Protein AF-0000000080420988 (afdb_homodimer)

Foldseek 3Di:
DPPCVVVVVVVVVLVVVLVVVVVVLVVLCCLQFVVLVPPDFDLLCVLDAEEEFEPQLDFLNVLLQQVVLQSPHEYEYEEADPVSQVVSQVVSCVPRVHHYHYQHDDQLDPPRLVVVLVVCPPGTYREYEADFADFDPDFAAPVPDDPSVVSSRCRGQPVCLVSVCVSCLVSSLVVLHHEYEAEQEQVQQAPPNGGNCNNVSRVNSLVVLVVVQVVSVVSNYAGEYEYQHPAPGVNSVVPVVVVVVCCVVCVPRHDGSNNLSVSVSSSVSSRDSYRHSDSDDPPHPSPPVD/DPPCVVVVVVVVVLVVVLVVVVVVLVVLCCLQFVVLVPPDFDLLCVLDAEEEFEPQLDFLNVLLQQVVLQSPHEYEYEEADPVSQVVSQVVSCVPRVHHYHYQHDDQLDPPRLVVVLVVCPPGTYREYEADFADFDPDFAAPVPDDPSVVSSRCRGQPVCLVSVCVSCLVSSLVVLHHEYEAEQEQVAQAPPNGGNCNNVSRVNSLVVLVVVQVVSVVSNYAYEYEYQHPAPDVNSVVPVVVVVVCCVVCVPRHDGSNNLSVSVSSSVSSRDSYRHSDSDDPPRPSPPVD

Sequence (580 aa):
MIRDDGAWQEKVKEAAYVCLKLLNFFWIAVRDYVLPVFKKPVDFKKYGQWAVITGSTDGIGKEFAKQLASKGMDICLISRNEEKLKNTAKEIEDTHGVKTKYIVADFTNTDVYDNIRENLGGMDIGILVNNVGIVAERFGPFWVQSEQFIRDQINVNLLSLTMMTSIVTPCMVAKKRGLILNMSSLLADVPFTILPLYCPIKMFMSMFGTCISHELKEHNIQMTTLTPGLIITKCSLMYPKVVSMVKKILPFFILTTEKFVISTFYSLRSSTDTTCGYFGFYICGVSNLEMIRDDGAWQEKVKEAAYVCLKLLNFFWIAVRDYVLPVFKKPVDFKKYGQWAVITGSTDGIGKEFAKQLASKGMDICLISRNEEKLKNTAKEIEDTHGVKTKYIVADFTNTDVYDNIRENLGGMDIGILVNNVGIVAERFGPFWVQSEQFIRDQINVNLLSLTMMTSIVTPCMVAKKRGLILNMSSLLADVPFTILPLYCPIKMFMSMFGTCISHELKEHNIQMTTLTPGLIITKCSLMYPKVVSMVKKILPFFILTTEKFVISTFYSLRSSTDTTCGYFGFYICGVSNLE

InterPro domains:
  IPR002347 Short-chain dehydrogenase/reductase SDR [PF00106] (49-234)
  IPR002347 Short-chain dehydrogenase/reductase SDR [PR00081] (50-67)
  IPR002347 Short-chain dehydrogenase/reductase SDR [PR00081] (123-134)
  IPR002347 Short-chain dehydrogenase/reductase SDR [PR00081] (172-188)
  IPR002347 Short-chain dehydrogenase/reductase SDR [PR00081] (219-236)
  IPR036291 NAD(P)-binding domain superfamily [SSF51735] (45-266)
  IPR051019 VLCFA Elongation and Steroid Dehydrogenase [PTHR43899] (15-261)

Organism: Rhodnius prolixus (NCBI:txid13249)

Radius of gyration: 24.79 Å; Cα contacts (8 Å, |Δi|>4): 1043; chains: 2; bounding box: 52×74×75 Å

Solvent-accessible surface area (backbone atoms only — not comparable to full-atom values): 29872 Å² total; per-residue (Å²): 136,88,76,71,61,65,61,52,51,52,49,47,51,48,47,49,52,48,47,51,50,46,49,51,40,50,47,48,34,40,55,44,59,52,52,22,70,75,47,74,78,72,65,65,59,74,29,33,52,28,33,39,26,32,37,26,66,48,68,60,25,28,43,44,52,48,53,44,26,70,62,67,25,24,39,33,37,26,32,62,52,60,66,54,42,53,52,48,40,50,52,44,30,73,75,49,72,38,58,64,46,72,46,75,40,52,50,69,45,90,77,45,57,63,60,48,47,60,72,51,55,89,57,57,52,7,32,39,34,43,46,43,64,64,81,72,94,64,84,38,54,62,66,74,50,53,68,67,56,54,51,31,39,46,28,24,44,48,48,42,47,54,49,53,48,46,66,51,41,53,62,15,51,75,69,45,21,25,37,36,39,37,61,38,61,30,68,27,42,40,82,46,71,44,42,40,61,46,30,12,50,29,42,18,48,50,39,33,30,52,39,46,24,61,62,31,47,81,35,51,23,49,32,30,28,31,30,37,25,67,48,74,42,80,73,44,61,74,41,50,63,61,43,48,52,44,45,69,69,48,63,89,50,62,45,52,53,61,57,45,48,55,50,42,55,36,28,62,59,60,73,50,46,66,39,56,60,46,69,64,59,76,62,40,68,67,57,72,80,110,136,92,74,71,61,66,61,52,50,52,49,47,50,50,47,49,51,48,48,51,48,46,49,51,39,50,48,50,35,40,57,44,60,53,53,23,70,76,47,75,78,72,64,65,59,74,30,33,51,28,32,38,27,31,37,26,68,48,68,58,25,28,42,47,52,49,55,44,25,69,62,69,25,24,39,34,38,25,31,62,52,58,68,53,41,54,51,49,40,50,52,46,29,72,74,50,71,39,58,61,46,71,47,76,40,53,49,68,45,88,75,44,59,63,60,50,48,61,72,52,54,90,56,58,52,8,30,39,35,43,46,43,65,64,82,73,94,62,83,39,56,60,66,74,51,52,67,66,56,54,50,32,40,46,28,24,44,48,48,42,47,53,48,54,49,46,66,50,39,52,63,15,52,76,68,44,22,24,36,37,38,36,60,39,60,30,69,28,42,41,81,46,71,44,43,39,62,46,32,14,52,28,42,19,50,50,39,34,32,52,39,44,24,60,64,33,46,81,36,51,23,48,30,30,28,30,29,38,25,69,47,74,44,81,71,44,61,72,41,51,64,61,42,48,52,44,45,70,69,49,62,88,48,60,46,52,54,62,59,44,49,54,48,42,54,34,28,62,58,61,72,52,46,65,38,54,57,43,67,64,59,76,62,36,68,67,58,73,80,108

Secondary structure (DSSP, 8-state):
---SHHHHHHHHHHHHHHHHHHHHHHHHHIIIIIGGGGSPPP-GGGT-SEEEEES-SSHHHHHHHHHHHHTT-EEEEEES-HHHHHHHHHHHHHHH---EEEEE--TTSSS-HHHHHHHHTT--EEEEEE------SS-S-GGGS-HHHHHHHIIIIIIHHHHHHHHHHHHHHHHT-EEEEEE--SGGGS--TT-TTHHHHHHHHHHHHHHHHHHHHTTTEEEEEE---S---TTGGG-HHHHHHHHHH-GGG---HHHHHHHHHHHGGGT-SEE-SSS----GGGGGG-/---SHHHHHHHHHHHHHHHHHHHHHHHHHIIIIIGGGGSPPP-GGGG-SEEEEES-SSHHHHHHHHHHHHTT-EEEEEES-HHHHHHHHHHHHHHH---EEEEE--TTSSS-HHHHHHHHTT--EEEEEE------SS-S-GGGS-HHHHHHHIIIIIIHHHHHHHHHHHHHHHHT-EEEEEE--STTSS--TT-TTHHHHHHHHHHHHHHHHHHHHTTTEEEEEE---S---GGGGG-HHHHHHHHHH-GGG---HHHHHHHHHHHGGGT-SEE-SSS----GGGGGG-

Nearest PDB structures (foldseek):
  3ai1-assembly1_A  TM=8.378E-01  e=5.127E-17  Gluconobacter frateurii
  3ai3-assembly1_G  TM=8.318E-01  e=3.801E-17  Gluconobacter frateurii
  4jro-assembly1_C  TM=8.886E-01  e=7.142E-16  Listeria monocytogenes EGD-e
  2p68-assembly1_A  TM=8.801E-01  e=2.511E-15  Aquifex aeolicus VF5
  2p68-assembly1_B-2  TM=8.485E-01  e=9.074E-16  Aquifex aeolicus VF5

Structure (mmCIF, N/CA/C/O backbone):
data_AF-0000000080420988-model_v1
#
loop_
_entity.id
_entity.type
_entity.pdbx_description
1 polymer 'Uncharacterized protein'
#
loop_
_atom_site.group_PDB
_atom_site.id
_atom_site.type_symbol
_atom_site.label_atom_id
_atom_site.label_alt_id
_atom_site.label_comp_id
_atom_site.label_asym_id
_atom_site.label_entity_id
_atom_site.label_seq_id
_atom_site.pdbx_PDB_ins_code
_atom_site.Cartn_x
_atom_site.Cartn_y
_atom_site.Cartn_z
_atom_site.occupancy
_atom_site.B_iso_or_equiv
_atom_site.auth_seq_id
_atom_site.auth_comp_id
_atom_site.auth_asym_id
_atom_site.auth_atom_id
_atom_site.pdbx_PDB_model_num
ATOM 1 N N . MET A 1 1 ? -24 34 -32.938 1 24.67 1 MET A N 1
ATOM 2 C CA . MET A 1 1 ? -24.219 32.562 -32.781 1 24.67 1 MET A CA 1
ATOM 3 C C . MET A 1 1 ? -22.891 31.828 -32.688 1 24.67 1 MET A C 1
ATOM 5 O O . MET A 1 1 ? -22.828 30.609 -32.906 1 24.67 1 MET A O 1
ATOM 9 N N . ILE A 1 2 ? -21.719 32.375 -32.719 1 32.97 2 ILE A N 1
ATOM 10 C CA . ILE A 1 2 ? -20.328 31.969 -32.875 1 32.97 2 ILE A CA 1
ATOM 11 C C . ILE A 1 2 ? -19.891 31.156 -31.641 1 32.97 2 ILE A C 1
ATOM 13 O O . ILE A 1 2 ? -18.703 30.891 -31.453 1 32.97 2 ILE A O 1
ATOM 17 N N . ARG A 1 3 ? -20.812 31.078 -30.594 1 37.28 3 ARG A N 1
ATOM 18 C CA . ARG A 1 3 ? -20.609 30.875 -29.156 1 37.28 3 ARG A CA 1
ATOM 19 C C . ARG A 1 3 ? -20 29.516 -28.875 1 37.28 3 ARG A C 1
ATOM 21 O O . ARG A 1 3 ? -19.172 29.375 -27.969 1 37.28 3 ARG A O 1
ATOM 28 N N . ASP A 1 4 ? -20.703 28.328 -29.141 1 40.31 4 ASP A N 1
ATOM 29 C CA . ASP A 1 4 ? -20.891 26.969 -28.641 1 40.31 4 ASP A CA 1
ATOM 30 C C . ASP A 1 4 ? -19.766 26.047 -29.109 1 40.31 4 ASP A C 1
ATOM 32 O O . ASP A 1 4 ? -19.875 24.828 -28.969 1 40.31 4 ASP A O 1
ATOM 36 N N . ASP A 1 5 ? -18.828 26.375 -29.812 1 46.78 5 ASP A N 1
ATOM 37 C CA . ASP A 1 5 ? -17.844 25.609 -30.578 1 46.78 5 ASP A CA 1
ATOM 38 C C . ASP A 1 5 ? -16.812 24.969 -29.656 1 46.78 5 ASP A C 1
ATOM 40 O O . ASP A 1 5 ? -16.312 23.875 -29.922 1 46.78 5 ASP A O 1
ATOM 44 N N . GLY A 1 6 ? -16.438 25.625 -28.641 1 46.5 6 GLY A N 1
ATOM 45 C CA . GLY A 1 6 ? -15.406 25.156 -27.719 1 46.5 6 GLY A CA 1
ATOM 46 C C . GLY A 1 6 ? -15.859 23.984 -26.875 1 46.5 6 GLY A C 1
ATOM 47 O O . GLY A 1 6 ? -15.07 23.078 -26.594 1 46.5 6 GLY A O 1
ATOM 48 N N . ALA A 1 7 ? -17.125 24.031 -26.5 1 52.47 7 ALA A N 1
ATOM 49 C CA . ALA A 1 7 ? -17.734 22.969 -25.719 1 52.47 7 ALA A CA 1
ATOM 50 C C . ALA A 1 7 ? -17.812 21.672 -26.516 1 52.47 7 ALA A C 1
ATOM 52 O O . ALA A 1 7 ? -17.562 20.578 -26 1 52.47 7 ALA A O 1
ATOM 53 N N . TRP A 1 8 ? -18.109 21.812 -27.828 1 52.09 8 TRP A N 1
ATOM 54 C CA . TRP A 1 8 ? -18.234 20.641 -28.688 1 52.09 8 TRP A CA 1
ATOM 55 C C . TRP A 1 8 ? -16.875 19.984 -28.875 1 52.09 8 TRP A C 1
ATOM 57 O O . TRP A 1 8 ? -16.75 18.75 -28.844 1 52.09 8 TRP A O 1
ATOM 67 N N . GLN A 1 9 ? -15.773 20.703 -28.891 1 51.12 9 GLN A N 1
ATOM 68 C CA . GLN A 1 9 ? -14.43 20.141 -29.078 1 51.12 9 GLN A CA 1
ATOM 69 C C . GLN A 1 9 ? -13.969 19.406 -27.812 1 51.12 9 GLN A C 1
ATOM 71 O O . GLN A 1 9 ? -13.352 18.344 -27.906 1 51.12 9 GLN A O 1
ATOM 76 N N . GLU A 1 10 ? -14.328 19.984 -26.719 1 51.34 10 GLU A N 1
ATOM 77 C CA . GLU A 1 10 ? -13.984 19.312 -25.469 1 51.34 10 GLU A CA 1
ATOM 78 C C . GLU A 1 10 ? -14.75 18 -25.312 1 51.34 10 GLU A C 1
ATOM 80 O O . GLU A 1 10 ? -14.195 17 -24.859 1 51.34 10 GLU A O 1
ATOM 85 N N . LYS A 1 11 ? -15.938 18.016 -25.75 1 54 11 LYS A N 1
ATOM 86 C CA . LYS A 1 11 ? -16.734 16.781 -25.734 1 54 11 LYS A CA 1
ATOM 87 C C . LYS A 1 11 ? -16.172 15.758 -26.719 1 54 11 LYS A C 1
ATOM 89 O O . LYS A 1 11 ? -16.141 14.562 -26.422 1 54 11 LYS A O 1
ATOM 94 N N . VAL A 1 12 ? -15.789 16.266 -27.844 1 50.91 12 VAL A N 1
ATOM 95 C CA . VAL A 1 12 ? -15.234 15.367 -28.844 1 50.91 12 VAL A CA 1
ATOM 96 C C . VAL A 1 12 ? -13.914 14.789 -28.344 1 50.91 12 VAL A C 1
ATOM 98 O O . VAL A 1 12 ? -13.641 13.602 -28.516 1 50.91 12 VAL A O 1
ATOM 101 N N . LYS A 1 13 ? -13.133 15.531 -27.688 1 50.62 13 LYS A N 1
ATOM 102 C CA . LYS A 1 13 ? -11.867 15.062 -27.141 1 50.62 13 LYS A CA 1
ATOM 103 C C . LYS A 1 13 ? -12.094 14.07 -26 1 50.62 13 LYS A C 1
ATOM 105 O O . LYS A 1 13 ? -11.406 13.055 -25.906 1 50.62 13 LYS A O 1
ATOM 110 N N . GLU A 1 14 ? -13.086 14.391 -25.328 1 50.09 14 GLU A N 1
ATOM 111 C CA . GLU A 1 14 ? -13.453 13.445 -24.281 1 50.09 14 GLU A CA 1
ATOM 112 C C . GLU A 1 14 ? -13.977 12.133 -24.875 1 50.09 14 GLU A C 1
ATOM 114 O O . GLU A 1 14 ? -13.617 11.055 -24.406 1 50.09 14 GLU A O 1
ATOM 119 N N . ALA A 1 15 ? -14.75 12.297 -25.891 1 50.88 15 ALA A N 1
ATOM 120 C CA . ALA A 1 15 ? -15.297 11.109 -26.547 1 50.88 15 ALA A CA 1
ATOM 121 C C . ALA A 1 15 ? -14.188 10.297 -27.219 1 50.88 15 ALA A C 1
ATOM 123 O O . ALA A 1 15 ? -14.18 9.062 -27.141 1 50.88 15 ALA A O 1
ATOM 124 N N . ALA A 1 16 ? -13.352 11 -27.875 1 50.03 16 ALA A N 1
ATOM 125 C CA . ALA A 1 16 ? -12.234 10.32 -28.531 1 50.03 16 ALA A CA 1
ATOM 126 C C . ALA A 1 16 ? -11.344 9.617 -27.5 1 50.03 16 ALA A C 1
ATOM 128 O O . ALA A 1 16 ? -10.898 8.492 -27.734 1 50.03 16 ALA A O 1
ATOM 129 N N . TYR A 1 17 ? -11.156 10.25 -26.406 1 50.03 17 TYR A N 1
ATOM 130 C CA . TYR A 1 17 ? -10.375 9.648 -25.344 1 50.03 17 TYR A CA 1
ATOM 131 C C . TYR A 1 17 ? -11.047 8.391 -24.797 1 50.03 17 TYR A C 1
ATOM 133 O O . TYR A 1 17 ? -10.391 7.363 -24.609 1 50.03 17 TYR A O 1
ATOM 141 N N . VAL A 1 18 ? -12.289 8.5 -24.75 1 47.91 18 VAL A N 1
ATOM 142 C CA . VAL A 1 18 ? -13.047 7.348 -24.281 1 47.91 18 VAL A CA 1
ATOM 143 C C . VAL A 1 18 ? -13 6.234 -25.312 1 47.91 18 VAL A C 1
ATOM 145 O O . VAL A 1 18 ? -12.828 5.062 -24.984 1 47.91 18 VAL A O 1
ATOM 148 N N . CYS A 1 19 ? -13.164 6.684 -26.547 1 49.12 19 CYS A N 1
ATOM 149 C CA . CYS A 1 19 ? -13.117 5.691 -27.609 1 49.12 19 CYS A CA 1
ATOM 150 C C . CYS A 1 19 ? -11.758 5.02 -27.672 1 49.12 19 CYS A C 1
ATOM 152 O O . CYS A 1 19 ? -11.664 3.799 -27.828 1 49.12 19 CYS A O 1
ATOM 154 N N . LEU A 1 20 ? -10.727 5.742 -27.594 1 51.38 20 LEU A N 1
ATOM 155 C CA . LEU A 1 20 ? -9.375 5.184 -27.625 1 51.38 20 LEU A CA 1
ATOM 156 C C . LEU A 1 20 ? -9.141 4.266 -26.438 1 51.38 20 LEU A C 1
ATOM 158 O O . LEU A 1 20 ? -8.508 3.217 -26.562 1 51.38 20 LEU A O 1
ATOM 162 N N . LYS A 1 21 ? -9.719 4.668 -25.469 1 49 21 LYS A N 1
ATOM 163 C CA . LYS A 1 21 ? -9.602 3.822 -24.297 1 49 21 LYS A CA 1
ATOM 164 C C . LYS A 1 21 ? -10.383 2.523 -24.469 1 49 21 LYS A C 1
ATOM 166 O O . LYS A 1 21 ? -9.93 1.458 -24.047 1 49 21 LYS A O 1
ATOM 171 N N . LEU A 1 22 ? -11.453 2.729 -25.125 1 49.69 22 LEU A N 1
ATOM 172 C CA . LEU A 1 22 ? -12.266 1.545 -25.375 1 49.69 22 LEU A CA 1
ATOM 173 C C . LEU A 1 22 ? -11.578 0.613 -26.375 1 49.69 22 LEU A C 1
ATOM 175 O O . LEU A 1 22 ? -11.586 -0.606 -26.188 1 49.69 22 LEU A O 1
ATOM 179 N N . LEU A 1 23 ? -11.07 1.224 -27.359 1 52.59 23 LEU A N 1
ATOM 180 C CA . LEU A 1 23 ? -10.344 0.421 -28.328 1 52.59 23 LEU A CA 1
ATOM 181 C C . LEU A 1 23 ? -9.148 -0.271 -27.688 1 52.59 23 LEU A C 1
ATOM 183 O O . LEU A 1 23 ? -8.867 -1.435 -27.984 1 52.59 23 LEU A O 1
ATOM 187 N N . ASN A 1 24 ? -8.422 0.487 -26.969 1 51.84 24 ASN A N 1
ATOM 188 C CA . ASN A 1 24 ? -7.312 -0.109 -26.234 1 51.84 24 ASN A CA 1
ATOM 189 C C . ASN A 1 24 ? -7.781 -1.239 -25.312 1 51.84 24 ASN A C 1
ATOM 191 O O . ASN A 1 24 ? -7.113 -2.268 -25.203 1 51.84 24 ASN A O 1
ATOM 195 N N . PHE A 1 25 ? -8.883 -0.95 -24.906 1 50.47 25 PHE A N 1
ATOM 196 C CA . PHE A 1 25 ? -9.492 -1.97 -24.047 1 50.47 25 PHE A CA 1
ATOM 197 C C . PHE A 1 25 ? -9.82 -3.219 -24.859 1 50.47 25 PHE A C 1
ATOM 199 O O . PHE A 1 25 ? -9.531 -4.336 -24.438 1 50.47 25 PHE A O 1
ATOM 206 N N . PHE A 1 26 ? -10.398 -2.963 -25.922 1 52.12 26 PHE A N 1
ATOM 207 C CA . PHE A 1 26 ? -10.758 -4.082 -26.781 1 52.12 26 PHE A CA 1
ATOM 208 C C . PHE A 1 26 ? -9.508 -4.809 -27.266 1 52.12 26 PHE A C 1
ATOM 210 O O . PHE A 1 26 ? -9.484 -6.039 -27.328 1 52.12 26 PHE A O 1
ATOM 217 N N . TRP A 1 27 ? -8.523 -4.117 -27.547 1 56.19 27 TRP A N 1
ATOM 218 C CA . TRP A 1 27 ? -7.27 -4.707 -28 1 56.19 27 TRP A CA 1
ATOM 219 C C . TRP A 1 27 ? -6.641 -5.559 -26.906 1 56.19 27 TRP A C 1
ATOM 221 O O . TRP A 1 27 ? -6.176 -6.672 -27.156 1 56.19 27 TRP A O 1
ATOM 231 N N . ILE A 1 28 ? -6.691 -5.059 -25.797 1 54.53 28 ILE A N 1
ATOM 232 C CA . ILE A 1 28 ? -6.125 -5.801 -24.672 1 54.53 28 ILE A CA 1
ATOM 233 C C . ILE A 1 28 ? -6.93 -7.078 -24.453 1 54.53 28 ILE A C 1
ATOM 235 O O . ILE A 1 28 ? -6.359 -8.141 -24.203 1 54.53 28 ILE A O 1
ATOM 239 N N . ALA A 1 29 ? -8.188 -6.91 -24.656 1 52.97 29 ALA A N 1
ATOM 240 C CA . ALA A 1 29 ? -9.062 -8.07 -24.484 1 52.97 29 ALA A CA 1
ATOM 241 C C . ALA A 1 29 ? -8.766 -9.133 -25.547 1 52.97 29 ALA A C 1
ATOM 243 O O . ALA A 1 29 ? -8.648 -10.32 -25.219 1 52.97 29 ALA A O 1
ATOM 244 N N . VAL A 1 30 ? -8.664 -8.695 -26.719 1 57.16 30 VAL A N 1
ATOM 245 C CA . VAL A 1 30 ? -8.414 -9.633 -27.797 1 57.16 30 VAL A CA 1
ATOM 246 C C . VAL A 1 30 ? -7.023 -10.242 -27.641 1 57.16 30 VAL A C 1
ATOM 248 O O . VAL A 1 30 ? -6.859 -11.461 -27.766 1 57.16 30 VAL A O 1
ATOM 251 N N . ARG A 1 31 ? -6.09 -9.492 -27.406 1 58.56 31 ARG A N 1
ATOM 252 C CA . ARG A 1 31 ? -4.699 -9.914 -27.281 1 58.56 31 ARG A CA 1
ATOM 253 C C . ARG A 1 31 ? -4.516 -10.875 -26.125 1 58.56 31 ARG A C 1
ATOM 255 O O . ARG A 1 31 ? -3.824 -11.891 -26.25 1 58.56 31 ARG A O 1
ATOM 262 N N . ASP A 1 32 ? -5.145 -10.531 -25.062 1 56.62 32 ASP A N 1
ATOM 263 C CA . ASP A 1 32 ? -4.84 -11.258 -23.844 1 56.62 32 ASP A CA 1
ATOM 264 C C . ASP A 1 32 ? -5.785 -12.445 -23.656 1 56.62 32 ASP A C 1
ATOM 266 O O . ASP A 1 32 ? -5.457 -13.406 -22.969 1 56.62 32 ASP A O 1
ATOM 270 N N . TYR A 1 33 ? -6.898 -12.391 -24.406 1 57.25 33 TYR A N 1
ATOM 271 C CA . TYR A 1 33 ? -7.879 -13.422 -24.094 1 57.25 33 TYR A CA 1
ATOM 272 C C . TYR A 1 33 ? -8.219 -14.25 -25.328 1 57.25 33 TYR A C 1
ATOM 274 O O . TYR A 1 33 ? -8.594 -15.414 -25.219 1 57.25 33 TYR A O 1
ATOM 282 N N . VAL A 1 34 ? -8.141 -13.641 -26.422 1 57.12 34 VAL A N 1
ATOM 283 C CA . VAL A 1 34 ? -8.57 -14.344 -27.625 1 57.12 34 VAL A CA 1
ATOM 284 C C . VAL A 1 34 ? -7.367 -15 -28.297 1 57.12 34 VAL A C 1
ATOM 286 O O . VAL A 1 34 ? -7.398 -16.188 -28.609 1 57.12 34 VAL A O 1
ATOM 289 N N . LEU A 1 35 ? -6.34 -14.289 -28.328 1 59.78 35 LEU A N 1
ATOM 290 C CA . LEU A 1 35 ? -5.195 -14.75 -29.109 1 59.78 35 LEU A CA 1
ATOM 291 C C . LEU A 1 35 ? -4.504 -15.914 -28.422 1 59.78 35 LEU A C 1
ATOM 293 O O . LEU A 1 35 ? -4.059 -16.859 -29.078 1 59.78 35 LEU A O 1
ATOM 297 N N . PRO A 1 36 ? -4.508 -15.867 -27.156 1 57.94 36 PRO A N 1
ATOM 298 C CA . PRO A 1 36 ? -3.764 -16.953 -26.5 1 57.94 36 PRO A CA 1
ATOM 299 C C . PRO A 1 36 ? -4.434 -18.312 -26.672 1 57.94 36 PRO A C 1
ATOM 301 O O . PRO A 1 36 ? -3.781 -19.344 -26.531 1 57.94 36 PRO A O 1
ATOM 304 N N . VAL A 1 37 ? -5.691 -18.359 -26.984 1 57.84 37 VAL A N 1
ATOM 305 C CA . VAL A 1 37 ? -6.406 -19.625 -27.172 1 57.84 37 VAL A CA 1
ATOM 306 C C . VAL A 1 37 ? -5.738 -20.422 -28.297 1 57.84 37 VAL A C 1
ATOM 308 O O . VAL A 1 37 ? -5.773 -21.656 -28.281 1 57.84 37 VAL A O 1
ATOM 311 N N . PHE A 1 38 ? -5.008 -19.75 -29.062 1 60.81 38 PHE A N 1
ATOM 312 C CA . PHE A 1 38 ? -4.414 -20.438 -30.203 1 60.81 38 PHE A CA 1
ATOM 313 C C . PHE A 1 38 ? -2.971 -20.828 -29.906 1 60.81 38 PHE A C 1
ATOM 315 O O . PHE A 1 38 ? -2.316 -21.469 -30.734 1 60.81 38 PHE A O 1
ATOM 322 N N . LYS A 1 39 ? -2.537 -20.531 -28.781 1 64.38 39 LYS A N 1
ATOM 323 C CA . LYS A 1 39 ? -1.165 -20.859 -28.422 1 64.38 39 LYS A CA 1
ATOM 324 C C . LYS A 1 39 ? -1.111 -22.156 -27.609 1 64.38 39 LYS A C 1
ATOM 326 O O . LYS A 1 39 ? -2.135 -22.625 -27.094 1 64.38 39 LYS A O 1
ATOM 331 N N . LYS A 1 40 ? 0.012 -22.828 -27.672 1 68.44 40 LYS A N 1
ATOM 332 C CA . LYS A 1 40 ? 0.213 -24.062 -26.906 1 68.44 40 LYS A CA 1
ATOM 333 C C . LYS A 1 40 ? -0.037 -23.844 -25.422 1 68.44 40 LYS A C 1
ATOM 335 O O . LYS A 1 40 ? 0.306 -22.797 -24.875 1 68.44 40 LYS A O 1
ATOM 340 N N . PRO A 1 41 ? -0.749 -24.812 -24.797 1 75.81 41 PRO A N 1
ATOM 341 C CA . PRO A 1 41 ? -1.005 -24.703 -23.359 1 75.81 41 PRO A CA 1
ATOM 342 C C . PRO A 1 41 ? 0.278 -24.609 -22.531 1 75.81 41 PRO A C 1
ATOM 344 O O . PRO A 1 41 ? 1.303 -25.172 -22.922 1 75.81 41 PRO A O 1
ATOM 347 N N . VAL A 1 42 ? 0.223 -23.859 -21.547 1 81.31 42 VAL A N 1
ATOM 348 C CA . VAL A 1 42 ? 1.368 -23.688 -20.656 1 81.31 42 VAL A CA 1
ATOM 349 C C . VAL A 1 42 ? 1.635 -24.969 -19.891 1 81.31 42 VAL A C 1
ATOM 351 O O . VAL A 1 42 ? 0.706 -25.594 -19.375 1 81.31 42 VAL A O 1
ATOM 354 N N . ASP A 1 43 ? 2.836 -25.484 -19.969 1 89.38 43 ASP A N 1
ATOM 355 C CA . ASP A 1 43 ? 3.258 -26.578 -19.109 1 89.38 43 ASP A CA 1
ATOM 356 C C . ASP A 1 43 ? 3.662 -26.078 -17.734 1 89.38 43 ASP A C 1
ATOM 358 O O . ASP A 1 43 ? 4.793 -25.625 -17.531 1 89.38 43 ASP A O 1
ATOM 362 N N . PHE A 1 44 ? 2.826 -26.203 -16.781 1 93.44 44 PHE A N 1
ATOM 363 C CA . PHE A 1 44 ? 3.029 -25.625 -15.461 1 93.44 44 PHE A CA 1
ATOM 364 C C . PHE A 1 44 ? 4.148 -26.344 -14.711 1 93.44 44 PHE A C 1
ATOM 366 O O . PHE A 1 44 ? 4.785 -25.766 -13.836 1 93.44 44 PHE A O 1
ATOM 373 N N . LYS A 1 45 ? 4.402 -27.547 -15.117 1 92.94 45 LYS A N 1
ATOM 374 C CA . LYS A 1 45 ? 5.457 -28.328 -14.469 1 92.94 45 LYS A CA 1
ATOM 375 C C . LYS A 1 45 ? 6.836 -27.75 -14.797 1 92.94 45 LYS A C 1
ATOM 377 O O . LYS A 1 45 ? 7.816 -28.062 -14.109 1 92.94 45 LYS A O 1
ATOM 382 N N . LYS A 1 46 ? 6.875 -26.953 -15.805 1 93.75 46 LYS A N 1
ATOM 383 C CA . LYS A 1 46 ? 8.148 -26.344 -16.188 1 93.75 46 LYS A CA 1
ATOM 384 C C . LYS A 1 46 ? 8.617 -25.359 -15.125 1 93.75 46 LYS A C 1
ATOM 386 O O . LYS A 1 46 ? 9.812 -25.047 -15.047 1 93.75 46 LYS A O 1
ATOM 391 N N . TYR A 1 47 ? 7.68 -24.906 -14.312 1 95.31 47 TYR A N 1
ATOM 392 C CA . TYR A 1 47 ? 8.023 -23.906 -13.312 1 95.31 47 TYR A CA 1
ATOM 393 C C . TYR A 1 47 ? 8.609 -24.547 -12.062 1 95.31 47 TYR A C 1
ATOM 395 O O . TYR A 1 47 ? 9.352 -23.906 -11.312 1 95.31 47 TYR A O 1
ATOM 403 N N . GLY A 1 48 ? 8.258 -25.781 -11.75 1 96.31 48 GLY A N 1
ATOM 404 C CA . GLY A 1 48 ? 8.688 -26.484 -10.547 1 96.31 48 GLY A CA 1
ATOM 405 C C . GLY A 1 48 ? 7.676 -27.5 -10.055 1 96.31 48 GLY A C 1
ATOM 406 O O . GLY A 1 48 ? 6.695 -27.781 -10.742 1 96.31 48 GLY A O 1
ATOM 407 N N . GLN A 1 49 ? 7.926 -27.969 -8.945 1 97.62 49 GLN A N 1
ATOM 408 C CA . GLN A 1 49 ? 7.133 -29.094 -8.43 1 97.62 49 GLN A CA 1
ATOM 409 C C . GLN A 1 49 ? 5.914 -28.578 -7.664 1 97.62 49 GLN A C 1
ATOM 411 O O . GLN A 1 49 ? 4.824 -29.156 -7.781 1 97.62 49 GLN A O 1
ATOM 416 N N . TRP A 1 50 ? 6.137 -27.5 -6.918 1 98.62 50 TRP A N 1
ATOM 417 C CA . TRP A 1 50 ? 5.113 -27.094 -5.965 1 98.62 50 TRP A CA 1
ATOM 418 C C . TRP A 1 50 ? 4.492 -25.766 -6.375 1 98.62 50 TRP A C 1
ATOM 420 O O . TRP A 1 50 ? 5.191 -24.859 -6.828 1 98.62 50 TRP A O 1
ATOM 430 N N . ALA A 1 51 ? 3.176 -25.625 -6.195 1 98.75 51 ALA A N 1
ATOM 431 C CA . ALA A 1 51 ? 2.445 -24.359 -6.223 1 98.75 51 ALA A CA 1
ATOM 432 C C . ALA A 1 51 ? 1.977 -23.969 -4.828 1 98.75 51 ALA A C 1
ATOM 434 O O . ALA A 1 51 ? 1.356 -24.766 -4.121 1 98.75 51 ALA A O 1
ATOM 435 N N . VAL A 1 52 ? 2.344 -22.797 -4.406 1 98.81 52 VAL A N 1
ATOM 436 C CA . VAL A 1 52 ? 1.933 -22.234 -3.119 1 98.81 52 VAL A CA 1
ATOM 437 C C . VAL A 1 52 ? 0.783 -21.25 -3.324 1 98.81 52 VAL A C 1
ATOM 439 O O . VAL A 1 52 ? 0.887 -20.328 -4.129 1 98.81 52 VAL A O 1
ATOM 442 N N . ILE A 1 53 ? -0.343 -21.453 -2.623 1 98.56 53 ILE A N 1
ATOM 443 C CA . ILE A 1 53 ? -1.52 -20.609 -2.781 1 98.56 53 ILE A CA 1
ATOM 444 C C . ILE A 1 53 ? -1.938 -20.047 -1.424 1 98.56 53 ILE A C 1
ATOM 446 O O . ILE A 1 53 ? -2.176 -20.797 -0.479 1 98.56 53 ILE A O 1
ATOM 450 N N . THR A 1 54 ? -1.954 -18.719 -1.304 1 98.19 54 THR A N 1
ATOM 451 C CA . THR A 1 54 ? -2.492 -18.078 -0.107 1 98.19 54 THR A CA 1
ATOM 452 C C . THR A 1 54 ? -3.996 -17.859 -0.242 1 98.19 54 THR A C 1
ATOM 454 O O . THR A 1 54 ? -4.496 -17.625 -1.342 1 98.19 54 THR A O 1
ATOM 457 N N . GLY A 1 55 ? -4.766 -17.875 0.928 1 94.38 55 GLY A N 1
ATOM 458 C CA . GLY A 1 55 ? -6.215 -17.828 0.809 1 94.38 55 GLY A CA 1
ATOM 459 C C . GLY A 1 55 ? -6.777 -18.938 -0.059 1 94.38 55 GLY A C 1
ATOM 460 O O . GLY A 1 55 ? -7.535 -18.672 -0.996 1 94.38 55 GLY A O 1
ATOM 461 N N . SER A 1 56 ? -6.523 -20.141 0.368 1 94.81 56 SER A N 1
ATOM 462 C CA . SER A 1 56 ? -6.574 -21.266 -0.566 1 94.81 56 SER A CA 1
ATOM 463 C C . SER A 1 56 ? -7.773 -22.156 -0.287 1 94.81 56 SER A C 1
ATOM 465 O O . SER A 1 56 ? -7.922 -23.219 -0.909 1 94.81 56 SER A O 1
ATOM 467 N N . THR A 1 57 ? -8.641 -21.828 0.596 1 92.56 57 THR A N 1
ATOM 468 C CA . THR A 1 57 ? -9.656 -22.797 0.995 1 92.56 57 THR A CA 1
ATOM 469 C C . THR A 1 57 ? -11.023 -22.391 0.46 1 92.56 57 THR A C 1
ATOM 471 O O . THR A 1 57 ? -12.016 -23.094 0.675 1 92.56 57 THR A O 1
ATOM 474 N N . ASP A 1 58 ? -11.102 -21.234 -0.156 1 85.44 58 ASP A N 1
ATOM 475 C CA . ASP A 1 58 ? -12.367 -20.781 -0.737 1 85.44 58 ASP A CA 1
ATOM 476 C C . ASP A 1 58 ? -12.125 -19.938 -1.982 1 85.44 58 ASP A C 1
ATOM 478 O O . ASP A 1 58 ? -11 -19.516 -2.25 1 85.44 58 ASP A O 1
ATOM 482 N N . GLY A 1 59 ? -13.102 -19.891 -2.795 1 86 59 GLY A N 1
ATOM 483 C CA . GLY A 1 59 ? -13.133 -18.906 -3.873 1 86 59 GLY A CA 1
ATOM 484 C C . GLY A 1 59 ? -12.07 -19.156 -4.93 1 86 59 GLY A C 1
ATOM 485 O O . GLY A 1 59 ? -11.906 -20.281 -5.398 1 86 59 GLY A O 1
ATOM 486 N N . ILE A 1 60 ? -11.5 -18.125 -5.309 1 84.88 60 ILE A N 1
ATOM 487 C CA . ILE A 1 60 ? -10.547 -18.109 -6.41 1 84.88 60 ILE A CA 1
ATOM 488 C C . ILE A 1 60 ? -9.297 -18.891 -6.012 1 84.88 60 ILE A C 1
ATOM 490 O O . ILE A 1 60 ? -8.742 -19.641 -6.816 1 84.88 60 ILE A O 1
ATOM 494 N N . GLY A 1 61 ? -8.891 -18.828 -4.719 1 92.56 61 GLY A N 1
ATOM 495 C CA . GLY A 1 61 ? -7.719 -19.531 -4.242 1 92.56 61 GLY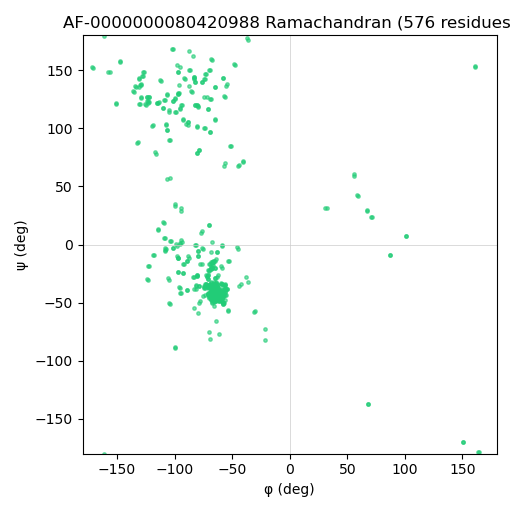 A CA 1
ATOM 496 C C . GLY A 1 61 ? -7.863 -21.047 -4.309 1 92.56 61 GLY A C 1
ATOM 497 O O . GLY A 1 61 ? -6.949 -21.734 -4.754 1 92.56 61 GLY A O 1
ATOM 498 N N . LYS A 1 62 ? -8.984 -21.438 -3.893 1 94.31 62 LYS A N 1
ATOM 499 C CA . LYS A 1 62 ? -9.266 -22.875 -3.951 1 94.31 62 LYS A CA 1
ATOM 500 C C . LYS A 1 62 ? -9.297 -23.375 -5.395 1 94.31 62 LYS A C 1
ATOM 502 O O . LYS A 1 62 ? -8.773 -24.438 -5.699 1 94.31 62 LYS A O 1
ATOM 507 N N . GLU A 1 63 ? -9.883 -22.609 -6.277 1 91.44 63 GLU A N 1
ATOM 508 C CA . GLU A 1 63 ? -9.977 -22.984 -7.684 1 91.44 63 GLU A CA 1
ATOM 509 C C . GLU A 1 63 ? -8.594 -23.031 -8.328 1 91.44 63 GLU A C 1
ATOM 511 O O . GLU A 1 63 ? -8.305 -23.938 -9.125 1 91.44 63 GLU A O 1
ATOM 516 N N . PHE A 1 64 ? -7.758 -22.094 -7.996 1 94.44 64 PHE A N 1
ATOM 517 C CA . PHE A 1 64 ? -6.387 -22.141 -8.484 1 94.44 64 PHE A CA 1
ATOM 518 C C . PHE A 1 64 ? -5.699 -23.438 -8.039 1 94.44 64 PHE A C 1
ATOM 520 O O . PHE A 1 64 ? -5.016 -24.078 -8.836 1 94.44 64 PHE A O 1
ATOM 527 N N . ALA A 1 65 ? -5.887 -23.797 -6.777 1 97.88 65 ALA A N 1
ATOM 528 C CA . ALA A 1 65 ? -5.281 -25.016 -6.234 1 97.88 65 ALA A CA 1
ATOM 529 C C . ALA A 1 65 ? -5.742 -26.25 -7.004 1 97.88 65 ALA A C 1
ATOM 531 O O . ALA A 1 65 ? -4.922 -27.062 -7.418 1 97.88 65 ALA A O 1
ATOM 532 N N . LYS A 1 66 ? -6.973 -26.312 -7.281 1 97.19 66 LYS A N 1
ATOM 533 C CA . LYS A 1 66 ? -7.551 -27.469 -7.98 1 97.19 66 LYS A CA 1
ATOM 534 C C . LYS A 1 66 ? -7.035 -27.547 -9.414 1 97.19 66 LYS A C 1
ATOM 536 O O . LYS A 1 66 ? -6.641 -28.625 -9.875 1 97.19 66 LYS A O 1
ATOM 541 N N . GLN A 1 67 ? -7.062 -26.438 -10.086 1 95.31 67 GLN A N 1
ATOM 542 C CA . GLN A 1 67 ? -6.676 -26.422 -11.492 1 95.31 67 GLN A CA 1
ATOM 543 C C . GLN A 1 67 ? -5.188 -26.719 -11.664 1 95.31 67 GLN A C 1
ATOM 545 O O . GLN A 1 67 ? -4.793 -27.438 -12.578 1 95.31 67 GLN A O 1
ATOM 550 N N . LEU A 1 68 ? -4.355 -26.188 -10.805 1 97.56 68 LEU A N 1
ATOM 551 C CA . LEU A 1 68 ? -2.926 -26.453 -10.883 1 97.56 68 LEU A CA 1
ATOM 552 C C . LEU A 1 68 ? -2.627 -27.922 -10.539 1 97.56 68 LEU A C 1
ATOM 554 O O . LEU A 1 68 ? -1.743 -28.531 -11.133 1 97.56 68 LEU A O 1
ATOM 558 N N . ALA A 1 69 ? -3.359 -28.484 -9.594 1 98.12 69 ALA A N 1
ATOM 559 C CA . ALA A 1 69 ? -3.244 -29.906 -9.281 1 98.12 69 ALA A CA 1
ATOM 560 C C . ALA A 1 69 ? -3.607 -30.766 -10.484 1 98.12 69 ALA A C 1
ATOM 562 O O . ALA A 1 69 ? -2.93 -31.75 -10.781 1 98.12 69 ALA A O 1
ATOM 563 N N . SER A 1 70 ? -4.641 -30.312 -11.18 1 96.62 70 SER A N 1
ATOM 564 C CA . SER A 1 70 ? -5.086 -31.047 -12.359 1 96.62 70 SER A CA 1
ATOM 565 C C . SER A 1 70 ? -4.027 -31.031 -13.453 1 96.62 70 SER A C 1
ATOM 567 O O . SER A 1 70 ? -4.043 -31.875 -14.352 1 96.62 70 SER A O 1
ATOM 569 N N . LYS A 1 71 ? -3.143 -30.078 -13.344 1 95.31 71 LYS A N 1
ATOM 570 C CA . LYS A 1 71 ? -2.049 -29.969 -14.305 1 95.31 71 LYS A CA 1
ATOM 571 C C . LYS A 1 71 ? -0.799 -30.688 -13.797 1 95.31 71 LYS A C 1
ATOM 573 O O . LYS A 1 71 ? 0.27 -30.578 -14.398 1 95.31 71 LYS A O 1
ATOM 578 N N . GLY A 1 72 ? -0.896 -31.312 -12.641 1 96.5 72 GLY A N 1
ATOM 579 C CA . GLY A 1 72 ? 0.154 -32.188 -12.156 1 96.5 72 GLY A CA 1
ATOM 580 C C . GLY A 1 72 ? 1.047 -31.562 -11.117 1 96.5 72 GLY A C 1
ATOM 581 O O . GLY A 1 72 ? 2.051 -32.156 -10.703 1 96.5 72 GLY A O 1
ATOM 582 N N . MET A 1 73 ? 0.773 -30.406 -10.633 1 97.88 73 MET A N 1
ATOM 583 C CA . MET A 1 73 ? 1.584 -29.734 -9.617 1 97.88 73 MET A CA 1
ATOM 584 C C . MET A 1 73 ? 1.229 -30.234 -8.219 1 97.88 73 MET A C 1
ATOM 586 O O . MET A 1 73 ? 0.055 -30.453 -7.914 1 97.88 73 MET A O 1
ATOM 590 N N . ASP A 1 74 ? 2.213 -30.422 -7.367 1 98.69 74 ASP A N 1
ATOM 591 C CA . ASP A 1 74 ? 1.942 -30.531 -5.938 1 98.69 74 ASP A CA 1
ATOM 592 C C . ASP A 1 74 ? 1.497 -29.203 -5.352 1 98.69 74 ASP A C 1
ATOM 594 O O . ASP A 1 74 ? 1.893 -28.141 -5.84 1 98.69 74 ASP A O 1
ATOM 598 N N . ILE A 1 75 ? 0.663 -29.219 -4.301 1 98.81 75 ILE A N 1
ATOM 599 C CA . ILE A 1 75 ? -0.01 -28 -3.871 1 98.81 75 ILE A CA 1
ATOM 600 C C . ILE A 1 75 ? 0.293 -27.734 -2.398 1 98.81 75 ILE A C 1
ATOM 602 O O . ILE A 1 75 ? 0.164 -28.641 -1.561 1 98.81 75 ILE A O 1
ATOM 606 N N . CYS A 1 76 ? 0.759 -26.578 -2.061 1 98.88 76 CYS A N 1
ATOM 607 C CA . CYS A 1 76 ? 0.848 -26.094 -0.691 1 98.88 76 CYS A CA 1
ATOM 608 C C . CYS A 1 76 ? -0.237 -25.062 -0.412 1 98.88 76 CYS A C 1
ATOM 610 O O . CYS A 1 76 ? -0.244 -23.984 -1.013 1 98.88 76 CYS A O 1
ATOM 612 N N . LEU A 1 77 ? -1.135 -25.391 0.481 1 98.81 77 LEU A N 1
ATOM 613 C CA . LEU A 1 77 ? -2.279 -24.547 0.821 1 98.81 77 LEU A CA 1
ATOM 614 C C . LEU A 1 77 ? -1.993 -23.719 2.068 1 98.81 77 LEU A C 1
ATOM 616 O O . LEU A 1 77 ? -1.534 -24.25 3.082 1 98.81 77 LEU A O 1
ATOM 620 N N . ILE A 1 78 ? -2.232 -22.422 2.01 1 98.75 78 ILE A N 1
ATOM 621 C CA . ILE A 1 78 ? -2.068 -21.562 3.176 1 98.75 78 ILE A CA 1
ATOM 622 C C . ILE A 1 78 ? -3.375 -20.828 3.461 1 98.75 78 ILE A C 1
ATOM 624 O O . ILE A 1 78 ? -3.934 -20.172 2.574 1 98.75 78 ILE A O 1
ATOM 628 N N . SER A 1 79 ? -3.936 -20.922 4.582 1 97.81 79 SER A N 1
ATOM 629 C CA . SER A 1 79 ? -5.133 -20.234 5.059 1 97.81 79 SER A CA 1
ATOM 630 C C . SER A 1 79 ? -5.219 -20.266 6.582 1 97.81 79 SER A C 1
ATOM 632 O O . SER A 1 79 ? -4.336 -20.812 7.246 1 97.81 79 SER A O 1
ATOM 634 N N . ARG A 1 80 ? -6.219 -19.688 7.145 1 95.88 80 ARG A N 1
ATOM 635 C CA . ARG A 1 80 ? -6.273 -19.516 8.594 1 95.88 80 ARG A CA 1
ATOM 636 C C . ARG A 1 80 ? -7.004 -20.672 9.258 1 95.88 80 ARG A C 1
ATOM 638 O O . ARG A 1 80 ? -6.797 -20.953 10.445 1 95.88 80 ARG A O 1
ATOM 645 N N . ASN A 1 81 ? -7.863 -21.359 8.562 1 97 81 ASN A N 1
ATOM 646 C CA . ASN A 1 81 ? -8.68 -22.422 9.141 1 97 81 ASN A CA 1
ATOM 647 C C . ASN A 1 81 ? -8.094 -23.797 8.844 1 97 81 ASN A C 1
ATOM 649 O O . ASN A 1 81 ? -8.141 -24.266 7.707 1 97 81 ASN A O 1
ATOM 653 N N . GLU A 1 82 ? -7.668 -24.453 9.898 1 97.94 82 GLU A N 1
ATOM 654 C CA . GLU A 1 82 ? -6.965 -25.719 9.734 1 97.94 82 GLU A CA 1
ATOM 655 C C . GLU A 1 82 ? -7.891 -26.797 9.18 1 97.94 82 GLU A C 1
ATOM 657 O O . GLU A 1 82 ? -7.5 -27.578 8.297 1 97.94 82 GLU A O 1
ATOM 662 N N . GLU A 1 83 ? -9.078 -26.828 9.648 1 98.06 83 GLU A N 1
ATOM 663 C CA . GLU A 1 83 ? -10.016 -27.844 9.203 1 98.06 83 GLU A CA 1
ATOM 664 C C . GLU A 1 83 ? -10.336 -27.688 7.715 1 98.06 83 GLU A C 1
ATOM 666 O O . GLU A 1 83 ? -10.352 -28.672 6.973 1 98.06 83 GLU A O 1
ATOM 671 N N . LYS A 1 84 ? -10.562 -26.5 7.277 1 97.88 84 LYS A N 1
ATOM 672 C CA . LYS A 1 84 ? -10.812 -26.234 5.859 1 97.88 84 LYS A CA 1
ATOM 673 C C . LYS A 1 84 ? -9.594 -26.594 5.012 1 97.88 84 LYS A C 1
ATOM 675 O O . LYS A 1 84 ? -9.734 -27.125 3.906 1 97.88 84 LYS A O 1
ATOM 680 N N . LEU A 1 85 ? -8.469 -26.344 5.57 1 98.56 85 LEU A N 1
ATOM 681 C CA . LEU A 1 85 ? -7.227 -26.672 4.875 1 98.56 85 LEU A CA 1
ATOM 682 C C . LEU A 1 85 ? -7.102 -28.188 4.684 1 98.56 85 LEU A C 1
ATOM 684 O O . LEU A 1 85 ? -6.824 -28.656 3.576 1 98.56 85 LEU A O 1
ATOM 688 N N . LYS A 1 86 ? -7.32 -28.938 5.715 1 98.31 86 LYS A N 1
ATOM 689 C CA . LYS A 1 86 ? -7.234 -30.391 5.676 1 98.31 86 LYS A CA 1
ATOM 690 C C . LYS A 1 86 ? -8.234 -30.984 4.68 1 98.31 86 LYS A C 1
ATOM 692 O O . LYS A 1 86 ? -7.887 -31.859 3.889 1 98.31 86 LYS A O 1
ATOM 697 N N . ASN A 1 87 ? -9.383 -30.453 4.719 1 98.25 87 ASN A N 1
ATOM 698 C CA . ASN A 1 87 ? -10.422 -30.922 3.811 1 98.25 87 ASN A CA 1
ATOM 699 C C . ASN A 1 87 ? -10.078 -30.625 2.355 1 98.25 87 ASN A C 1
ATOM 701 O O . ASN A 1 87 ? -10.25 -31.484 1.485 1 98.25 87 ASN A O 1
ATOM 705 N N . THR A 1 88 ? -9.617 -29.406 2.113 1 98.31 88 THR A N 1
ATOM 706 C CA . THR A 1 88 ? -9.234 -29.031 0.758 1 98.31 88 THR A CA 1
ATOM 707 C C . THR A 1 88 ? -8.062 -29.875 0.266 1 98.31 88 THR A C 1
ATOM 709 O O . THR A 1 88 ? -8.047 -30.312 -0.882 1 98.31 88 THR A O 1
ATOM 712 N N . ALA A 1 89 ? -7.094 -30.109 1.104 1 98.56 89 ALA A N 1
ATOM 713 C CA . ALA A 1 89 ? -5.941 -30.938 0.765 1 98.56 89 ALA A CA 1
ATOM 714 C C . ALA A 1 89 ? -6.371 -32.344 0.388 1 98.56 89 ALA A C 1
ATOM 716 O O . ALA A 1 89 ? -5.953 -32.875 -0.645 1 98.56 89 ALA A O 1
ATOM 717 N N . LYS A 1 90 ? -7.207 -32.906 1.177 1 98.25 90 LYS A N 1
ATOM 718 C CA . LYS A 1 90 ? -7.691 -34.281 0.935 1 98.25 90 LYS A CA 1
ATOM 719 C C . LYS A 1 90 ? -8.461 -34.344 -0.383 1 98.25 90 LYS A C 1
ATOM 721 O O . LYS A 1 90 ? -8.258 -35.281 -1.163 1 98.25 90 LYS A O 1
ATOM 726 N N . GLU A 1 91 ? -9.289 -33.375 -0.56 1 98.12 91 GLU A N 1
ATOM 727 C CA . GLU A 1 91 ? -10.055 -33.344 -1.803 1 98.12 91 GLU A CA 1
ATOM 728 C C . GLU A 1 91 ? -9.125 -33.312 -3.018 1 98.12 91 GLU A C 1
ATOM 730 O O . GLU A 1 91 ? -9.352 -34.031 -3.992 1 98.12 91 GLU A O 1
ATOM 735 N N . ILE A 1 92 ? -8.094 -32.531 -2.957 1 98.31 92 ILE A N 1
ATOM 736 C CA . ILE A 1 92 ? -7.152 -32.375 -4.062 1 98.31 92 ILE A CA 1
ATOM 737 C C . ILE A 1 92 ? -6.363 -33.656 -4.27 1 98.31 92 ILE A C 1
ATOM 739 O O . ILE A 1 92 ? -6.207 -34.125 -5.402 1 98.31 92 ILE A O 1
ATOM 743 N N . GLU A 1 93 ? -5.891 -34.25 -3.238 1 98.31 93 GLU A N 1
ATOM 744 C CA . GLU A 1 93 ? -5.141 -35.5 -3.328 1 98.31 93 GLU A CA 1
ATOM 745 C C . GLU A 1 93 ? -5.996 -36.625 -3.918 1 98.31 93 GLU A C 1
ATOM 747 O O . GLU A 1 93 ? -5.551 -37.344 -4.805 1 98.31 93 GLU A O 1
ATOM 752 N N . ASP A 1 94 ? -7.184 -36.688 -3.463 1 98.12 94 ASP A N 1
ATOM 753 C CA . ASP A 1 94 ? -8.086 -37.75 -3.904 1 98.12 94 ASP A CA 1
ATOM 754 C C . ASP A 1 94 ? -8.453 -37.594 -5.379 1 98.12 94 ASP A C 1
ATOM 756 O O . ASP A 1 94 ? -8.57 -38.562 -6.109 1 98.12 94 ASP A O 1
ATOM 760 N N . THR A 1 95 ? -8.641 -36.375 -5.773 1 97.81 95 THR A N 1
ATOM 761 C CA . THR A 1 95 ? -9.148 -36.094 -7.109 1 97.81 95 THR A CA 1
ATOM 762 C C . THR A 1 95 ? -8.023 -36.156 -8.141 1 97.81 95 THR A C 1
ATOM 764 O O . THR A 1 95 ? -8.219 -36.625 -9.258 1 97.81 95 THR A O 1
ATOM 767 N N . HIS A 1 96 ? -6.832 -35.656 -7.746 1 97.5 96 HIS A N 1
ATOM 768 C CA . HIS A 1 96 ? -5.832 -35.406 -8.781 1 97.5 96 HIS A CA 1
ATOM 769 C C . HIS A 1 96 ? -4.586 -36.25 -8.547 1 97.5 96 HIS A C 1
ATOM 771 O O . HIS A 1 96 ? -3.699 -36.312 -9.398 1 97.5 96 HIS A O 1
ATOM 777 N N . GLY A 1 97 ? -4.418 -36.938 -7.441 1 97.31 97 GLY A N 1
ATOM 778 C CA . GLY A 1 97 ? -3.326 -37.844 -7.16 1 97.31 97 GLY A CA 1
ATOM 779 C C . GLY A 1 97 ? -1.996 -37.156 -6.957 1 97.31 97 GLY A C 1
ATOM 780 O O . GLY A 1 97 ? -0.94 -37.719 -7.242 1 97.31 97 GLY A O 1
ATOM 781 N N . VAL A 1 98 ? -1.993 -35.875 -6.578 1 98.25 98 VAL A N 1
ATOM 782 C CA . VAL A 1 98 ? -0.777 -35.094 -6.316 1 98.25 98 VAL A CA 1
ATOM 783 C C . VAL A 1 98 ? -0.552 -35 -4.812 1 98.25 98 VAL A C 1
ATOM 785 O O . VAL A 1 98 ? -1.431 -35.344 -4.02 1 98.25 98 VAL A O 1
ATOM 788 N N . LYS A 1 99 ? 0.639 -34.531 -4.359 1 98.5 99 LYS A N 1
ATOM 789 C CA . LYS A 1 99 ? 0.929 -34.281 -2.949 1 98.5 99 LYS A CA 1
ATOM 790 C C . LYS A 1 99 ? 0.416 -32.906 -2.518 1 98.5 99 LYS A C 1
ATOM 792 O O . LYS A 1 99 ? 0.402 -31.969 -3.311 1 98.5 99 LYS A O 1
ATOM 797 N N . THR A 1 100 ? -0.037 -32.875 -1.312 1 98.62 100 THR A N 1
ATOM 798 C CA . THR A 1 100 ? -0.466 -31.594 -0.752 1 98.62 100 THR A CA 1
ATOM 799 C C . THR A 1 100 ? 0.226 -31.312 0.581 1 98.62 100 THR A C 1
ATOM 801 O O . THR A 1 100 ? 0.682 -32.25 1.247 1 98.62 100 THR A O 1
ATOM 804 N N . LYS A 1 101 ? 0.469 -30.125 0.9 1 98.38 101 LYS A N 1
ATOM 805 C CA . LYS A 1 101 ? 0.896 -29.562 2.182 1 98.38 101 LYS A CA 1
ATOM 806 C C . LYS A 1 101 ? 0.038 -28.375 2.578 1 98.38 101 LYS A C 1
ATOM 808 O O . LYS A 1 101 ? -0.476 -27.656 1.716 1 98.38 101 LYS A O 1
ATOM 813 N N . TYR A 1 102 ? -0.23 -28.266 3.863 1 98.5 102 TYR A N 1
ATOM 814 C CA . TYR A 1 102 ? -0.959 -27.062 4.27 1 98.5 102 TYR A CA 1
ATOM 815 C C . TYR A 1 102 ? -0.237 -26.344 5.402 1 98.5 102 TYR A C 1
ATOM 817 O O . TYR A 1 102 ? 0.465 -26.984 6.199 1 98.5 102 TYR A O 1
ATOM 825 N N . ILE A 1 103 ? -0.267 -25.047 5.461 1 98.62 103 ILE A N 1
ATOM 826 C CA . ILE A 1 103 ? 0.284 -24.172 6.492 1 98.62 103 ILE A CA 1
ATOM 827 C C . ILE A 1 103 ? -0.818 -23.281 7.055 1 98.62 103 ILE A C 1
ATOM 829 O O . ILE A 1 103 ? -1.49 -22.562 6.305 1 98.62 103 ILE A O 1
ATOM 833 N N . VAL A 1 104 ? -1.03 -23.359 8.352 1 98.44 104 VAL A N 1
ATOM 834 C CA . VAL A 1 104 ? -2.012 -22.5 9 1 98.44 104 VAL A CA 1
ATOM 835 C C . VAL A 1 104 ? -1.405 -21.125 9.242 1 98.44 104 VAL A C 1
ATOM 837 O O . VAL A 1 104 ? -0.372 -21 9.906 1 98.44 104 VAL A O 1
ATOM 840 N N . ALA A 1 105 ? -1.997 -20.125 8.688 1 98.19 105 ALA A N 1
ATOM 841 C CA . ALA A 1 105 ? -1.499 -18.766 8.867 1 98.19 105 ALA A CA 1
ATOM 842 C C . ALA A 1 105 ? -2.635 -17.734 8.773 1 98.19 105 ALA A C 1
ATOM 844 O O . ALA A 1 105 ? -3.385 -17.734 7.797 1 98.19 105 ALA A O 1
ATOM 845 N N . ASP A 1 106 ? -2.805 -16.984 9.805 1 97.62 106 ASP A N 1
ATOM 846 C CA . ASP A 1 106 ? -3.68 -15.812 9.797 1 97.62 106 ASP A CA 1
ATOM 847 C C . ASP A 1 106 ? -2.904 -14.547 9.438 1 97.62 106 ASP A C 1
ATOM 849 O O . ASP A 1 106 ? -2.178 -14 10.266 1 97.62 106 ASP A O 1
ATOM 853 N N . PHE A 1 107 ? -3.141 -14.062 8.219 1 96.94 107 PHE A N 1
ATOM 854 C CA . PHE A 1 107 ? -2.312 -12.992 7.676 1 96.94 107 PHE A CA 1
ATOM 855 C C . PHE A 1 107 ? -2.67 -11.656 8.312 1 96.94 107 PHE A C 1
ATOM 857 O O . PHE A 1 107 ? -2.041 -10.633 8.016 1 96.94 107 PHE A O 1
ATOM 864 N N . THR A 1 108 ? -3.701 -11.617 9.188 1 94.75 108 THR A N 1
ATOM 865 C CA . THR A 1 108 ? -3.9 -10.422 10 1 94.75 108 THR A CA 1
ATOM 866 C C . THR A 1 108 ? -2.771 -10.258 11.016 1 94.75 108 THR A C 1
ATOM 868 O O . THR A 1 108 ? -2.564 -9.172 11.555 1 94.75 108 THR A O 1
ATOM 871 N N . ASN A 1 109 ? -2.125 -11.383 11.258 1 93.88 109 ASN A N 1
ATOM 872 C CA . ASN A 1 109 ? -0.981 -11.391 12.164 1 93.88 109 ASN A CA 1
ATOM 873 C C . ASN A 1 109 ? 0.329 -11.172 11.414 1 93.88 109 ASN A C 1
ATOM 875 O O . ASN A 1 109 ? 0.504 -11.688 10.305 1 93.88 109 ASN A O 1
ATOM 879 N N . THR A 1 110 ? 1.228 -10.438 12.047 1 92.06 110 THR A N 1
ATOM 880 C CA . THR A 1 110 ? 2.455 -10.07 11.352 1 92.06 110 THR A CA 1
ATOM 881 C C . THR A 1 110 ? 3.578 -11.047 11.68 1 92.06 110 THR A C 1
ATOM 883 O O . THR A 1 110 ? 4.676 -10.953 11.125 1 92.06 110 THR A O 1
ATOM 886 N N . ASP A 1 111 ? 3.369 -12.031 12.469 1 92.06 111 ASP A N 1
ATOM 887 C CA . ASP A 1 111 ? 4.422 -12.945 12.914 1 92.06 111 ASP A CA 1
ATOM 888 C C . ASP A 1 111 ? 4.27 -14.32 12.273 1 92.06 111 ASP A C 1
ATOM 890 O O . ASP A 1 111 ? 4.91 -15.281 12.695 1 92.06 111 ASP A O 1
ATOM 894 N N . VAL A 1 112 ? 3.564 -14.484 11.211 1 96.81 112 VAL A N 1
ATOM 895 C CA . VAL A 1 112 ? 3.262 -15.781 10.609 1 96.81 112 VAL A CA 1
ATOM 896 C C . VAL A 1 112 ? 4.359 -16.156 9.609 1 96.81 112 VAL A C 1
ATOM 898 O O . VAL A 1 112 ? 4.48 -17.312 9.227 1 96.81 112 VAL A O 1
ATOM 901 N N . TYR A 1 113 ? 5.215 -15.258 9.203 1 97.12 113 TYR A N 1
ATOM 902 C CA . TYR A 1 113 ? 6.059 -15.43 8.031 1 97.12 113 TYR A CA 1
ATOM 903 C C . TYR A 1 113 ? 7.277 -16.281 8.352 1 97.12 113 TYR A C 1
ATOM 905 O O . TYR A 1 113 ? 7.797 -16.984 7.48 1 97.12 113 TYR A O 1
ATOM 913 N N . ASP A 1 114 ? 7.707 -16.266 9.594 1 95.88 114 ASP A N 1
ATOM 914 C CA . ASP A 1 114 ? 8.797 -17.156 9.977 1 95.88 114 ASP A CA 1
ATOM 915 C C . ASP A 1 114 ? 8.391 -18.625 9.836 1 95.88 114 ASP A C 1
ATOM 917 O O . ASP A 1 114 ? 9.125 -19.422 9.258 1 95.88 114 ASP A O 1
ATOM 921 N N . ASN A 1 115 ? 7.246 -18.906 10.352 1 97.31 115 ASN A N 1
ATOM 922 C CA . ASN A 1 115 ? 6.711 -20.25 10.234 1 97.31 115 ASN A CA 1
ATOM 923 C C . ASN A 1 115 ? 6.504 -20.656 8.773 1 97.31 115 ASN A C 1
ATOM 925 O O . ASN A 1 115 ? 6.82 -21.781 8.391 1 97.31 115 ASN A O 1
ATOM 929 N N . ILE A 1 116 ? 6.039 -19.766 7.961 1 98.25 116 ILE A N 1
ATOM 930 C CA . ILE A 1 116 ? 5.816 -20.031 6.543 1 98.25 116 ILE A CA 1
ATOM 931 C C . ILE A 1 116 ? 7.148 -20.312 5.852 1 98.25 116 ILE A C 1
ATOM 933 O O . ILE A 1 116 ? 7.277 -21.281 5.105 1 98.25 116 ILE A O 1
ATOM 937 N N . ARG A 1 117 ? 8.102 -19.469 6.133 1 96.62 117 ARG A N 1
ATOM 938 C CA . ARG A 1 117 ? 9.422 -19.625 5.539 1 96.62 117 ARG A CA 1
ATOM 939 C C . ARG A 1 117 ? 10.016 -21 5.883 1 96.62 117 ARG A C 1
ATOM 941 O O . ARG A 1 117 ? 10.562 -21.672 5.012 1 96.62 117 ARG A O 1
ATOM 948 N N . GLU A 1 118 ? 9.891 -21.375 7.109 1 97.12 118 GLU A N 1
ATOM 949 C CA . GLU A 1 118 ? 10.43 -22.656 7.562 1 97.12 118 GLU A CA 1
ATOM 950 C C . GLU A 1 118 ? 9.734 -23.828 6.859 1 97.12 118 GLU A C 1
ATOM 952 O O . GLU A 1 118 ? 10.398 -24.766 6.402 1 97.12 118 GLU A O 1
ATOM 957 N N . ASN A 1 119 ? 8.461 -23.766 6.723 1 97.94 119 ASN A N 1
ATOM 958 C CA . ASN A 1 119 ? 7.695 -24.844 6.113 1 97.94 119 ASN A CA 1
ATOM 959 C C . ASN A 1 119 ? 7.941 -24.938 4.609 1 97.94 119 ASN A C 1
ATOM 961 O O . ASN A 1 119 ? 7.879 -26.016 4.027 1 97.94 119 ASN A O 1
ATOM 965 N N . LEU A 1 120 ? 8.242 -23.797 3.986 1 97.94 120 LEU A N 1
ATOM 966 C CA . LEU A 1 120 ? 8.461 -23.781 2.545 1 97.94 120 LEU A CA 1
ATOM 967 C C . LEU A 1 120 ? 9.922 -24.062 2.215 1 97.94 120 LEU A C 1
ATOM 969 O O . LEU A 1 120 ? 10.273 -24.25 1.05 1 97.94 120 LEU A O 1
ATOM 973 N N . GLY A 1 121 ? 10.734 -24.047 3.299 1 95.19 121 GLY A N 1
ATOM 974 C CA . GLY A 1 121 ? 12.164 -24.234 3.102 1 95.19 121 GLY A CA 1
ATOM 975 C C . GLY A 1 121 ? 12.5 -25.531 2.389 1 95.19 121 GLY A C 1
ATOM 976 O O . GLY A 1 121 ? 12.031 -26.594 2.779 1 95.19 121 GLY A O 1
ATOM 977 N N . GLY A 1 122 ? 13.273 -25.438 1.33 1 93.62 122 GLY A N 1
ATOM 978 C CA . GLY A 1 122 ? 13.766 -26.609 0.625 1 93.62 122 GLY A CA 1
ATOM 979 C C . GLY A 1 122 ? 12.797 -27.109 -0.432 1 93.62 122 GLY A C 1
ATOM 980 O O . GLY A 1 122 ? 13.125 -28.031 -1.183 1 93.62 122 GLY A O 1
ATOM 981 N N . MET A 1 123 ? 11.617 -26.594 -0.471 1 96.75 123 MET A N 1
ATOM 982 C CA . MET A 1 123 ? 10.641 -27 -1.478 1 96.75 123 MET A CA 1
ATOM 983 C C . MET A 1 123 ? 10.969 -26.375 -2.834 1 96.75 123 MET A C 1
ATOM 985 O O . MET A 1 123 ? 11.43 -25.234 -2.906 1 96.75 123 MET A O 1
ATOM 989 N N . ASP A 1 124 ? 10.789 -27.188 -3.848 1 97.75 124 ASP A N 1
ATOM 990 C CA . ASP A 1 124 ? 10.93 -26.672 -5.211 1 97.75 124 ASP A CA 1
ATOM 991 C C . ASP A 1 124 ? 9.68 -25.906 -5.645 1 97.75 124 ASP A C 1
ATOM 993 O O . ASP A 1 124 ? 8.867 -26.422 -6.414 1 97.75 124 ASP A O 1
ATOM 997 N N . ILE A 1 125 ? 9.664 -24.719 -5.211 1 98.25 125 ILE A N 1
ATOM 998 C CA . ILE A 1 125 ? 8.492 -23.891 -5.469 1 98.25 125 ILE A CA 1
ATOM 999 C C . ILE A 1 125 ? 8.586 -23.297 -6.871 1 98.25 125 ILE A C 1
ATOM 1001 O O . ILE A 1 125 ? 9.492 -22.516 -7.168 1 98.25 125 ILE A O 1
ATOM 1005 N N . GLY A 1 126 ? 7.594 -23.641 -7.641 1 98 126 GLY A N 1
ATOM 1006 C CA . GLY A 1 126 ? 7.555 -23.141 -9.008 1 98 126 GLY A CA 1
ATOM 1007 C C . GLY A 1 126 ? 6.531 -22.047 -9.211 1 98 126 GLY A C 1
ATOM 1008 O O . GLY A 1 126 ? 6.684 -21.203 -10.102 1 98 126 GLY A O 1
ATOM 1009 N N . ILE A 1 127 ? 5.438 -22.078 -8.414 1 98.12 127 ILE A N 1
ATOM 1010 C CA . ILE A 1 127 ? 4.352 -21.125 -8.609 1 98.12 127 ILE A CA 1
ATOM 1011 C C . ILE A 1 127 ? 3.902 -20.578 -7.262 1 98.12 127 ILE A C 1
ATOM 1013 O O . ILE A 1 127 ? 3.771 -21.312 -6.289 1 98.12 127 ILE A O 1
ATOM 1017 N N . LEU A 1 128 ? 3.779 -19.281 -7.188 1 98.25 128 LEU A N 1
ATOM 1018 C CA . LEU A 1 128 ? 3.129 -18.594 -6.07 1 98.25 128 LEU A CA 1
ATOM 1019 C C . LEU A 1 128 ? 1.868 -17.875 -6.535 1 98.25 128 LEU A C 1
ATOM 1021 O O . LEU A 1 128 ? 1.912 -17.094 -7.48 1 98.25 128 LEU A O 1
ATOM 1025 N N . VAL A 1 129 ? 0.733 -18.25 -5.922 1 97 129 VAL A N 1
ATOM 1026 C CA . VAL A 1 129 ? -0.512 -17.516 -6.129 1 97 129 VAL A CA 1
ATOM 1027 C C . VAL A 1 129 ? -0.838 -16.688 -4.887 1 97 129 VAL A C 1
ATOM 1029 O O . VAL A 1 129 ? -1.323 -17.219 -3.887 1 97 129 VAL A O 1
ATOM 1032 N N . ASN A 1 130 ? -0.489 -15.422 -4.973 1 96.31 130 ASN A N 1
ATOM 1033 C CA . ASN A 1 130 ? -0.918 -14.477 -3.947 1 96.31 130 ASN A CA 1
ATOM 1034 C C . ASN A 1 130 ? -2.398 -14.133 -4.09 1 96.31 130 ASN A C 1
ATOM 1036 O O . ASN A 1 130 ? -2.758 -13.219 -4.832 1 96.31 130 ASN A O 1
ATOM 1040 N N . ASN A 1 131 ? -3.203 -14.773 -3.262 1 92.38 131 ASN A N 1
ATOM 1041 C CA . ASN A 1 131 ? -4.645 -14.648 -3.443 1 92.38 131 ASN A CA 1
ATOM 1042 C C . ASN A 1 131 ? -5.324 -14.102 -2.191 1 92.38 131 ASN A C 1
ATOM 1044 O O . ASN A 1 131 ? -6.453 -13.617 -2.254 1 92.38 131 ASN A O 1
ATOM 1048 N N . VAL A 1 132 ? -4.637 -14.188 -1.032 1 92 132 VAL A N 1
ATOM 1049 C CA . VAL A 1 132 ? -5.277 -13.766 0.209 1 92 132 VAL A CA 1
ATOM 1050 C C . VAL A 1 132 ? -5.562 -12.266 0.161 1 92 132 VAL A C 1
ATOM 1052 O O . VAL A 1 132 ? -4.75 -11.484 -0.34 1 92 132 VAL A O 1
ATOM 1055 N N . GLY A 1 133 ? -6.723 -11.883 0.577 1 88.06 133 GLY A N 1
ATOM 1056 C CA . GLY A 1 133 ? -7.109 -10.484 0.613 1 88.06 133 GLY A CA 1
ATOM 1057 C C . GLY A 1 133 ? -8.43 -10.242 1.326 1 88.06 133 GLY A C 1
ATOM 1058 O O . GLY A 1 133 ? -9.234 -11.164 1.477 1 88.06 133 GLY A O 1
ATOM 1059 N N . ILE A 1 134 ? -8.539 -9.078 1.864 1 84.5 134 ILE A N 1
ATOM 1060 C CA . ILE A 1 134 ? -9.805 -8.656 2.455 1 84.5 134 ILE A CA 1
ATOM 1061 C C . ILE A 1 134 ? -10.195 -7.281 1.91 1 84.5 134 ILE A C 1
ATOM 1063 O O . ILE A 1 134 ? -9.328 -6.449 1.629 1 84.5 134 ILE A O 1
ATOM 1067 N N . VAL A 1 135 ? -11.312 -7.043 1.603 1 70.56 135 VAL A N 1
ATOM 1068 C CA . VAL A 1 135 ? -11.789 -5.797 1.008 1 70.56 135 VAL A CA 1
ATOM 1069 C C . VAL A 1 135 ? -12.43 -4.918 2.082 1 70.56 135 VAL A C 1
ATOM 1071 O O . VAL A 1 135 ? -11.953 -3.814 2.354 1 70.56 135 VAL A O 1
ATOM 1074 N N . ALA A 1 136 ? -13.656 -4.973 2.393 1 63.91 136 ALA A N 1
ATOM 1075 C CA . ALA A 1 136 ? -14.305 -4.074 3.346 1 63.91 136 ALA A CA 1
ATOM 1076 C C . ALA A 1 136 ? -15.117 -4.852 4.375 1 63.91 136 ALA A C 1
ATOM 1078 O O . ALA A 1 136 ? -15.648 -5.922 4.07 1 63.91 136 ALA A O 1
ATOM 1079 N N . GLU A 1 137 ? -14.891 -4.301 5.551 1 59.84 137 GLU A N 1
ATOM 1080 C CA . GLU A 1 137 ? -15.773 -4.812 6.59 1 59.84 137 GLU A CA 1
ATOM 1081 C C . GLU A 1 137 ? -17.156 -4.172 6.5 1 59.84 137 GLU A C 1
ATOM 1083 O O . GLU A 1 137 ? -18.172 -4.859 6.602 1 59.84 137 GLU A O 1
ATOM 1088 N N . ARG A 1 138 ? -17.094 -2.807 6.422 1 63.81 138 ARG A N 1
ATOM 1089 C CA . ARG A 1 138 ? -18.297 -1.972 6.348 1 63.81 138 ARG A CA 1
ATOM 1090 C C . ARG A 1 138 ? -18.156 -0.918 5.254 1 63.81 138 ARG A C 1
ATOM 1092 O O . ARG A 1 138 ? -17.078 -0.357 5.055 1 63.81 138 ARG A O 1
ATOM 1099 N N . PHE A 1 139 ? -19.266 -0.873 4.57 1 66.38 139 PHE A N 1
ATOM 1100 C CA . PHE A 1 139 ? -19.297 0.217 3.602 1 66.38 139 PHE A CA 1
ATOM 1101 C C . PHE A 1 139 ? -19.453 1.56 4.305 1 66.38 139 PHE A C 1
ATOM 1103 O O . PHE A 1 139 ? -20.219 1.671 5.273 1 66.38 139 PHE A O 1
ATOM 1110 N N . GLY A 1 140 ? -18.609 2.473 4.035 1 72.06 140 GLY A N 1
ATOM 1111 C CA . GLY A 1 140 ? -18.688 3.797 4.629 1 72.06 140 GLY A CA 1
ATOM 1112 C C . GLY A 1 140 ? -17.406 4.598 4.492 1 72.06 140 GLY A C 1
ATOM 1113 O O . GLY A 1 140 ? -16.453 4.137 3.881 1 72.06 140 GLY A O 1
ATOM 1114 N N . PRO A 1 141 ? -17.562 5.801 5.102 1 77.69 141 PRO A N 1
ATOM 1115 C CA . PRO A 1 141 ? -16.391 6.676 5.027 1 77.69 141 PRO A CA 1
ATOM 1116 C C . PRO A 1 141 ? -15.203 6.145 5.836 1 77.69 141 PRO A C 1
ATOM 1118 O O . PRO A 1 141 ? -15.375 5.281 6.695 1 77.69 141 PRO A O 1
ATOM 1121 N N . PHE A 1 142 ? -14 6.539 5.566 1 82.12 142 PHE A N 1
ATOM 1122 C CA . PHE A 1 142 ? -12.734 6.078 6.125 1 82.12 142 PHE A CA 1
ATOM 1123 C C . PHE A 1 142 ? -12.734 6.215 7.645 1 82.12 142 PHE A C 1
ATOM 1125 O O . PHE A 1 142 ? -12.266 5.316 8.352 1 82.12 142 PHE A O 1
ATOM 1132 N N . TRP A 1 143 ? -13.336 7.316 8.156 1 81.31 143 TRP A N 1
ATOM 1133 C CA . TRP A 1 143 ? -13.211 7.621 9.578 1 81.31 143 TRP A CA 1
ATOM 1134 C C . TRP A 1 143 ? -14.172 6.77 10.406 1 81.31 143 TRP A C 1
ATOM 1136 O O . TRP A 1 143 ? -14.117 6.77 11.633 1 81.31 143 TRP A O 1
ATOM 1146 N N . VAL A 1 144 ? -15.016 6.008 9.648 1 82.12 144 VAL A N 1
ATOM 1147 C CA . VAL A 1 144 ? -15.945 5.125 10.344 1 82.12 144 VAL A CA 1
ATOM 1148 C C . VAL A 1 144 ? -15.367 3.715 10.406 1 82.12 144 VAL A C 1
ATOM 1150 O O . VAL A 1 144 ? -15.836 2.879 11.18 1 82.12 144 VAL A O 1
ATOM 1153 N N . GLN A 1 145 ? -14.336 3.518 9.672 1 84.69 145 GLN A N 1
ATOM 1154 C CA . GLN A 1 145 ? -13.68 2.217 9.703 1 84.69 145 GLN A CA 1
ATOM 1155 C C . GLN A 1 145 ? -12.883 2.035 10.992 1 84.69 145 GLN A C 1
ATOM 1157 O O . GLN A 1 145 ? -12.305 2.992 11.516 1 84.69 145 GLN A O 1
ATOM 1162 N N . SER A 1 146 ? -12.922 0.816 11.484 1 88.44 146 SER A N 1
ATOM 1163 C CA . SER A 1 146 ? -12.141 0.566 12.688 1 88.44 146 SER A CA 1
ATOM 1164 C C . SER A 1 146 ? -10.648 0.524 12.383 1 88.44 146 SER A C 1
ATOM 1166 O O . SER A 1 146 ? -10.242 0.057 11.312 1 88.44 146 SER A O 1
ATOM 1168 N N . GLU A 1 147 ? -9.883 0.985 13.336 1 89.44 147 GLU A N 1
ATOM 1169 C CA . GLU A 1 147 ? -8.43 0.939 13.211 1 89.44 147 GLU A CA 1
ATOM 1170 C C . GLU A 1 147 ? -7.938 -0.49 12.992 1 89.44 147 GLU A C 1
ATOM 1172 O O . GLU A 1 147 ? -6.988 -0.72 12.242 1 89.44 147 GLU A O 1
ATOM 1177 N N . GLN A 1 148 ? -8.578 -1.358 13.703 1 91.75 148 GLN A N 1
ATOM 1178 C CA . GLN A 1 148 ? -8.211 -2.762 13.547 1 91.75 148 GLN A CA 1
ATOM 1179 C C . GLN A 1 148 ? -8.414 -3.229 12.109 1 91.75 148 GLN A C 1
ATOM 1181 O O . GLN A 1 148 ? -7.562 -3.922 11.547 1 91.75 148 GLN A O 1
ATOM 1186 N N . PHE A 1 149 ? -9.484 -2.852 11.562 1 90.38 149 PHE A N 1
ATOM 1187 C CA . PHE A 1 149 ? -9.766 -3.264 10.188 1 90.38 149 PHE A CA 1
ATOM 1188 C C . PHE A 1 149 ? -8.781 -2.619 9.219 1 90.38 149 PHE A C 1
ATOM 1190 O O . PHE A 1 149 ? -8.359 -3.248 8.25 1 90.38 149 PHE A O 1
ATOM 1197 N N . ILE A 1 150 ? -8.445 -1.398 9.477 1 90.81 150 ILE A N 1
ATOM 1198 C CA . ILE A 1 150 ? -7.445 -0.709 8.664 1 90.81 150 ILE A CA 1
ATOM 1199 C C . ILE A 1 150 ? -6.125 -1.475 8.703 1 90.81 150 ILE A C 1
ATOM 1201 O O . ILE A 1 150 ? -5.52 -1.738 7.664 1 90.81 150 ILE A O 1
ATOM 1205 N N . ARG A 1 151 ? -5.762 -1.847 9.867 1 93.5 151 ARG A N 1
ATOM 1206 C CA . ARG A 1 151 ? -4.539 -2.623 10.047 1 93.5 151 ARG A CA 1
ATOM 1207 C C . ARG A 1 151 ? -4.629 -3.961 9.32 1 93.5 151 ARG A C 1
ATOM 1209 O O . ARG A 1 151 ? -3.686 -4.367 8.641 1 93.5 151 ARG A O 1
ATOM 1216 N N . ASP A 1 152 ? -5.742 -4.586 9.492 1 93.5 152 ASP A N 1
ATOM 1217 C CA . ASP A 1 152 ? -5.953 -5.879 8.859 1 93.5 152 ASP A CA 1
ATOM 1218 C C . ASP A 1 152 ? -5.852 -5.766 7.336 1 93.5 152 ASP A C 1
ATOM 1220 O O . ASP A 1 152 ? -5.277 -6.637 6.68 1 93.5 152 ASP A O 1
ATOM 1224 N N . GLN A 1 153 ? -6.402 -4.719 6.777 1 92.12 153 GLN A N 1
ATOM 1225 C CA . GLN A 1 153 ? -6.363 -4.523 5.332 1 92.12 153 GLN A CA 1
ATOM 1226 C C . GLN A 1 153 ? -4.926 -4.375 4.836 1 92.12 153 GLN A C 1
ATOM 1228 O O . GLN A 1 153 ? -4.559 -4.941 3.805 1 92.12 153 GLN A O 1
ATOM 1233 N N . ILE A 1 154 ? -4.164 -3.668 5.547 1 94.56 154 ILE A N 1
ATOM 1234 C CA . ILE A 1 154 ? -2.773 -3.447 5.168 1 94.56 154 ILE A CA 1
ATOM 1235 C C . ILE A 1 154 ? -1.987 -4.75 5.312 1 94.56 154 ILE A C 1
ATOM 1237 O O . ILE A 1 154 ? -1.225 -5.125 4.418 1 94.56 154 ILE A O 1
ATOM 1241 N N . ASN A 1 155 ? -2.213 -5.441 6.422 1 95.69 155 ASN A N 1
ATOM 1242 C CA . ASN A 1 155 ? -1.491 -6.684 6.684 1 95.69 155 ASN A CA 1
ATOM 1243 C C . ASN A 1 155 ? -1.858 -7.77 5.68 1 95.69 155 ASN A C 1
ATOM 1245 O O . ASN A 1 155 ? -0.978 -8.375 5.066 1 95.69 155 ASN A O 1
ATOM 1249 N N . VAL A 1 156 ? -3.102 -7.938 5.438 1 95.19 156 VAL A N 1
ATOM 1250 C CA . VAL A 1 156 ? -3.594 -9.078 4.664 1 95.19 156 VAL A CA 1
ATOM 1251 C C . VAL A 1 156 ? -3.371 -8.828 3.176 1 95.19 156 VAL A C 1
ATOM 1253 O O . VAL A 1 156 ? -3.043 -9.75 2.426 1 95.19 156 VAL A O 1
ATOM 1256 N N . ASN A 1 157 ? -3.502 -7.609 2.775 1 92.69 157 ASN A N 1
ATOM 1257 C CA . ASN A 1 157 ? -3.457 -7.352 1.341 1 92.69 157 ASN A CA 1
ATOM 1258 C C . ASN A 1 157 ? -2.059 -6.941 0.887 1 92.69 157 ASN A C 1
ATOM 1260 O O . ASN A 1 157 ? -1.636 -7.281 -0.22 1 92.69 157 ASN A O 1
ATOM 1264 N N . LEU A 1 158 ? -1.387 -6.188 1.704 1 94.81 158 LEU A N 1
ATOM 1265 C CA . LEU A 1 158 ? -0.13 -5.609 1.238 1 94.81 158 LEU A CA 1
ATOM 1266 C C . LEU A 1 158 ? 1.062 -6.344 1.843 1 94.81 158 LEU A C 1
ATOM 1268 O O . LEU A 1 158 ? 1.979 -6.746 1.122 1 94.81 158 LEU A O 1
ATOM 1272 N N . LEU A 1 159 ? 1.032 -6.5 3.156 1 96.38 159 LEU A N 1
ATOM 1273 C CA . LEU A 1 159 ? 2.164 -7.156 3.799 1 96.38 159 LEU A CA 1
ATOM 1274 C C . LEU A 1 159 ? 2.283 -8.609 3.34 1 96.38 159 LEU A C 1
ATOM 1276 O O . LEU A 1 159 ? 3.385 -9.086 3.055 1 96.38 159 LEU A O 1
ATOM 1280 N N . SER A 1 160 ? 1.19 -9.297 3.27 1 97.19 160 SER A N 1
ATOM 1281 C CA . SER A 1 160 ? 1.213 -10.688 2.84 1 97.19 160 SER A CA 1
ATOM 1282 C C . SER A 1 160 ? 1.767 -10.82 1.425 1 97.19 160 SER A C 1
ATOM 1284 O O . SER A 1 160 ? 2.613 -11.68 1.162 1 97.19 160 SER A O 1
ATOM 1286 N N . LEU A 1 161 ? 1.317 -9.961 0.514 1 95.88 161 LEU A N 1
ATOM 1287 C CA . LEU A 1 161 ? 1.755 -9.961 -0.877 1 95.88 161 LEU A CA 1
ATOM 1288 C C . LEU A 1 161 ? 3.268 -9.797 -0.971 1 95.88 161 LEU A C 1
ATOM 1290 O O . LEU A 1 161 ? 3.941 -10.57 -1.651 1 95.88 161 LEU A O 1
ATOM 1294 N N . THR A 1 162 ? 3.779 -8.82 -0.3 1 95.69 162 THR A N 1
ATOM 1295 C CA . THR A 1 162 ? 5.195 -8.484 -0.386 1 95.69 162 THR A CA 1
ATOM 1296 C C . THR A 1 162 ? 6.047 -9.547 0.306 1 95.69 162 THR A C 1
ATOM 1298 O O . THR A 1 162 ? 7.07 -9.977 -0.23 1 95.69 162 THR A O 1
ATOM 1301 N N . MET A 1 163 ? 5.613 -10.008 1.452 1 96.5 163 MET A N 1
ATOM 1302 C CA . MET A 1 163 ? 6.383 -10.969 2.234 1 96.5 163 MET A CA 1
ATOM 1303 C C . MET A 1 163 ? 6.41 -12.328 1.547 1 96.5 163 MET A C 1
ATOM 1305 O O . MET A 1 163 ? 7.465 -12.961 1.452 1 96.5 163 MET A O 1
ATOM 1309 N N . MET A 1 164 ? 5.285 -12.781 1.075 1 97.62 164 MET A N 1
ATOM 1310 C CA . MET A 1 164 ? 5.238 -14.07 0.392 1 97.62 164 MET A CA 1
ATOM 1311 C C . MET A 1 164 ? 6.113 -14.055 -0.858 1 97.62 164 MET A C 1
ATOM 1313 O O . MET A 1 164 ? 6.809 -15.031 -1.146 1 97.62 164 MET A O 1
ATOM 1317 N N . THR A 1 165 ? 6.016 -12.977 -1.593 1 96.5 165 THR A N 1
ATOM 1318 C CA . THR A 1 165 ? 6.863 -12.828 -2.771 1 96.5 165 THR A CA 1
ATOM 1319 C C . THR A 1 165 ? 8.336 -12.891 -2.389 1 96.5 165 THR A C 1
ATOM 1321 O O . THR A 1 165 ? 9.133 -13.57 -3.047 1 96.5 165 THR A O 1
ATOM 1324 N N . SER A 1 166 ? 8.664 -12.195 -1.32 1 95 166 SER A N 1
ATOM 1325 C CA . SER A 1 166 ? 10.047 -12.172 -0.854 1 95 166 SER A CA 1
ATOM 1326 C C . SER A 1 166 ? 10.516 -13.57 -0.45 1 95 166 SER A C 1
ATOM 1328 O O . SER A 1 166 ? 11.672 -13.938 -0.69 1 95 166 SER A O 1
ATOM 1330 N N . ILE A 1 167 ? 9.695 -14.336 0.125 1 96.25 167 ILE A N 1
ATOM 1331 C CA . ILE A 1 167 ? 10.031 -15.648 0.67 1 96.25 167 ILE A CA 1
ATOM 1332 C C . ILE A 1 167 ? 10.32 -16.625 -0.47 1 96.25 167 ILE A C 1
ATOM 1334 O O . ILE A 1 167 ? 11.258 -17.422 -0.391 1 96.25 167 ILE A O 1
ATOM 1338 N N . VAL A 1 168 ? 9.594 -16.531 -1.616 1 97 168 VAL A N 1
ATOM 1339 C CA . VAL A 1 168 ? 9.672 -17.578 -2.633 1 97 168 VAL A CA 1
ATOM 1340 C C . VAL A 1 168 ? 10.664 -17.188 -3.717 1 97 168 VAL A C 1
ATOM 1342 O O . VAL A 1 168 ? 11.195 -18.031 -4.43 1 97 168 VAL A O 1
ATOM 1345 N N . THR A 1 169 ? 10.93 -15.906 -3.895 1 95.12 169 THR A N 1
ATOM 1346 C CA . THR A 1 169 ? 11.664 -15.383 -5.039 1 95.12 169 THR A CA 1
ATOM 1347 C C . THR A 1 169 ? 13.094 -15.898 -5.047 1 95.12 169 THR A C 1
ATOM 1349 O O . THR A 1 169 ? 13.625 -16.266 -6.098 1 95.12 169 THR A O 1
ATOM 1352 N N . PRO A 1 170 ? 13.766 -16.016 -3.848 1 93.75 170 PRO A N 1
ATOM 1353 C CA . PRO A 1 170 ? 15.156 -16.484 -3.879 1 93.75 170 PRO A CA 1
ATOM 1354 C C . PRO A 1 170 ? 15.289 -17.875 -4.492 1 93.75 170 PRO A C 1
ATOM 1356 O O . PRO A 1 170 ? 16.203 -18.109 -5.285 1 93.75 170 PRO A O 1
ATOM 1359 N N . CYS A 1 171 ? 14.414 -18.766 -4.152 1 94.81 171 CYS A N 1
ATOM 1360 C CA . CYS A 1 171 ? 14.461 -20.109 -4.715 1 94.81 171 CYS A CA 1
ATOM 1361 C C . CYS A 1 171 ? 14.195 -20.078 -6.215 1 94.81 171 CYS A C 1
ATOM 1363 O O . CYS A 1 171 ? 14.852 -20.781 -6.98 1 94.81 171 CYS A O 1
ATOM 1365 N N . MET A 1 172 ? 13.289 -19.297 -6.664 1 97 172 MET A N 1
ATOM 1366 C CA . MET A 1 172 ? 12.953 -19.172 -8.078 1 97 172 MET A CA 1
ATOM 1367 C C . MET A 1 172 ? 14.117 -18.562 -8.859 1 97 172 MET A C 1
ATOM 1369 O O . MET A 1 172 ? 14.43 -19.031 -9.961 1 97 172 MET A O 1
ATOM 1373 N N . VAL A 1 173 ? 14.727 -17.594 -8.25 1 95 173 VAL A N 1
ATOM 1374 C CA . VAL A 1 173 ? 15.852 -16.922 -8.898 1 95 173 VAL A CA 1
ATOM 1375 C C . VAL A 1 173 ? 17.016 -17.906 -9.047 1 95 173 VAL A C 1
ATOM 1377 O O . VAL A 1 173 ? 17.656 -17.969 -10.102 1 95 173 VAL A O 1
ATOM 1380 N N . ALA A 1 174 ? 17.281 -18.656 -8.016 1 95 174 ALA A N 1
ATOM 1381 C CA . ALA A 1 174 ? 18.359 -19.625 -8.047 1 95 174 ALA A CA 1
ATOM 1382 C C . ALA A 1 174 ? 18.141 -20.656 -9.148 1 95 174 ALA A C 1
ATOM 1384 O O . ALA A 1 174 ? 19.094 -21.094 -9.797 1 95 174 ALA A O 1
ATOM 1385 N N . LYS A 1 175 ? 16.953 -21.016 -9.461 1 96.69 175 LYS A N 1
ATOM 1386 C CA . LYS A 1 175 ? 16.609 -22.047 -10.438 1 96.69 175 LYS A CA 1
ATOM 1387 C C . LYS A 1 175 ? 16.266 -21.422 -11.789 1 96.69 175 LYS A C 1
ATOM 1389 O O . LYS A 1 175 ? 16.078 -22.141 -12.773 1 96.69 175 LYS A O 1
ATOM 1394 N N . LYS A 1 176 ? 16.125 -20.141 -11.836 1 96.5 176 LYS A N 1
ATOM 1395 C CA . LYS A 1 176 ? 15.812 -19.359 -13.031 1 96.5 176 LYS A CA 1
ATOM 1396 C C . LYS A 1 176 ? 14.5 -19.812 -13.656 1 96.5 176 LYS A C 1
ATOM 1398 O O . LYS A 1 176 ? 14.422 -20.016 -14.875 1 96.5 176 LYS A O 1
ATOM 1403 N N . ARG A 1 177 ? 13.57 -20.031 -12.836 1 96.31 177 ARG A N 1
ATOM 1404 C CA . ARG A 1 177 ? 12.211 -20.359 -13.25 1 96.31 177 ARG A CA 1
ATOM 1405 C C . ARG A 1 177 ? 11.211 -20.047 -12.141 1 96.31 177 ARG A C 1
ATOM 1407 O O . ARG A 1 177 ? 11.523 -20.172 -10.961 1 96.31 177 ARG A O 1
ATOM 1414 N N . GLY A 1 178 ? 10.055 -19.688 -12.586 1 96.19 178 GLY A N 1
ATOM 1415 C CA . GLY A 1 178 ? 9.008 -19.406 -11.617 1 96.19 178 GLY A CA 1
ATOM 1416 C C . GLY A 1 178 ? 7.867 -18.578 -12.188 1 96.19 178 GLY A C 1
ATOM 1417 O O . GLY A 1 178 ? 8.047 -17.875 -13.18 1 96.19 178 GLY A O 1
ATOM 1418 N N . LEU A 1 179 ? 6.695 -18.766 -11.594 1 95.56 179 LEU A N 1
ATOM 1419 C CA . LEU A 1 179 ? 5.496 -18 -11.914 1 95.56 179 LEU A CA 1
ATOM 1420 C C . LEU A 1 179 ? 4.84 -17.453 -10.656 1 95.56 179 LEU A C 1
ATOM 1422 O O . LEU A 1 179 ? 4.551 -18.219 -9.727 1 95.56 179 LEU A O 1
ATOM 1426 N N . ILE A 1 180 ? 4.738 -16.172 -10.617 1 95.62 180 ILE A N 1
ATOM 1427 C CA . ILE A 1 180 ? 4.051 -15.523 -9.508 1 95.62 180 ILE A CA 1
ATOM 1428 C C . ILE A 1 180 ? 2.783 -14.836 -10.008 1 95.62 180 ILE A C 1
ATOM 1430 O O . ILE A 1 180 ? 2.836 -14.023 -10.938 1 95.62 180 ILE A O 1
ATOM 1434 N N . LEU A 1 181 ? 1.648 -15.234 -9.438 1 92.38 181 LEU A N 1
ATOM 1435 C CA . LEU A 1 181 ? 0.356 -14.641 -9.758 1 92.38 181 LEU A CA 1
ATOM 1436 C C . LEU A 1 181 ? -0.166 -13.812 -8.586 1 92.38 181 LEU A C 1
ATOM 1438 O O . LEU A 1 181 ? -0.332 -14.336 -7.48 1 92.38 181 LEU A O 1
ATOM 1442 N N . ASN A 1 182 ? -0.331 -12.531 -8.805 1 90.38 182 ASN A N 1
ATOM 1443 C CA . ASN A 1 182 ? -0.905 -11.641 -7.805 1 90.38 182 ASN A CA 1
ATOM 1444 C C . ASN A 1 182 ? -2.373 -11.336 -8.094 1 90.38 182 ASN A C 1
ATOM 1446 O O . ASN A 1 182 ? -2.705 -10.844 -9.172 1 90.38 182 ASN A O 1
ATOM 1450 N N . MET A 1 183 ? -3.215 -11.617 -7.145 1 83.06 183 MET A N 1
ATOM 1451 C CA . MET A 1 183 ? -4.637 -11.328 -7.312 1 83.06 183 MET A CA 1
ATOM 1452 C C . MET A 1 183 ? -4.965 -9.914 -6.852 1 83.06 183 MET A C 1
ATOM 1454 O O . MET A 1 183 ? -4.801 -9.586 -5.676 1 83.06 183 MET A O 1
ATOM 1458 N N . SER A 1 184 ? -5.195 -9.031 -7.73 1 70.5 184 SER A N 1
ATOM 1459 C CA . SER A 1 184 ? -5.668 -7.688 -7.418 1 70.5 184 SER A CA 1
ATOM 1460 C C . SER A 1 184 ? -7.18 -7.582 -7.566 1 70.5 184 SER A C 1
ATOM 1462 O O . SER A 1 184 ? -7.832 -8.523 -8.023 1 70.5 184 SER A O 1
ATOM 1464 N N . SER A 1 185 ? -8.023 -6.719 -6.793 1 52.22 185 SER A N 1
ATOM 1465 C CA . SER A 1 185 ? -9.484 -6.676 -6.863 1 52.22 185 SER A CA 1
ATOM 1466 C C . SER A 1 185 ? -9.953 -5.789 -8.016 1 52.22 185 SER A C 1
ATOM 1468 O O . SER A 1 185 ? -9.211 -4.934 -8.492 1 52.22 185 SER A O 1
ATOM 1470 N N . LEU A 1 186 ? -11.008 -6.215 -8.648 1 43.94 186 LEU A N 1
ATOM 1471 C CA . LEU A 1 186 ? -11.641 -5.52 -9.766 1 43.94 186 LEU A CA 1
ATOM 1472 C C . LEU A 1 186 ? -12.023 -4.094 -9.375 1 43.94 186 LEU A C 1
ATOM 1474 O O . LEU A 1 186 ? -12.141 -3.223 -10.242 1 43.94 186 LEU A O 1
ATOM 1478 N N . LEU A 1 187 ? -12.531 -3.783 -8.219 1 39.81 187 LEU A N 1
ATOM 1479 C CA . LEU A 1 187 ? -13.102 -2.439 -8.164 1 39.81 187 LEU A CA 1
ATOM 1480 C C . LEU A 1 187 ? -12 -1.384 -8.227 1 39.81 187 LEU A C 1
ATOM 1482 O O . LEU A 1 187 ? -12.062 -0.379 -7.516 1 39.81 187 LEU A O 1
ATOM 1486 N N . ALA A 1 188 ? -10.859 -1.835 -8.648 1 38.69 188 ALA A N 1
ATOM 1487 C CA . ALA A 1 188 ? -9.727 -0.964 -8.328 1 38.69 188 ALA A CA 1
ATOM 1488 C C . ALA A 1 188 ? -9.977 0.459 -8.82 1 38.69 188 ALA A C 1
ATOM 1490 O O . ALA A 1 188 ? -9.617 1.428 -8.148 1 38.69 188 ALA A O 1
ATOM 1491 N N . ASP A 1 189 ? -10.258 0.594 -10.227 1 35.72 189 ASP A N 1
ATOM 1492 C CA . ASP A 1 189 ? -10.031 1.93 -10.773 1 35.72 189 ASP A CA 1
ATOM 1493 C C . ASP A 1 189 ? -11.203 2.855 -10.453 1 35.72 189 ASP A C 1
ATOM 1495 O O . ASP A 1 189 ? -11.312 3.943 -11.016 1 35.72 189 ASP A O 1
ATOM 1499 N N . VAL A 1 190 ? -12.32 2.289 -9.93 1 35.94 190 VAL A N 1
ATOM 1500 C CA . VAL A 1 190 ? -13.336 3.309 -9.664 1 35.94 190 VAL A CA 1
ATOM 1501 C C . VAL A 1 190 ? -13.172 3.844 -8.242 1 35.94 190 VAL A C 1
ATOM 1503 O O . VAL A 1 190 ? -13.164 3.074 -7.281 1 35.94 190 VAL A O 1
ATOM 1506 N N . PRO A 1 191 ? -12.57 5.098 -8.188 1 40.06 191 PRO A N 1
ATOM 1507 C CA . PRO A 1 191 ? -12.648 5.688 -6.852 1 40.06 191 PRO A CA 1
ATOM 1508 C C . PRO A 1 191 ? -14 5.453 -6.18 1 40.06 191 PRO A C 1
ATOM 1510 O O . PRO A 1 191 ? -15.031 5.926 -6.668 1 40.06 191 PRO A O 1
ATOM 1513 N N . PHE A 1 192 ? -14.273 4.219 -5.766 1 43.44 192 PHE A N 1
ATOM 1514 C CA . PHE A 1 192 ? -15.492 4.078 -4.977 1 43.44 192 PHE A CA 1
ATOM 1515 C C . PHE A 1 192 ? -15.336 4.73 -3.609 1 43.44 192 PHE A C 1
ATOM 1517 O O . PHE A 1 192 ? -14.453 4.352 -2.834 1 43.44 192 PHE A O 1
ATOM 1524 N N . THR A 1 193 ? -15.844 5.984 -3.535 1 48.06 193 THR A N 1
ATOM 1525 C CA . THR A 1 193 ? -15.852 6.777 -2.311 1 48.06 193 THR A CA 1
ATOM 1526 C C . THR A 1 193 ? -16.312 5.941 -1.124 1 48.06 193 THR A C 1
ATOM 1528 O O . THR A 1 193 ? -16.062 6.289 0.03 1 48.06 193 THR A O 1
ATOM 1531 N N . ILE A 1 194 ? -16.734 4.57 -1.419 1 53.91 194 ILE A N 1
ATOM 1532 C CA . ILE A 1 194 ? -17.375 3.879 -0.298 1 53.91 194 ILE A CA 1
ATOM 1533 C C . ILE A 1 194 ? -16.422 2.822 0.258 1 53.91 194 ILE A C 1
ATOM 1535 O O . ILE A 1 194 ? -16.688 2.213 1.293 1 53.91 194 ILE A O 1
ATOM 1539 N N . LEU A 1 195 ? -15.305 2.67 -0.359 1 62.94 195 LEU A N 1
ATOM 1540 C CA . LEU A 1 195 ? -14.258 1.802 0.165 1 62.94 195 LEU A CA 1
ATOM 1541 C C . LEU A 1 195 ? -12.906 2.506 0.143 1 62.94 195 LEU A C 1
ATOM 1543 O O . LEU A 1 195 ? -12.141 2.359 -0.812 1 62.94 195 LEU A O 1
ATOM 1547 N N . PRO A 1 196 ? -12.625 3.209 1.162 1 68.44 196 PRO A N 1
ATOM 1548 C CA . PRO A 1 196 ? -11.555 4.203 1.088 1 68.44 196 PRO A CA 1
ATOM 1549 C C . PRO A 1 196 ? -10.18 3.578 0.863 1 68.44 196 PRO A C 1
ATOM 1551 O O . PRO A 1 196 ? -9.328 4.172 0.196 1 68.44 196 PRO A O 1
ATOM 1554 N N . LEU A 1 197 ? -9.953 2.287 1.347 1 82.38 197 LEU A N 1
ATOM 1555 C CA . LEU A 1 197 ? -8.609 1.724 1.226 1 82.38 197 LEU A CA 1
ATOM 1556 C C . LEU A 1 197 ? -8.531 0.756 0.049 1 82.38 197 LEU A C 1
ATOM 1558 O O . LEU A 1 197 ? -7.445 0.31 -0.321 1 82.38 197 LEU A O 1
ATOM 1562 N N . TYR A 1 198 ? -9.602 0.543 -0.58 1 76 198 TYR A N 1
ATOM 1563 C CA . TYR A 1 198 ? -9.641 -0.427 -1.667 1 76 198 TYR A CA 1
ATOM 1564 C C . TYR A 1 198 ? -8.781 0.036 -2.842 1 76 198 TYR A C 1
ATOM 1566 O O . TYR A 1 198 ? -7.898 -0.692 -3.299 1 76 198 TYR A O 1
ATOM 1574 N N . CYS A 1 199 ? -9.023 1.24 -3.174 1 72.06 199 CYS A N 1
ATOM 1575 C CA . CYS A 1 199 ? -8.336 1.759 -4.355 1 72.06 199 CYS A CA 1
ATOM 1576 C C . CYS A 1 199 ? -6.844 1.903 -4.102 1 72.06 199 CYS A C 1
ATOM 1578 O O . CYS A 1 199 ? -6.027 1.454 -4.906 1 72.06 199 CYS A O 1
ATOM 1580 N N . PRO A 1 200 ? -6.484 2.492 -3 1 80.69 200 PRO A N 1
ATOM 1581 C CA . PRO A 1 200 ? -5.051 2.578 -2.717 1 80.69 200 PRO A CA 1
ATOM 1582 C C . PRO A 1 200 ? -4.375 1.209 -2.676 1 80.69 200 PRO A C 1
ATOM 1584 O O . PRO A 1 200 ? -3.258 1.052 -3.176 1 80.69 200 PRO A O 1
ATOM 1587 N N . ILE A 1 201 ? -4.984 0.262 -2.117 1 85.75 201 ILE A N 1
ATOM 1588 C CA . ILE A 1 201 ? -4.438 -1.084 -1.992 1 85.75 201 ILE A CA 1
ATOM 1589 C C . ILE A 1 201 ? -4.242 -1.692 -3.379 1 85.75 201 ILE A C 1
ATOM 1591 O O . ILE A 1 201 ? -3.182 -2.246 -3.678 1 85.75 201 ILE A O 1
ATOM 1595 N N . LYS A 1 202 ? -5.176 -1.559 -4.109 1 76.56 202 LYS A N 1
ATOM 1596 C CA . LYS A 1 202 ? -5.109 -2.121 -5.457 1 76.56 202 LYS A CA 1
ATOM 1597 C C . LYS A 1 202 ? -4.027 -1.435 -6.285 1 76.56 202 LYS A C 1
ATOM 1599 O O . LYS A 1 202 ? -3.355 -2.078 -7.094 1 76.56 202 LYS A O 1
ATOM 1604 N N . MET A 1 203 ? -3.93 -0.179 -6.164 1 73.88 203 MET A N 1
ATOM 1605 C CA . MET A 1 203 ? -2.881 0.545 -6.879 1 73.88 203 MET A CA 1
ATOM 1606 C C . MET A 1 203 ? -1.499 0.075 -6.438 1 73.88 203 MET A C 1
ATOM 1608 O O . MET A 1 203 ? -0.59 -0.048 -7.262 1 73.88 203 MET A O 1
ATOM 1612 N N . PHE A 1 204 ? -1.418 -0.111 -5.203 1 84.56 204 PHE A N 1
ATOM 1613 C CA . PHE A 1 204 ? -0.167 -0.654 -4.688 1 84.56 204 PHE A CA 1
ATOM 1614 C C . PHE A 1 204 ? 0.143 -2.002 -5.328 1 84.56 204 PHE A C 1
ATOM 1616 O O . PHE A 1 204 ? 1.249 -2.217 -5.828 1 84.56 204 PHE A O 1
ATOM 1623 N N . MET A 1 205 ? -0.768 -2.848 -5.344 1 84.75 205 MET A N 1
ATOM 1624 C CA . MET A 1 205 ? -0.583 -4.203 -5.859 1 84.75 205 MET A CA 1
ATOM 1625 C C . MET A 1 205 ? -0.207 -4.176 -7.336 1 84.75 205 MET A C 1
ATOM 1627 O O . MET A 1 205 ? 0.683 -4.914 -7.766 1 84.75 205 MET A O 1
ATOM 1631 N N . SER A 1 206 ? -0.909 -3.375 -8 1 72.62 206 SER A N 1
ATOM 1632 C CA . SER A 1 206 ? -0.641 -3.26 -9.43 1 72.62 206 SER A CA 1
ATOM 1633 C C . SER A 1 206 ? 0.777 -2.762 -9.688 1 72.62 206 SER A C 1
ATOM 1635 O O . SER A 1 206 ? 1.503 -3.332 -10.5 1 72.62 206 SER A O 1
ATOM 1637 N N . MET A 1 207 ? 1.144 -1.73 -9.023 1 73.31 207 MET A N 1
ATOM 1638 C CA . MET A 1 207 ? 2.473 -1.159 -9.219 1 73.31 207 MET A CA 1
ATOM 1639 C C . MET A 1 207 ? 3.555 -2.111 -8.719 1 73.31 207 MET A C 1
ATOM 1641 O O . MET A 1 207 ? 4.629 -2.203 -9.312 1 73.31 207 MET A O 1
ATOM 1645 N N . PHE A 1 208 ? 3.262 -2.754 -7.664 1 85 208 PHE A N 1
ATOM 1646 C CA . PHE A 1 208 ? 4.176 -3.771 -7.16 1 85 208 PHE A CA 1
ATOM 1647 C C . PHE A 1 208 ? 4.43 -4.84 -8.219 1 85 208 PHE A C 1
ATOM 1649 O O . PHE A 1 208 ? 5.582 -5.164 -8.516 1 85 208 PHE A O 1
ATOM 1656 N N . GLY A 1 209 ? 3.373 -5.32 -8.727 1 81.06 209 GLY A N 1
ATOM 1657 C CA . GLY A 1 209 ? 3.486 -6.312 -9.781 1 81.06 209 GLY A CA 1
ATOM 1658 C C . GLY A 1 209 ? 4.309 -5.836 -10.969 1 81.06 209 GLY A C 1
ATOM 1659 O O . GLY A 1 209 ? 5.172 -6.562 -11.461 1 81.06 209 GLY A O 1
ATOM 1660 N N . THR A 1 210 ? 4.055 -4.66 -11.32 1 71.56 210 THR A N 1
ATOM 1661 C CA . THR A 1 210 ? 4.73 -4.094 -12.477 1 71.56 210 THR A CA 1
ATOM 1662 C C . THR A 1 210 ? 6.223 -3.922 -12.203 1 71.56 210 THR A C 1
ATOM 1664 O O . THR A 1 210 ? 7.059 -4.312 -13.023 1 71.56 210 THR A O 1
ATOM 1667 N N . CYS A 1 211 ? 6.566 -3.369 -11.078 1 72.31 211 CYS A N 1
ATOM 1668 C CA . CYS A 1 211 ? 7.957 -3.084 -10.742 1 72.31 211 CYS A CA 1
ATOM 1669 C C . CYS A 1 211 ? 8.75 -4.371 -10.578 1 72.31 211 CYS A C 1
ATOM 1671 O O . CYS A 1 211 ? 9.844 -4.508 -11.133 1 72.31 211 CYS A O 1
ATOM 1673 N N . ILE A 1 212 ? 8.203 -5.289 -9.992 1 83.25 212 ILE A N 1
ATOM 1674 C CA . ILE A 1 212 ? 8.938 -6.5 -9.641 1 83.25 212 ILE A CA 1
ATOM 1675 C C . ILE A 1 212 ? 9 -7.43 -10.859 1 83.25 212 ILE A C 1
ATOM 1677 O O . ILE A 1 212 ? 10 -8.125 -11.055 1 83.25 212 ILE A O 1
ATOM 1681 N N . SER A 1 213 ? 7.93 -7.438 -11.656 1 81.38 213 SER A N 1
ATOM 1682 C CA . SER A 1 213 ? 7.938 -8.266 -12.859 1 81.38 213 SER A CA 1
ATOM 1683 C C . SER A 1 213 ? 9.125 -7.934 -13.75 1 81.38 213 SER A C 1
ATOM 1685 O O . SER A 1 213 ? 9.734 -8.828 -14.336 1 81.38 213 SER A O 1
ATOM 1687 N N . HIS A 1 214 ? 9.414 -6.727 -13.797 1 72.44 214 HIS A N 1
ATOM 1688 C CA . HIS A 1 214 ? 10.539 -6.297 -14.617 1 72.44 214 HIS A CA 1
ATOM 1689 C C . HIS A 1 214 ? 11.852 -6.863 -14.094 1 72.44 214 HIS A C 1
ATOM 1691 O O . HIS A 1 214 ? 12.688 -7.34 -14.867 1 72.44 214 HIS A O 1
ATOM 1697 N N . GLU A 1 215 ? 12.062 -6.867 -12.867 1 77.88 215 GLU A N 1
ATOM 1698 C CA . GLU A 1 215 ? 13.273 -7.398 -12.242 1 77.88 215 GLU A CA 1
ATOM 1699 C C . GLU A 1 215 ? 13.359 -8.914 -12.406 1 77.88 215 GLU A C 1
ATOM 1701 O O . GLU A 1 215 ? 14.438 -9.453 -12.672 1 77.88 215 GLU A O 1
ATOM 1706 N N . LEU A 1 216 ? 12.266 -9.539 -12.352 1 87.69 216 LEU A N 1
ATOM 1707 C CA . LEU A 1 216 ? 12.227 -11 -12.336 1 87.69 216 LEU A CA 1
ATOM 1708 C C . LEU A 1 216 ? 12.383 -11.562 -13.75 1 87.69 216 LEU A C 1
ATOM 1710 O O . LEU A 1 216 ? 12.836 -12.695 -13.922 1 87.69 216 LEU A O 1
ATOM 1714 N N . LYS A 1 217 ? 12.008 -10.781 -14.672 1 82.12 217 LYS A N 1
ATOM 1715 C CA . LYS A 1 217 ? 12.109 -11.219 -16.062 1 82.12 217 LYS A CA 1
ATOM 1716 C C . LYS A 1 217 ? 13.555 -11.562 -16.422 1 82.12 217 LYS A C 1
ATOM 1718 O O . LYS A 1 217 ? 13.805 -12.5 -17.172 1 82.12 217 LYS A O 1
ATOM 1723 N N . GLU A 1 218 ? 14.438 -10.836 -15.836 1 84.56 218 GLU A N 1
ATOM 1724 C CA . GLU A 1 218 ? 15.852 -11.078 -16.094 1 84.56 218 GLU A CA 1
ATOM 1725 C C . GLU A 1 218 ? 16.281 -12.438 -15.547 1 84.56 218 GLU A C 1
ATOM 1727 O O . GLU A 1 218 ? 17.328 -12.969 -15.953 1 84.56 218 GLU A O 1
ATOM 1732 N N . HIS A 1 219 ? 15.539 -13.031 -14.75 1 91.94 219 HIS A N 1
ATOM 1733 C CA . HIS A 1 219 ? 15.852 -14.32 -14.141 1 91.94 219 HIS A CA 1
ATOM 1734 C C . HIS A 1 219 ? 14.883 -15.398 -14.609 1 91.94 219 HIS A C 1
ATOM 1736 O O . HIS A 1 219 ? 14.75 -16.438 -13.961 1 91.94 219 HIS A O 1
ATOM 1742 N N . ASN A 1 220 ? 14.109 -15.102 -15.656 1 93.56 220 ASN A N 1
ATOM 1743 C CA . ASN A 1 220 ? 13.18 -16.047 -16.266 1 93.56 220 ASN A CA 1
ATOM 1744 C C . ASN A 1 220 ? 12.031 -16.391 -15.336 1 93.56 220 ASN A C 1
ATOM 1746 O O . ASN A 1 220 ? 11.617 -17.547 -15.258 1 93.56 220 ASN A O 1
ATOM 1750 N N . ILE A 1 221 ? 11.727 -15.508 -14.531 1 94.06 221 ILE A N 1
ATOM 1751 C CA . ILE A 1 221 ? 10.57 -15.625 -13.648 1 94.06 221 ILE A CA 1
ATOM 1752 C C . ILE A 1 221 ? 9.453 -14.703 -14.133 1 94.06 221 ILE A C 1
ATOM 1754 O O . ILE A 1 221 ? 9.695 -13.531 -14.422 1 94.06 221 ILE A O 1
ATOM 1758 N N . GLN A 1 222 ? 8.289 -15.258 -14.281 1 90.75 222 GLN A N 1
ATOM 1759 C CA . GLN A 1 222 ? 7.129 -14.492 -14.734 1 90.75 222 GLN A CA 1
ATOM 1760 C C . GLN A 1 222 ? 6.27 -14.047 -13.555 1 90.75 222 GLN A C 1
ATOM 1762 O O . GLN A 1 222 ? 6 -14.836 -12.648 1 90.75 222 GLN A O 1
ATOM 1767 N N . MET A 1 223 ? 5.965 -12.812 -13.531 1 90.06 223 MET A N 1
ATOM 1768 C CA . MET A 1 223 ? 5.016 -12.266 -12.562 1 90.06 223 MET A CA 1
ATOM 1769 C C . MET A 1 223 ? 3.854 -11.578 -13.266 1 90.06 223 MET A C 1
ATOM 1771 O O . MET A 1 223 ? 4.062 -10.734 -14.141 1 90.06 223 MET A O 1
ATOM 1775 N N . THR A 1 224 ? 2.643 -11.992 -12.883 1 83.31 224 THR A N 1
ATOM 1776 C CA . THR A 1 224 ? 1.435 -11.43 -13.477 1 83.31 224 THR A CA 1
ATOM 1777 C C . THR A 1 224 ? 0.46 -10.977 -12.398 1 83.31 224 THR A C 1
ATOM 1779 O O . THR A 1 224 ? 0.208 -11.703 -11.438 1 83.31 224 THR A O 1
ATOM 1782 N N . THR A 1 225 ? 0.063 -9.75 -12.516 1 82.38 225 THR A N 1
ATOM 1783 C CA . THR A 1 225 ? -0.983 -9.227 -11.641 1 82.38 225 THR A CA 1
ATOM 1784 C C . THR A 1 225 ? -2.352 -9.352 -12.305 1 82.38 225 THR A C 1
ATOM 1786 O O . THR A 1 225 ? -2.566 -8.828 -13.398 1 82.38 225 THR A O 1
ATOM 1789 N N . LEU A 1 226 ? -3.211 -10.117 -11.594 1 76 226 LEU A N 1
ATOM 1790 C CA . LEU A 1 226 ? -4.539 -10.398 -12.125 1 76 226 LEU A CA 1
ATOM 1791 C C . LEU A 1 226 ? -5.566 -9.414 -11.57 1 76 226 LEU A C 1
ATOM 1793 O O . LEU A 1 226 ? -5.625 -9.188 -10.359 1 76 226 LEU A O 1
ATOM 1797 N N . THR A 1 227 ? -6.191 -8.633 -12.32 1 60.72 227 THR A N 1
ATOM 1798 C CA . THR A 1 227 ? -7.25 -7.711 -11.93 1 60.72 227 THR A CA 1
ATOM 1799 C C . THR A 1 227 ? -8.617 -8.234 -12.359 1 60.72 227 THR A C 1
ATOM 1801 O O . THR A 1 227 ? -9.023 -8.047 -13.5 1 60.72 227 THR A O 1
ATOM 1804 N N . PRO A 1 228 ? -9.219 -9.047 -11.367 1 49.03 228 PRO A N 1
ATOM 1805 C CA . PRO A 1 228 ? -10.508 -9.617 -11.75 1 49.03 228 PRO A CA 1
ATOM 1806 C C . PRO A 1 228 ? -11.586 -8.555 -11.961 1 49.03 228 PRO A C 1
ATOM 1808 O O . PRO A 1 228 ? -11.57 -7.516 -11.305 1 49.03 228 PRO A O 1
ATOM 1811 N N . GLY A 1 229 ? -11.977 -8.273 -13.117 1 45.25 229 GLY A N 1
ATOM 1812 C CA . GLY A 1 229 ? -13.195 -7.48 -13.211 1 45.25 229 GLY A CA 1
ATOM 1813 C C . GLY A 1 229 ? -14.219 -7.816 -12.148 1 45.25 229 GLY A C 1
ATOM 1814 O O . GLY A 1 229 ? -13.953 -8.633 -11.258 1 45.25 229 GLY A O 1
ATOM 1815 N N . LEU A 1 230 ? -15.305 -7.262 -11.953 1 39.16 230 LEU A N 1
ATOM 1816 C CA . LEU A 1 230 ? -16.359 -7.512 -10.984 1 39.16 230 LEU A CA 1
ATOM 1817 C C . LEU A 1 230 ? -16.641 -9.008 -10.859 1 39.16 230 LEU A C 1
ATOM 1819 O O . LEU A 1 230 ? -17.188 -9.625 -11.781 1 39.16 230 LEU A O 1
ATOM 1823 N N . ILE A 1 231 ? -15.805 -9.742 -10.352 1 38.53 231 ILE A N 1
ATOM 1824 C CA . ILE A 1 231 ? -16.094 -11.156 -10.141 1 38.53 231 ILE A CA 1
ATOM 1825 C C . ILE A 1 231 ? -16.953 -11.328 -8.883 1 38.53 231 ILE A C 1
ATOM 1827 O O . ILE A 1 231 ? -16.688 -10.688 -7.863 1 38.53 231 ILE A O 1
ATOM 1831 N N . ILE A 1 232 ? -18.094 -11.836 -8.953 1 35.56 232 ILE A N 1
ATOM 1832 C CA . ILE A 1 232 ? -19.031 -12.195 -7.895 1 35.56 232 ILE A CA 1
ATOM 1833 C C . ILE A 1 232 ? -18.375 -13.164 -6.922 1 35.56 232 ILE A C 1
ATOM 1835 O O . ILE A 1 232 ? -18.078 -14.305 -7.277 1 35.56 232 ILE A O 1
ATOM 1839 N N . THR A 1 233 ? -17.422 -12.812 -6.168 1 40.5 233 THR A N 1
ATOM 1840 C CA . THR A 1 233 ? -17.016 -13.727 -5.102 1 40.5 233 THR A CA 1
ATOM 1841 C C . THR A 1 233 ? -17.891 -13.539 -3.869 1 40.5 233 THR A C 1
ATOM 1843 O O . THR A 1 233 ? -18.688 -12.602 -3.807 1 40.5 233 THR A O 1
ATOM 1846 N N . LYS A 1 234 ? -17.953 -14.438 -2.951 1 39.97 234 LYS A N 1
ATOM 1847 C CA . LYS A 1 234 ? -18.734 -14.305 -1.719 1 39.97 234 LYS A CA 1
ATOM 1848 C C . LYS A 1 234 ? -18.594 -12.906 -1.128 1 39.97 234 LYS A C 1
ATOM 1850 O O . LYS A 1 234 ? -19.531 -12.383 -0.526 1 39.97 234 LYS A O 1
ATOM 1855 N N . CYS A 1 235 ? -17.469 -12.336 -1.284 1 38.75 235 CYS A N 1
ATOM 1856 C CA . CYS A 1 235 ? -17.266 -11.016 -0.706 1 38.75 235 CYS A CA 1
ATOM 1857 C C . CYS A 1 235 ? -18.109 -9.969 -1.436 1 38.75 235 CYS A C 1
ATOM 1859 O O . CYS A 1 235 ? -18.562 -9 -0.827 1 38.75 235 CYS A O 1
ATOM 1861 N N . SER A 1 236 ? -18.297 -10.117 -2.703 1 39.97 236 SER A N 1
ATOM 1862 C CA . SER A 1 236 ? -19.125 -9.219 -3.5 1 39.97 236 SER A CA 1
ATOM 1863 C C . SER A 1 236 ? -20.578 -9.266 -3.045 1 39.97 236 SER A C 1
ATOM 1865 O O . SER A 1 236 ? -21.344 -8.336 -3.297 1 39.97 236 SER A O 1
ATOM 1867 N N . LEU A 1 237 ? -20.922 -10.328 -2.537 1 39.75 237 LEU A N 1
ATOM 1868 C CA . LEU A 1 237 ? -22.312 -10.492 -2.109 1 39.75 237 LEU A CA 1
ATOM 1869 C C . LEU A 1 237 ? -22.625 -9.578 -0.931 1 39.75 237 LEU A C 1
ATOM 1871 O O . LEU A 1 237 ? -23.797 -9.414 -0.567 1 39.75 237 LEU A O 1
ATOM 1875 N N . MET A 1 238 ? -21.641 -9.164 -0.394 1 37.56 238 MET A N 1
ATOM 1876 C CA . MET A 1 238 ? -21.969 -8.352 0.768 1 37.56 238 MET A CA 1
ATOM 1877 C C . MET A 1 238 ? -22.453 -6.965 0.339 1 37.56 238 MET A C 1
ATOM 1879 O O . MET A 1 238 ? -23 -6.211 1.152 1 37.56 238 MET A O 1
ATOM 1883 N N . TYR A 1 239 ? -22.172 -6.602 -0.917 1 36.38 239 TYR A N 1
ATOM 1884 C CA . TYR A 1 239 ? -22.766 -5.348 -1.351 1 36.38 239 TYR A CA 1
ATOM 1885 C C . TYR A 1 239 ? -23.75 -5.578 -2.494 1 36.38 239 TYR A C 1
ATOM 1887 O O . TYR A 1 239 ? -23.406 -5.379 -3.664 1 36.38 239 TYR A O 1
ATOM 1895 N N . PRO A 1 240 ? -24.828 -6.008 -2.211 1 44.75 240 PRO A N 1
ATOM 1896 C CA . PRO A 1 240 ? -25.828 -6.387 -3.205 1 44.75 240 PRO A CA 1
ATOM 1897 C C . PRO A 1 240 ? -26.172 -5.25 -4.172 1 44.75 240 PRO A C 1
ATOM 1899 O O . PRO A 1 240 ? -26.422 -5.496 -5.352 1 44.75 240 PRO A O 1
ATOM 1902 N N . LYS A 1 241 ? -26.141 -4.109 -3.629 1 45.94 241 LYS A N 1
ATOM 1903 C CA . LYS A 1 241 ? -26.562 -3.014 -4.492 1 45.94 241 LYS A CA 1
ATOM 1904 C C . LYS A 1 241 ? -25.531 -2.73 -5.582 1 45.94 241 LYS A C 1
ATOM 1906 O O . LYS A 1 241 ? -25.906 -2.459 -6.727 1 45.94 241 LYS A O 1
ATOM 1911 N N . VAL A 1 242 ? -24.359 -2.756 -5.156 1 44.06 242 VAL A N 1
ATOM 1912 C CA . VAL A 1 242 ? -23.312 -2.547 -6.141 1 44.06 242 VAL A CA 1
ATOM 1913 C C . VAL A 1 242 ? -23.281 -3.713 -7.125 1 44.06 242 VAL A C 1
ATOM 1915 O O . VAL A 1 242 ? -23.125 -3.508 -8.336 1 44.06 242 VAL A O 1
ATOM 1918 N N . VAL A 1 243 ? -23.594 -4.84 -6.551 1 46.59 243 VAL A N 1
ATOM 1919 C CA . VAL A 1 243 ? -23.672 -6.02 -7.402 1 46.59 243 VAL A CA 1
ATOM 1920 C C . VAL A 1 243 ? -24.844 -5.863 -8.383 1 46.59 243 VAL A C 1
ATOM 1922 O O . VAL A 1 243 ? -24.719 -6.207 -9.562 1 46.59 243 VAL A O 1
ATOM 1925 N N . SER A 1 244 ? -25.906 -5.438 -7.781 1 45.91 244 SER A N 1
ATOM 1926 C CA . SER A 1 244 ? -27.078 -5.25 -8.641 1 45.91 244 SER A CA 1
ATOM 1927 C C . SER A 1 244 ? -26.812 -4.203 -9.711 1 45.91 244 SER A C 1
ATOM 1929 O O . SER A 1 244 ? -27.219 -4.367 -10.859 1 45.91 244 SER A O 1
ATOM 1931 N N . MET A 1 245 ? -26.188 -3.229 -9.367 1 43.38 245 MET A N 1
ATOM 1932 C CA . MET A 1 245 ? -25.906 -2.154 -10.312 1 43.38 245 MET A CA 1
ATOM 1933 C C . MET A 1 245 ? -24.922 -2.619 -11.383 1 43.38 245 MET A C 1
ATOM 1935 O O . MET A 1 245 ? -25.094 -2.32 -12.562 1 43.38 245 MET A O 1
ATOM 1939 N N . VAL A 1 246 ? -23.953 -3.277 -10.914 1 44.38 246 VAL A N 1
ATOM 1940 C CA . VAL A 1 246 ? -22.953 -3.828 -11.836 1 44.38 246 VAL A CA 1
ATOM 1941 C C . VAL A 1 246 ? -23.594 -4.945 -12.664 1 44.38 246 VAL A C 1
ATOM 1943 O O . VAL A 1 246 ? -23.297 -5.082 -13.852 1 44.38 246 VAL A O 1
ATOM 1946 N N . LYS A 1 247 ? -24.469 -5.809 -12.039 1 45.06 247 LYS A N 1
ATOM 1947 C CA . LYS A 1 247 ? -25.188 -6.836 -12.773 1 45.06 247 LYS A CA 1
ATOM 1948 C C . LYS A 1 247 ? -26.031 -6.219 -13.898 1 45.06 247 LYS A C 1
ATOM 1950 O O . LYS A 1 247 ? -26.234 -6.844 -14.938 1 45.06 247 LYS A O 1
ATOM 1955 N N . LYS A 1 248 ? -26.625 -5.227 -13.469 1 43.66 248 LYS A N 1
ATOM 1956 C CA . LYS A 1 248 ? -27.484 -4.617 -14.484 1 43.66 248 LYS A CA 1
ATOM 1957 C C . LYS A 1 248 ? -26.641 -4.07 -15.641 1 43.66 248 LYS A C 1
ATOM 1959 O O . LYS A 1 248 ? -27.094 -4.051 -16.781 1 43.66 248 LYS A O 1
ATOM 1964 N N . ILE A 1 249 ? -25.656 -3.574 -15.336 1 39.53 249 ILE A N 1
ATOM 1965 C CA . ILE A 1 249 ? -24.875 -2.963 -16.391 1 39.53 249 ILE A CA 1
ATOM 1966 C C . ILE A 1 249 ? -24.031 -4.031 -17.094 1 39.53 249 ILE A C 1
ATOM 1968 O O . ILE A 1 249 ? -23.922 -4.035 -18.328 1 39.53 249 ILE A O 1
ATOM 1972 N N . LEU A 1 250 ? -23.125 -4.898 -16.375 1 41.25 250 LEU A N 1
ATOM 1973 C CA . LEU A 1 250 ? -22.234 -5.789 -17.109 1 41.25 250 LEU A CA 1
ATOM 1974 C C . LEU A 1 250 ? -22.703 -7.238 -17 1 41.25 250 LEU A C 1
ATOM 1976 O O . LEU A 1 250 ? -22.344 -7.938 -16.062 1 41.25 250 LEU A O 1
ATOM 1980 N N . PRO A 1 251 ? -23.844 -7.641 -17.328 1 39.5 251 PRO A N 1
ATOM 1981 C CA . PRO A 1 251 ? -24.203 -9.062 -17.312 1 39.5 251 PRO A CA 1
ATOM 1982 C C . PRO A 1 251 ? -23 -9.969 -17.609 1 39.5 251 PRO A C 1
ATOM 1984 O O . PRO A 1 251 ? -22.922 -11.078 -17.094 1 39.5 251 PRO A O 1
ATOM 1987 N N . PHE A 1 252 ? -22.359 -9.844 -18.688 1 38.91 252 PHE A N 1
ATOM 1988 C CA . PHE A 1 252 ? -21.406 -10.734 -19.328 1 38.91 252 PHE A CA 1
ATOM 1989 C C . PHE A 1 252 ? -20.172 -10.93 -18.453 1 38.91 252 PHE A C 1
ATOM 1991 O O . PHE A 1 252 ? -19.344 -11.797 -18.734 1 38.91 252 PHE A O 1
ATOM 1998 N N . PHE A 1 253 ? -20.047 -10.188 -17.312 1 43.47 253 PHE A N 1
ATOM 1999 C CA . PHE A 1 253 ? -18.75 -10.133 -16.656 1 43.47 253 PHE A CA 1
ATOM 2000 C C . PHE A 1 253 ? -18.75 -11.016 -15.406 1 43.47 253 PHE A C 1
ATOM 2002 O O . PHE A 1 253 ? -17.797 -10.977 -14.617 1 43.47 253 PHE A O 1
ATOM 2009 N N . ILE A 1 254 ? -19.891 -11.711 -15.172 1 44.12 254 ILE A N 1
ATOM 2010 C CA . ILE A 1 254 ? -19.797 -12.539 -13.977 1 44.12 254 ILE A CA 1
ATOM 2011 C C . ILE A 1 254 ? -19.047 -13.828 -14.281 1 44.12 254 ILE A C 1
ATOM 2013 O O . ILE A 1 254 ? -19.594 -14.75 -14.891 1 44.12 254 ILE A O 1
ATOM 2017 N N . LEU A 1 255 ? -17.781 -13.82 -14.344 1 53.31 255 LEU A N 1
ATOM 2018 C CA . LEU A 1 255 ? -16.984 -15.023 -14.539 1 53.31 255 LEU A CA 1
ATOM 2019 C C . LEU A 1 255 ? -17.016 -15.891 -13.289 1 53.31 255 LEU A C 1
ATOM 2021 O O . LEU A 1 255 ? -16.953 -15.383 -12.164 1 53.31 255 LEU A O 1
ATOM 2025 N N . THR A 1 256 ? -17.656 -17.266 -13.469 1 62.34 256 THR A N 1
ATOM 2026 C CA . THR A 1 256 ? -17.422 -18.234 -12.398 1 62.34 256 THR A CA 1
ATOM 2027 C C . THR A 1 256 ? -15.945 -18.281 -12.039 1 62.34 256 THR A C 1
ATOM 2029 O O . THR A 1 256 ? -15.094 -17.859 -12.828 1 62.34 256 THR A O 1
ATOM 2032 N N . THR A 1 257 ? -15.664 -18.688 -10.812 1 75.25 257 THR A N 1
ATOM 2033 C CA . THR A 1 257 ? -14.281 -18.828 -10.359 1 75.25 257 THR A CA 1
ATOM 2034 C C . THR A 1 257 ? -13.492 -19.734 -11.297 1 75.25 257 THR A C 1
ATOM 2036 O O . THR A 1 257 ? -12.336 -19.438 -11.617 1 75.25 257 THR A O 1
ATOM 2039 N N . GLU A 1 258 ? -14.172 -20.766 -11.758 1 78.38 258 GLU A N 1
ATOM 2040 C CA . GLU A 1 258 ? -13.523 -21.734 -12.641 1 78.38 258 GLU A CA 1
ATOM 2041 C C . GLU A 1 258 ? -13.156 -21.094 -13.977 1 78.38 258 GLU A C 1
ATOM 2043 O O . GLU A 1 258 ? -12.023 -21.234 -14.445 1 78.38 258 GLU A O 1
ATOM 2048 N N . LYS A 1 259 ? -14.094 -20.406 -14.539 1 72.56 259 LYS A N 1
ATOM 2049 C CA . LYS A 1 259 ? -13.844 -19.766 -15.82 1 72.56 259 LYS A CA 1
ATOM 2050 C C . LYS A 1 259 ? -12.758 -18.703 -15.695 1 72.56 259 LYS A C 1
ATOM 2052 O O . LYS A 1 259 ? -11.945 -18.531 -16.609 1 72.56 259 LYS A O 1
ATOM 2057 N N . PHE A 1 260 ? -12.719 -18.094 -14.578 1 75.62 260 PHE A N 1
ATOM 2058 C CA . PHE A 1 260 ? -11.711 -17.062 -14.352 1 75.62 260 PHE A CA 1
ATOM 2059 C C . PHE A 1 260 ? -10.312 -17.672 -14.32 1 75.62 260 PHE A C 1
ATOM 2061 O O . PHE A 1 260 ? -9.406 -17.203 -15.008 1 75.62 260 PHE A O 1
ATOM 2068 N N . VAL A 1 261 ? -10.164 -18.734 -13.578 1 82.5 261 VAL A N 1
ATOM 2069 C CA . VAL A 1 261 ? -8.852 -19.359 -13.398 1 82.5 261 VAL A CA 1
ATOM 2070 C C . VAL A 1 261 ? -8.375 -19.938 -14.727 1 82.5 261 VAL A C 1
ATOM 2072 O O . VAL A 1 261 ? -7.215 -19.766 -15.102 1 82.5 261 VAL A O 1
ATOM 2075 N N . ILE A 1 262 ? -9.266 -20.531 -15.453 1 78.44 262 ILE A N 1
ATOM 2076 C CA . ILE A 1 262 ? -8.922 -21.125 -16.75 1 78.44 262 ILE A CA 1
ATOM 2077 C C . ILE A 1 262 ? -8.492 -20.016 -17.719 1 78.44 262 ILE A C 1
ATOM 2079 O O . ILE A 1 262 ? -7.516 -20.172 -18.453 1 78.44 262 ILE A O 1
ATOM 2083 N N . SER A 1 263 ? -9.273 -18.938 -17.609 1 72.69 263 SER A N 1
ATOM 2084 C CA . SER A 1 263 ? -8.922 -17.812 -18.469 1 72.69 263 SER A CA 1
ATOM 2085 C C . SER A 1 263 ? -7.547 -17.266 -18.125 1 72.69 263 SER A C 1
ATOM 2087 O O . SER A 1 263 ? -6.801 -16.844 -19.016 1 72.69 263 SER A O 1
ATOM 2089 N N . THR A 1 264 ? -7.246 -17.219 -16.859 1 78.56 264 THR A N 1
ATOM 2090 C CA . THR A 1 264 ? -5.93 -16.766 -16.422 1 78.56 264 THR A CA 1
ATOM 2091 C C . THR A 1 264 ? -4.828 -17.641 -17 1 78.56 264 THR A C 1
ATOM 2093 O O . THR A 1 264 ? -3.805 -17.141 -17.469 1 78.56 264 THR A O 1
ATOM 2096 N N . PHE A 1 265 ? -5.023 -18.953 -17.094 1 82.44 265 PHE A N 1
ATOM 2097 C CA . PHE A 1 265 ? -4.035 -19.891 -17.609 1 82.44 265 PHE A CA 1
ATOM 2098 C C . PHE A 1 265 ? -3.785 -19.641 -19.094 1 82.44 265 PHE A C 1
ATOM 2100 O O . PHE A 1 265 ? -2.648 -19.75 -19.562 1 82.44 265 PHE A O 1
ATOM 2107 N N . TYR A 1 266 ? -4.828 -19.25 -19.75 1 73.69 266 TYR A N 1
ATOM 2108 C CA . TYR A 1 266 ? -4.684 -18.938 -21.172 1 73.69 266 TYR A CA 1
ATOM 2109 C C . TYR A 1 266 ? -3.895 -17.656 -21.375 1 73.69 266 TYR A C 1
ATOM 2111 O O . TYR A 1 266 ? -3.094 -17.547 -22.297 1 73.69 266 TYR A O 1
ATOM 2119 N N . SER A 1 267 ? -4.125 -16.734 -20.406 1 70.81 267 SER A N 1
ATOM 2120 C CA . SER A 1 267 ? -3.475 -15.43 -20.547 1 70.81 267 SER A CA 1
ATOM 2121 C C . SER A 1 267 ? -1.977 -15.539 -20.281 1 70.81 267 SER A C 1
ATOM 2123 O O . SER A 1 267 ? -1.197 -14.711 -20.75 1 70.81 267 SER A O 1
ATOM 2125 N N . LEU A 1 268 ? -1.616 -16.453 -19.531 1 76.88 268 LEU A N 1
ATOM 2126 C CA . LEU A 1 268 ? -0.212 -16.641 -19.188 1 76.88 268 LEU A CA 1
ATOM 2127 C C . LEU A 1 268 ? 0.599 -17.047 -20.406 1 76.88 268 LEU A C 1
ATOM 2129 O O . LEU A 1 268 ? 1.826 -16.938 -20.406 1 76.88 268 LEU A O 1
ATOM 2133 N N . ARG A 1 269 ? -0.117 -17.453 -21.453 1 67.5 269 ARG A N 1
ATOM 2134 C CA . ARG A 1 269 ? 0.547 -17.859 -22.688 1 67.5 269 ARG A CA 1
ATOM 2135 C C . ARG A 1 269 ? 1.149 -16.672 -23.422 1 67.5 269 ARG A C 1
ATOM 2137 O O . ARG A 1 269 ? 2.086 -16.812 -24.203 1 67.5 269 ARG A O 1
ATOM 2144 N N . SER A 1 270 ? 0.568 -15.391 -23.219 1 59.03 270 SER A N 1
ATOM 2145 C CA . SER A 1 270 ? 0.977 -14.18 -23.938 1 59.03 270 SER A CA 1
ATOM 2146 C C . SER A 1 270 ? 1.917 -13.336 -23.078 1 59.03 270 SER A C 1
ATOM 2148 O O . SER A 1 270 ? 2.441 -12.32 -23.547 1 59.03 270 SER A O 1
ATOM 2150 N N . SER A 1 271 ? 2.752 -13.742 -22.281 1 55.56 271 SER A N 1
ATOM 2151 C CA . SER A 1 271 ? 3.764 -13.156 -21.406 1 55.56 271 SER A CA 1
ATOM 2152 C C . SER A 1 271 ? 3.348 -11.766 -20.922 1 55.56 271 SER A C 1
ATOM 2154 O O . SER A 1 271 ? 4.184 -10.867 -20.812 1 55.56 271 SER A O 1
ATOM 2156 N N . THR A 1 272 ? 2.139 -11.383 -20.719 1 54.12 272 THR A N 1
ATOM 2157 C CA . THR A 1 272 ? 1.85 -10.016 -20.312 1 54.12 272 THR A CA 1
ATOM 2158 C C . THR A 1 272 ? 1.977 -9.859 -18.812 1 54.12 272 THR A C 1
ATOM 2160 O O . THR A 1 272 ? 1.726 -10.805 -18.062 1 54.12 272 THR A O 1
ATOM 2163 N N . ASP A 1 273 ? 2.717 -8.789 -18.328 1 51.84 273 ASP A N 1
ATOM 2164 C CA . ASP A 1 273 ? 3.008 -8.461 -16.922 1 51.84 273 ASP A CA 1
ATOM 2165 C C . ASP A 1 273 ? 1.725 -8.156 -16.156 1 51.84 273 ASP A C 1
ATOM 2167 O O . ASP A 1 273 ? 1.67 -8.344 -14.938 1 51.84 273 ASP A O 1
ATOM 2171 N N . THR A 1 274 ? 0.842 -7.441 -16.766 1 47.22 274 THR A N 1
ATOM 2172 C CA . THR A 1 274 ? -0.437 -7.148 -16.125 1 47.22 274 THR A CA 1
ATOM 2173 C C . THR A 1 274 ? -1.593 -7.707 -16.953 1 47.22 274 THR A C 1
ATOM 2175 O O . THR A 1 274 ? -1.599 -7.59 -18.172 1 47.22 274 THR A O 1
ATOM 2178 N N . THR A 1 275 ? -2.227 -8.734 -16.688 1 41.75 275 THR A N 1
ATOM 2179 C CA . THR A 1 275 ? -3.381 -9.242 -17.438 1 41.75 275 THR A CA 1
ATOM 2180 C C . THR A 1 275 ? -4.664 -9.031 -16.625 1 41.75 275 THR A C 1
ATOM 2182 O O . THR A 1 275 ? -4.664 -9.148 -15.406 1 41.75 275 THR A O 1
ATOM 2185 N N . CYS A 1 276 ? -5.457 -7.953 -17.062 1 37.84 276 CYS A N 1
ATOM 2186 C CA . CYS A 1 276 ? -6.809 -7.938 -16.516 1 37.84 276 CYS A CA 1
ATOM 2187 C C . CYS A 1 276 ? -7.5 -9.273 -16.719 1 37.84 276 CYS A C 1
ATOM 2189 O O . CYS A 1 276 ? -7.453 -9.836 -17.812 1 37.84 276 CYS A O 1
ATOM 2191 N N . GLY A 1 277 ? -7.242 -10.141 -15.797 1 35.34 277 GLY A N 1
ATOM 2192 C CA . GLY A 1 277 ? -8.008 -11.312 -16.188 1 35.34 277 GLY A CA 1
ATOM 2193 C C . GLY A 1 277 ? -9.164 -10.992 -17.125 1 35.34 277 GLY A C 1
ATOM 2194 O O . GLY A 1 277 ? -9.375 -11.672 -18.125 1 35.34 277 GLY A O 1
ATOM 2195 N N . TYR A 1 278 ? -10.469 -10.492 -16.609 1 30.72 278 TYR A N 1
ATOM 2196 C CA . TYR A 1 278 ? -11.57 -10.07 -17.453 1 30.72 278 TYR A CA 1
ATOM 2197 C C . TYR A 1 278 ? -11.438 -8.602 -17.828 1 30.72 278 TYR A C 1
ATOM 2199 O O . TYR A 1 278 ? -10.836 -7.82 -17.094 1 30.72 278 TYR A O 1
ATOM 2207 N N . PHE A 1 279 ? -11.672 -8.164 -19.109 1 31.25 279 PHE A N 1
ATOM 2208 C CA . PHE A 1 279 ? -11.711 -6.938 -19.891 1 31.25 279 PHE A CA 1
ATOM 2209 C C . PHE A 1 279 ? -12.305 -5.793 -19.078 1 31.25 279 PHE A C 1
ATOM 2211 O O . PHE A 1 279 ? -12.422 -4.672 -19.562 1 31.25 279 PHE A O 1
ATOM 2218 N N . GLY A 1 280 ? -13.156 -5.805 -18.109 1 28.91 280 GLY A N 1
ATOM 2219 C CA . GLY A 1 280 ? -14.07 -4.684 -17.984 1 28.91 280 GLY A CA 1
ATOM 2220 C C . GLY A 1 280 ? -13.391 -3.396 -17.562 1 28.91 280 GLY A C 1
ATOM 2221 O O . GLY A 1 280 ? -13.555 -2.359 -18.219 1 28.91 280 GLY A O 1
ATOM 2222 N N . PHE A 1 281 ? -13.086 -3.123 -16.297 1 28.89 281 PHE A N 1
ATOM 2223 C CA . PHE A 1 281 ? -13.328 -1.792 -15.75 1 28.89 281 PHE A CA 1
ATOM 2224 C C . PHE A 1 281 ? -12.07 -0.931 -15.859 1 28.89 281 PHE A C 1
ATOM 2226 O O . PHE A 1 281 ? -11.281 -0.856 -14.914 1 28.89 281 PHE A O 1
ATOM 2233 N N . TYR A 1 282 ? -11.234 -1.021 -16.75 1 30.19 282 TYR A N 1
ATOM 2234 C CA . TYR A 1 282 ? -10.234 0.044 -16.766 1 30.19 282 TYR A CA 1
ATOM 2235 C C . TYR A 1 282 ? -10.906 1.414 -16.781 1 30.19 282 TYR A C 1
ATOM 2237 O O . TYR A 1 282 ? -10.234 2.434 -16.969 1 30.19 282 TYR A O 1
ATOM 2245 N N . ILE A 1 283 ? -12.211 1.599 -17.062 1 28.62 283 ILE A N 1
ATOM 2246 C CA . ILE A 1 283 ? -12.781 2.895 -17.422 1 28.62 283 ILE A CA 1
ATOM 2247 C C . ILE A 1 283 ? -12.695 3.84 -16.219 1 28.62 283 ILE A C 1
ATOM 2249 O O . ILE A 1 283 ? -13.008 5.027 -16.344 1 28.62 283 ILE A O 1
ATOM 2253 N N . CYS A 1 284 ? -12.508 3.377 -15.078 1 28.69 284 CYS A N 1
ATOM 2254 C CA . CYS A 1 284 ? -13.023 4.355 -14.125 1 28.69 284 CYS A CA 1
ATOM 2255 C C . CYS A 1 284 ? -12.211 5.641 -14.164 1 28.69 284 CYS A C 1
ATOM 2257 O O . CYS A 1 284 ? -12.688 6.695 -13.742 1 28.69 284 CYS A O 1
ATOM 2259 N N . GLY A 1 285 ? -10.852 5.598 -14.023 1 28.3 285 GLY A N 1
ATOM 2260 C CA . GLY A 1 285 ? -10.312 6.891 -13.641 1 28.3 285 GLY A CA 1
ATOM 2261 C C . GLY A 1 285 ? -10.508 7.957 -14.703 1 28.3 285 GLY A C 1
ATOM 2262 O O . GLY A 1 285 ? -10.047 9.094 -14.539 1 28.3 285 GLY A O 1
ATOM 2263 N N . VAL A 1 286 ? -10.836 7.66 -15.836 1 26.47 286 VAL A N 1
ATOM 2264 C CA . VAL A 1 286 ? -10.859 8.719 -16.844 1 26.47 286 VAL A CA 1
ATOM 2265 C C . VAL A 1 286 ? -12.016 9.68 -16.562 1 26.47 286 VAL A C 1
ATOM 2267 O O . VAL A 1 286 ? -12.102 10.75 -17.156 1 26.47 286 VAL A O 1
ATOM 2270 N N . SER A 1 287 ? -12.984 9.25 -15.883 1 26 287 SER A N 1
ATOM 2271 C CA . SER A 1 287 ? -14.133 10.133 -16.062 1 26 287 SER A CA 1
ATOM 2272 C C . SER A 1 287 ? -13.953 11.445 -15.312 1 26 287 SER A C 1
ATOM 2274 O O . SER A 1 287 ? -14.57 12.453 -15.648 1 26 287 SER A O 1
ATOM 2276 N N . ASN A 1 288 ? -13.469 11.484 -14.039 1 25.52 288 ASN A N 1
ATOM 2277 C CA . ASN A 1 288 ? -13.805 12.766 -13.422 1 25.52 288 ASN A CA 1
ATOM 2278 C C . ASN A 1 288 ? -12.906 13.883 -13.922 1 25.52 288 ASN A C 1
ATOM 2280 O O . ASN A 1 288 ? -12.766 14.914 -13.266 1 25.52 288 ASN A O 1
ATOM 2284 N N . LEU A 1 289 ? -12.109 13.75 -14.906 1 24.7 289 LEU A N 1
ATOM 2285 C CA . LEU A 1 289 ? -11.586 14.992 -15.461 1 24.7 289 LEU A CA 1
ATOM 2286 C C . LEU A 1 289 ? -12.711 15.891 -15.945 1 24.7 289 LEU A C 1
ATOM 2288 O O . LEU A 1 289 ? -12.469 16.922 -16.562 1 24.7 289 LEU A O 1
ATOM 2292 N N . GLU A 1 290 ? -13.969 15.57 -15.867 1 23.34 290 GLU A N 1
ATOM 2293 C CA . GLU A 1 290 ? -14.82 16.719 -16.188 1 23.34 290 GLU A CA 1
ATOM 2294 C C . GLU A 1 290 ? -14.859 17.719 -15.039 1 23.34 290 GLU A C 1
ATOM 2296 O O . GLU A 1 290 ? -14.93 17.328 -13.867 1 23.34 290 GLU A O 1
ATOM 2301 N N . MET B 1 1 ? 9.602 3.732 -52.25 1 24.59 1 MET B N 1
ATOM 2302 C CA . MET B 1 1 ? 10.031 4.645 -51.188 1 24.59 1 MET B CA 1
ATOM 2303 C C . MET B 1 1 ? 8.891 4.949 -50.219 1 24.59 1 MET B C 1
ATOM 2305 O O . MET B 1 1 ? 8.922 5.949 -49.5 1 24.59 1 MET B O 1
ATOM 2309 N N . ILE B 1 2 ? 7.695 4.449 -50.281 1 32.66 2 ILE B N 1
ATOM 2310 C CA . ILE B 1 2 ? 6.395 4.684 -49.656 1 32.66 2 ILE B CA 1
ATOM 2311 C C . ILE B 1 2 ? 6.461 4.332 -48.188 1 32.66 2 ILE B C 1
ATOM 2313 O O . ILE B 1 2 ? 5.43 4.098 -47.562 1 32.66 2 ILE B O 1
ATOM 2317 N N . ARG B 1 3 ? 7.703 3.9 -47.688 1 36.25 3 ARG B N 1
ATOM 2318 C CA . ARG B 1 3 ? 8.047 3.043 -46.531 1 36.25 3 ARG B CA 1
ATOM 2319 C C . ARG B 1 3 ? 7.57 3.65 -45.219 1 36.25 3 ARG B C 1
ATOM 2321 O O . ARG B 1 3 ? 7.047 2.943 -44.375 1 36.25 3 ARG B O 1
ATOM 2328 N N . ASP B 1 4 ? 8.305 4.746 -44.625 1 40.31 4 ASP B N 1
ATOM 2329 C CA . ASP B 1 4 ? 8.773 5.297 -43.344 1 40.31 4 ASP B CA 1
ATOM 2330 C C . ASP B 1 4 ? 7.672 6.105 -42.656 1 40.31 4 ASP B C 1
ATOM 2332 O O . ASP B 1 4 ? 7.934 6.828 -41.688 1 40.31 4 ASP B O 1
ATOM 2336 N N . ASP B 1 5 ? 6.555 6.289 -43.094 1 46.84 5 ASP B N 1
ATOM 2337 C CA . ASP B 1 5 ? 5.504 7.238 -42.75 1 46.84 5 ASP B CA 1
ATOM 2338 C C . ASP B 1 5 ? 4.832 6.855 -41.438 1 46.84 5 ASP B C 1
ATOM 2340 O O . ASP B 1 5 ? 4.418 7.727 -40.656 1 46.84 5 ASP B O 1
ATOM 2344 N N . GLY B 1 6 ? 4.691 5.621 -41.188 1 46.47 6 GLY B N 1
ATOM 2345 C CA . GLY B 1 6 ? 4.02 5.133 -39.969 1 46.47 6 GLY B CA 1
ATOM 2346 C C . GLY B 1 6 ? 4.82 5.359 -38.719 1 46.47 6 GLY B C 1
ATOM 2347 O O . GLY B 1 6 ? 4.254 5.66 -37.656 1 46.47 6 GLY B O 1
ATOM 2348 N N . ALA B 1 7 ? 6.113 5.199 -38.875 1 52.81 7 ALA B N 1
ATOM 2349 C CA . ALA B 1 7 ? 7.043 5.434 -37.781 1 52.81 7 ALA B CA 1
ATOM 2350 C C . ALA B 1 7 ? 7.059 6.906 -37.375 1 52.81 7 ALA B C 1
ATOM 2352 O O . ALA B 1 7 ? 7.098 7.234 -36.188 1 52.81 7 ALA B O 1
ATOM 2353 N N . TRP B 1 8 ? 6.953 7.793 -38.375 1 52.62 8 TRP B N 1
ATOM 2354 C CA . TRP B 1 8 ? 6.965 9.227 -38.125 1 52.62 8 TRP B CA 1
ATOM 2355 C C . TRP B 1 8 ? 5.695 9.648 -37.375 1 52.62 8 TRP B C 1
ATOM 2357 O O . TRP B 1 8 ? 5.75 10.438 -36.438 1 52.62 8 TRP B O 1
ATOM 2367 N N . GLN B 1 9 ? 4.566 9.031 -37.594 1 51.69 9 GLN B N 1
ATOM 2368 C CA . GLN B 1 9 ? 3.312 9.375 -36.938 1 51.69 9 GLN B CA 1
ATOM 2369 C C . GLN B 1 9 ? 3.307 8.898 -35.5 1 51.69 9 GLN B C 1
ATOM 2371 O O . GLN B 1 9 ? 2.83 9.609 -34.594 1 51.69 9 GLN B O 1
ATOM 2376 N N . GLU B 1 10 ? 3.881 7.754 -35.312 1 51.69 10 GLU B N 1
ATOM 2377 C CA . GLU B 1 10 ? 3.988 7.258 -33.938 1 51.69 10 GLU B CA 1
ATOM 2378 C C . GLU B 1 10 ? 4.918 8.133 -33.094 1 51.69 10 GLU B C 1
ATOM 2380 O O . GLU B 1 10 ? 4.645 8.406 -31.938 1 51.69 10 GLU B O 1
ATOM 2385 N N . LYS B 1 11 ? 5.918 8.586 -33.719 1 55.09 11 LYS B N 1
ATOM 2386 C CA . LYS B 1 11 ? 6.832 9.5 -33.031 1 55.09 11 LYS B CA 1
ATOM 2387 C C . LYS B 1 11 ? 6.16 10.844 -32.75 1 55.09 11 LYS B C 1
ATOM 2389 O O . LYS B 1 11 ? 6.355 11.438 -31.688 1 55.09 11 LYS B O 1
ATOM 2394 N N . VAL B 1 12 ? 5.414 11.273 -33.719 1 51.34 12 VAL B N 1
ATOM 2395 C CA . VAL B 1 12 ? 4.719 12.539 -33.562 1 51.34 12 VAL B CA 1
ATOM 2396 C C . VAL B 1 12 ? 3.674 12.414 -32.438 1 51.34 12 VAL B C 1
ATOM 2398 O O . VAL B 1 12 ? 3.52 13.312 -31.625 1 51.34 12 VAL B O 1
ATOM 2401 N N . LYS B 1 13 ? 3.016 11.359 -32.375 1 50.81 13 LYS B N 1
ATOM 2402 C CA . LYS B 1 13 ? 2.02 11.117 -31.328 1 50.81 13 LYS B CA 1
ATOM 2403 C C . LYS B 1 13 ? 2.676 10.984 -29.953 1 50.81 13 LYS B C 1
ATOM 2405 O O . LYS B 1 13 ? 2.174 11.531 -28.969 1 50.81 13 LYS B O 1
ATOM 2410 N N . GLU B 1 14 ? 3.762 10.406 -30.031 1 50.62 14 GLU B N 1
ATOM 2411 C CA . GLU B 1 14 ? 4.516 10.32 -28.781 1 50.62 14 GLU B CA 1
ATOM 2412 C C . GLU B 1 14 ? 5.02 11.695 -28.344 1 50.62 14 GLU B C 1
ATOM 2414 O O . GLU B 1 14 ? 4.949 12.039 -27.156 1 50.62 14 GLU B O 1
ATOM 2419 N N . ALA B 1 15 ? 5.457 12.414 -29.328 1 51.34 15 ALA B N 1
ATOM 2420 C CA . ALA B 1 15 ? 5.941 13.758 -29.016 1 51.34 15 ALA B CA 1
ATOM 2421 C C . ALA B 1 15 ? 4.809 14.664 -28.547 1 51.34 15 ALA B C 1
ATOM 2423 O O . ALA B 1 15 ? 4.977 15.438 -27.594 1 51.34 15 ALA B O 1
ATOM 2424 N N . ALA B 1 16 ? 3.752 14.578 -29.234 1 50.19 16 ALA B N 1
ATOM 2425 C CA . ALA B 1 16 ? 2.594 15.375 -28.844 1 50.19 16 ALA B CA 1
ATOM 2426 C C . ALA B 1 16 ? 2.115 15 -27.453 1 50.19 16 ALA B C 1
ATOM 2428 O O . ALA B 1 16 ? 1.767 15.875 -26.656 1 5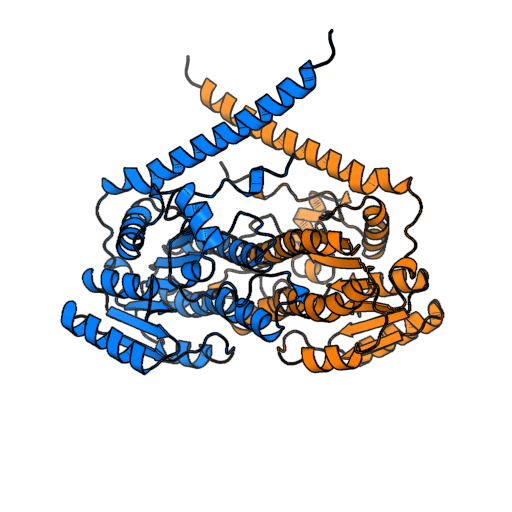0.19 16 ALA B O 1
ATOM 2429 N N . TYR B 1 17 ? 2.16 13.758 -27.156 1 50.16 17 TYR B N 1
ATOM 2430 C CA . TYR B 1 17 ? 1.78 13.289 -25.828 1 50.16 17 TYR B CA 1
ATOM 2431 C C . TYR B 1 17 ? 2.729 13.836 -24.766 1 50.16 17 TYR B C 1
ATOM 2433 O O . TYR B 1 17 ? 2.287 14.305 -23.719 1 50.16 17 TYR B O 1
ATOM 2441 N N . VAL B 1 18 ? 3.912 13.867 -25.172 1 48.09 18 VAL B N 1
ATOM 2442 C CA . VAL B 1 18 ? 4.91 14.391 -24.25 1 48.09 18 VAL B CA 1
ATOM 2443 C C . VAL B 1 18 ? 4.719 15.898 -24.078 1 48.09 18 VAL B C 1
ATOM 2445 O O . VAL B 1 18 ? 4.797 16.422 -22.969 1 48.09 18 VAL B O 1
ATOM 2448 N N . CYS B 1 19 ? 4.477 16.5 -25.219 1 49.19 19 CYS B N 1
ATOM 2449 C CA . CYS B 1 19 ? 4.266 17.938 -25.156 1 49.19 19 CYS B CA 1
ATOM 2450 C C . CYS B 1 19 ? 3.035 18.281 -24.312 1 49.19 19 CYS B C 1
ATOM 2452 O O . CYS B 1 19 ? 3.064 19.203 -23.5 1 49.19 19 CYS B O 1
ATOM 2454 N N . LEU B 1 20 ? 1.984 17.609 -24.5 1 51.38 20 LEU B N 1
ATOM 2455 C CA . LEU B 1 20 ? 0.764 17.859 -23.734 1 51.38 20 LEU B CA 1
ATOM 2456 C C . LEU B 1 20 ? 0.986 17.578 -22.25 1 51.38 20 LEU B C 1
ATOM 2458 O O . LEU B 1 20 ? 0.479 18.297 -21.406 1 51.38 20 LEU B O 1
ATOM 2462 N N . LYS B 1 21 ? 1.742 16.672 -22.109 1 49.28 21 LYS B N 1
ATOM 2463 C CA . LYS B 1 21 ? 2.068 16.375 -20.719 1 49.28 21 LYS B CA 1
ATOM 2464 C C . LYS B 1 21 ? 2.932 17.469 -20.094 1 49.28 21 LYS B C 1
ATOM 2466 O O . LYS B 1 21 ? 2.75 17.828 -18.938 1 49.28 21 LYS B O 1
ATOM 2471 N N . LEU B 1 22 ? 3.727 17.938 -20.984 1 49.78 22 LEU B N 1
ATOM 2472 C CA . LEU B 1 22 ? 4.582 19.016 -20.5 1 49.78 22 LEU B CA 1
ATOM 2473 C C . LEU B 1 22 ? 3.768 20.281 -20.25 1 49.78 22 LEU B C 1
ATOM 2475 O O . LEU B 1 22 ? 3.984 20.984 -19.25 1 49.78 22 LEU B O 1
ATOM 2479 N N . LEU B 1 23 ? 2.934 20.531 -21.156 1 52.62 23 LEU B N 1
ATOM 2480 C CA . LEU B 1 23 ? 2.074 21.688 -20.984 1 52.62 23 LEU B CA 1
ATOM 2481 C C . LEU B 1 23 ? 1.204 21.531 -19.734 1 52.62 23 LEU B C 1
ATOM 2483 O O . LEU B 1 23 ? 1.002 22.5 -19 1 52.62 23 LEU B O 1
ATOM 2487 N N . ASN B 1 24 ? 0.624 20.422 -19.625 1 51.94 24 ASN B N 1
ATOM 2488 C CA . ASN B 1 24 ? -0.153 20.141 -18.422 1 51.94 24 ASN B CA 1
ATOM 2489 C C . ASN B 1 24 ? 0.694 20.297 -17.156 1 51.94 24 ASN B C 1
ATOM 2491 O O . ASN B 1 24 ? 0.222 20.828 -16.156 1 51.94 24 ASN B O 1
ATOM 2495 N N . PHE B 1 25 ? 1.816 19.938 -17.438 1 50.44 25 PHE B N 1
ATOM 2496 C CA . PHE B 1 25 ? 2.76 20.094 -16.328 1 50.44 25 PHE B CA 1
ATOM 2497 C C . PHE B 1 25 ? 3.006 21.562 -16.016 1 50.44 25 PHE B C 1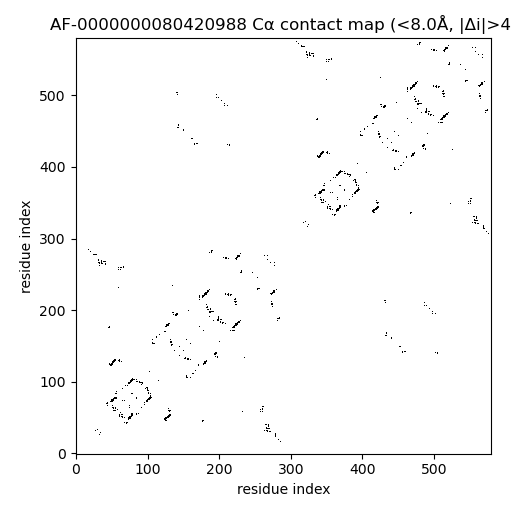
ATOM 2499 O O . PHE B 1 25 ? 2.996 21.969 -14.852 1 50.44 25 PHE B O 1
ATOM 2506 N N . PHE B 1 26 ? 3.227 22.234 -17.031 1 52.06 26 PHE B N 1
ATOM 2507 C CA . PHE B 1 26 ? 3.461 23.656 -16.859 1 52.06 26 PHE B CA 1
ATOM 2508 C C . PHE B 1 26 ? 2.23 24.344 -16.281 1 52.06 26 PHE B C 1
ATOM 2510 O O . PHE B 1 26 ? 2.35 25.219 -15.414 1 52.06 26 PHE B O 1
ATOM 2517 N N . TRP B 1 27 ? 1.136 23.953 -16.672 1 56.31 27 TRP B N 1
ATOM 2518 C CA . TRP B 1 27 ? -0.109 24.531 -16.172 1 56.31 27 TRP B CA 1
ATOM 2519 C C . TRP B 1 27 ? -0.286 24.219 -14.688 1 56.31 27 TRP B C 1
ATOM 2521 O O . TRP B 1 27 ? -0.658 25.094 -13.906 1 56.31 27 TRP B O 1
ATOM 2531 N N . ILE B 1 28 ? 0.005 23.094 -14.375 1 54.38 28 ILE B N 1
ATOM 2532 C CA . ILE B 1 28 ? -0.115 22.703 -12.977 1 54.38 28 ILE B CA 1
ATOM 2533 C C . ILE B 1 28 ? 0.876 23.5 -12.125 1 54.38 28 ILE B C 1
ATOM 2535 O O . ILE B 1 28 ? 0.539 23.953 -11.031 1 54.38 28 ILE B O 1
ATOM 2539 N N . ALA B 1 29 ? 1.983 23.703 -12.75 1 52.72 29 ALA B N 1
ATOM 2540 C CA . ALA B 1 29 ? 3.006 24.469 -12.039 1 52.72 29 ALA B CA 1
ATOM 2541 C C . ALA B 1 29 ? 2.561 25.922 -11.836 1 52.72 29 ALA B C 1
ATOM 2543 O O . ALA B 1 29 ? 2.693 26.469 -10.742 1 52.72 29 ALA B O 1
ATOM 2544 N N . VAL B 1 30 ? 2.08 26.453 -12.852 1 57.19 30 VAL B N 1
ATOM 2545 C CA . VAL B 1 30 ? 1.649 27.844 -12.773 1 57.19 30 VAL B CA 1
ATOM 2546 C C . VAL B 1 30 ? 0.456 27.969 -11.828 1 57.19 30 VAL B C 1
ATOM 2548 O O . VAL B 1 30 ? 0.42 28.859 -10.977 1 57.19 30 VAL B O 1
ATOM 2551 N N . ARG B 1 31 ? -0.452 27.156 -11.969 1 58.47 31 ARG B N 1
ATOM 2552 C CA . ARG B 1 31 ? -1.688 27.188 -11.195 1 58.47 31 ARG B CA 1
ATOM 2553 C C . ARG B 1 31 ? -1.411 26.953 -9.711 1 58.47 31 ARG B C 1
ATOM 2555 O O . ARG B 1 31 ? -1.971 27.641 -8.859 1 58.47 31 ARG B O 1
ATOM 2562 N N . ASP B 1 32 ? -0.563 26.047 -9.492 1 56.5 32 ASP B N 1
ATOM 2563 C CA . ASP B 1 32 ? -0.416 25.594 -8.109 1 56.5 32 ASP B CA 1
ATOM 2564 C C . ASP B 1 32 ? 0.692 26.375 -7.395 1 56.5 32 ASP B C 1
ATOM 2566 O O . ASP B 1 32 ? 0.701 26.469 -6.164 1 56.5 32 ASP B O 1
ATOM 2570 N N . TYR B 1 33 ? 1.526 27.031 -8.211 1 57.09 33 TYR B N 1
ATOM 2571 C CA . TYR B 1 33 ? 2.684 27.609 -7.543 1 57.09 33 TYR B CA 1
ATOM 2572 C C . TYR B 1 33 ? 2.775 29.109 -7.805 1 57.09 33 TYR B C 1
ATOM 2574 O O . TYR B 1 33 ? 3.322 29.859 -6.992 1 57.09 33 TYR B O 1
ATOM 2582 N N . VAL B 1 34 ? 2.311 29.5 -8.906 1 57.38 34 VAL B N 1
ATOM 2583 C CA . VAL B 1 34 ? 2.471 30.906 -9.266 1 57.38 34 VAL B CA 1
ATOM 2584 C C . VAL B 1 34 ? 1.222 31.688 -8.867 1 57.38 34 VAL B C 1
ATOM 2586 O O . VAL B 1 34 ? 1.314 32.719 -8.219 1 57.38 34 VAL B O 1
ATOM 2589 N N . LEU B 1 35 ? 0.143 31.094 -9.117 1 59.72 35 LEU B N 1
ATOM 2590 C CA . LEU B 1 35 ? -1.102 31.844 -8.945 1 59.72 35 LEU B CA 1
ATOM 2591 C C . LEU B 1 35 ? -1.419 32.031 -7.465 1 59.72 35 LEU B C 1
ATOM 2593 O O . LEU B 1 35 ? -1.901 33.094 -7.059 1 59.72 35 LEU B O 1
ATOM 2597 N N . PRO B 1 36 ? -1.071 31.062 -6.723 1 57.97 36 PRO B N 1
ATOM 2598 C CA . PRO B 1 36 ? -1.46 31.219 -5.32 1 57.97 36 PRO B CA 1
ATOM 2599 C C . PRO B 1 36 ? -0.694 32.344 -4.617 1 57.97 36 PRO B C 1
ATOM 2601 O O . PRO B 1 36 ? -1.137 32.844 -3.578 1 57.97 36 PRO B O 1
ATOM 2604 N N . VAL B 1 37 ? 0.418 32.781 -5.121 1 57.56 37 VAL B N 1
ATOM 2605 C CA . VAL B 1 37 ? 1.206 33.844 -4.52 1 57.56 37 VAL B CA 1
ATOM 2606 C C . VAL B 1 37 ? 0.362 35.094 -4.418 1 57.56 37 VAL B C 1
ATOM 2608 O O . VAL B 1 37 ? 0.554 35.906 -3.51 1 57.56 37 VAL B O 1
ATOM 2611 N N . PHE B 1 38 ? -0.635 35.125 -5.184 1 61.12 38 PHE B N 1
ATOM 2612 C CA . PHE B 1 38 ? -1.435 36.344 -5.219 1 61.12 38 PHE B CA 1
ATOM 2613 C C . PHE B 1 38 ? -2.668 36.219 -4.336 1 61.12 38 PHE B C 1
ATOM 2615 O O . PHE B 1 38 ? -3.438 37.156 -4.184 1 61.12 38 PHE B O 1
ATOM 2622 N N . LYS B 1 39 ? -2.807 35.125 -3.766 1 64.38 39 LYS B N 1
ATOM 2623 C CA . LYS B 1 39 ? -3.967 34.906 -2.904 1 64.38 39 LYS B CA 1
ATOM 2624 C C . LYS B 1 39 ? -3.627 35.188 -1.443 1 64.38 39 LYS B C 1
ATOM 2626 O O . LYS B 1 39 ? -2.451 35.25 -1.075 1 64.38 39 LYS B O 1
ATOM 2631 N N . LYS B 1 40 ? -4.629 35.562 -0.67 1 68.88 40 LYS B N 1
ATOM 2632 C CA . LYS B 1 40 ? -4.449 35.812 0.757 1 68.88 40 LYS B CA 1
ATOM 2633 C C . LYS B 1 40 ? -3.814 34.594 1.452 1 68.88 40 LYS B C 1
ATOM 2635 O O . LYS B 1 40 ? -4.113 33.438 1.119 1 68.88 40 LYS B O 1
ATOM 2640 N N . PRO B 1 41 ? -2.85 34.875 2.357 1 75.75 41 PRO B N 1
ATOM 2641 C CA . PRO B 1 41 ? -2.207 33.812 3.094 1 75.75 41 PRO B CA 1
ATOM 2642 C C . PRO B 1 41 ? -3.203 32.969 3.906 1 75.75 41 PRO B C 1
ATOM 2644 O O . PRO B 1 41 ? -4.215 33.5 4.371 1 75.75 41 PRO B O 1
ATOM 2647 N N . VAL B 1 42 ? -2.953 31.75 3.963 1 81.19 42 VAL B N 1
ATOM 2648 C CA . VAL B 1 42 ? -3.807 30.844 4.715 1 81.19 42 VAL B CA 1
ATOM 2649 C C . VAL B 1 42 ? -3.676 31.109 6.207 1 81.19 42 VAL B C 1
ATOM 2651 O O . VAL B 1 42 ? -2.564 31.281 6.719 1 81.19 42 VAL B O 1
ATOM 2654 N N . ASP B 1 43 ? -4.781 31.359 6.871 1 89.38 43 ASP B N 1
ATOM 2655 C CA . ASP B 1 43 ? -4.789 31.422 8.328 1 89.38 43 ASP B CA 1
ATOM 2656 C C . ASP B 1 43 ? -4.844 30.016 8.93 1 89.38 43 ASP B C 1
ATOM 2658 O O . ASP B 1 43 ? -5.918 29.422 9.047 1 89.38 43 ASP B O 1
ATOM 2662 N N . PHE B 1 44 ? -3.754 29.516 9.383 1 93.38 44 PHE B N 1
ATOM 2663 C CA . PHE B 1 44 ? -3.645 28.125 9.836 1 93.38 44 PHE B CA 1
ATOM 2664 C C . PHE B 1 44 ? -4.395 27.922 11.148 1 93.38 44 PHE B C 1
ATOM 2666 O O . PHE B 1 44 ? -4.82 26.812 11.461 1 93.38 44 PHE B O 1
ATOM 2673 N N . LYS B 1 45 ? -4.598 29.016 11.844 1 92.88 45 LYS B N 1
ATOM 2674 C CA . LYS B 1 45 ? -5.309 28.922 13.117 1 92.88 45 LYS B CA 1
ATOM 2675 C C . LYS B 1 45 ? -6.785 28.594 12.898 1 92.88 45 LYS B C 1
ATOM 2677 O O . LYS B 1 45 ? -7.473 28.172 13.828 1 92.88 45 LYS B O 1
ATOM 2682 N N . LYS B 1 46 ? -7.219 28.781 11.703 1 93.69 46 LYS B N 1
ATOM 2683 C CA . LYS B 1 46 ? -8.617 28.484 11.391 1 93.69 46 LYS B CA 1
ATOM 2684 C C . LYS B 1 46 ? -8.883 26.984 11.469 1 93.69 46 LYS B C 1
ATOM 2686 O O . LYS B 1 46 ? -10.031 26.562 11.633 1 93.69 46 LYS B O 1
ATOM 2691 N N . TYR B 1 47 ? -7.816 26.203 11.383 1 95.25 47 TYR B N 1
ATOM 2692 C CA . TYR B 1 47 ? -7.988 24.766 11.367 1 95.25 47 TYR B CA 1
ATOM 2693 C C . TYR B 1 47 ? -8.094 24.219 12.781 1 95.25 47 TYR B C 1
ATOM 2695 O O . TYR B 1 47 ? -8.664 23.141 13 1 95.25 47 TYR B O 1
ATOM 2703 N N . GLY B 1 48 ? -7.504 24.859 13.773 1 96.31 48 GLY B N 1
ATOM 2704 C CA . GLY B 1 48 ? -7.473 24.406 15.156 1 96.31 48 GLY B CA 1
ATOM 2705 C C . GLY B 1 48 ? -6.238 24.859 15.906 1 96.31 48 GLY B C 1
ATOM 2706 O O . GLY B 1 48 ? -5.473 25.688 15.406 1 96.31 48 GLY B O 1
ATOM 2707 N N . GLN B 1 49 ? -6.09 24.328 17.016 1 97.62 49 GLN B N 1
ATOM 2708 C CA . GLN B 1 49 ? -5.043 24.812 17.922 1 97.62 49 GLN B CA 1
ATOM 2709 C C . GLN B 1 49 ? -3.729 24.078 17.672 1 97.62 49 GLN B C 1
ATOM 2711 O O . GLN B 1 49 ? -2.658 24.688 17.703 1 97.62 49 GLN B O 1
ATOM 2716 N N . TRP B 1 50 ? -3.867 22.781 17.422 1 98.62 50 TRP B N 1
ATOM 2717 C CA . TRP B 1 50 ? -2.674 21.938 17.406 1 98.62 50 TRP B CA 1
ATOM 2718 C C . TRP B 1 50 ? -2.373 21.422 16.016 1 98.62 50 TRP B C 1
ATOM 2720 O O . TRP B 1 50 ? -3.285 21.047 15.273 1 98.62 50 TRP B O 1
ATOM 2730 N N . ALA B 1 51 ? -1.094 21.375 15.641 1 98.75 51 ALA B N 1
ATOM 2731 C CA . ALA B 1 51 ? -0.571 20.641 14.484 1 98.75 51 ALA B CA 1
ATOM 2732 C C . ALA B 1 51 ? 0.228 19.422 14.93 1 98.75 51 ALA B C 1
ATOM 2734 O O . ALA B 1 51 ? 1.127 19.531 15.773 1 98.75 51 ALA B O 1
ATOM 2735 N N . VAL B 1 52 ? -0.155 18.281 14.453 1 98.81 52 VAL B N 1
ATOM 2736 C CA . VAL B 1 52 ? 0.539 17.031 14.734 1 98.81 52 VAL B CA 1
ATOM 2737 C C . VAL B 1 52 ? 1.444 16.672 13.555 1 98.81 52 VAL B C 1
ATOM 2739 O O . VAL B 1 52 ? 0.992 16.609 12.414 1 98.81 52 VAL B O 1
ATOM 2742 N N . ILE B 1 53 ? 2.74 16.438 13.805 1 98.56 53 ILE B N 1
ATOM 2743 C CA . ILE B 1 53 ? 3.701 16.125 12.75 1 98.56 53 ILE B CA 1
ATOM 2744 C C . ILE B 1 53 ? 4.418 14.82 13.07 1 98.56 53 ILE B C 1
ATOM 2746 O O . ILE B 1 53 ? 5.012 14.672 14.133 1 98.56 53 ILE B O 1
ATOM 2750 N N . THR B 1 54 ? 4.293 13.844 12.18 1 98.19 54 THR B N 1
ATOM 2751 C CA . THR B 1 54 ? 5.07 12.617 12.305 1 98.19 54 THR B CA 1
ATOM 2752 C C . THR B 1 54 ? 6.43 12.766 11.633 1 98.19 54 THR B C 1
ATOM 2754 O O . THR B 1 54 ? 6.555 13.469 10.625 1 98.19 54 THR B O 1
ATOM 2757 N N . GLY B 1 55 ? 7.5 12.031 12.148 1 94.44 55 GLY B N 1
ATOM 2758 C CA . GLY B 1 55 ? 8.836 12.273 11.625 1 94.44 55 GLY B CA 1
ATOM 2759 C C . GLY B 1 55 ? 9.258 13.719 11.734 1 94.44 55 GLY B C 1
ATOM 2760 O O . GLY B 1 55 ? 9.695 14.32 10.742 1 94.44 55 GLY B O 1
ATOM 2761 N N . SER B 1 56 ? 9.273 14.188 12.945 1 94.81 56 SER B N 1
ATOM 2762 C CA . SER B 1 56 ? 9.195 15.633 13.164 1 94.81 56 SER B CA 1
ATOM 2763 C C . SER B 1 56 ? 10.531 16.188 13.648 1 94.81 56 SER B C 1
ATOM 2765 O O . SER B 1 56 ? 10.633 17.359 13.992 1 94.81 56 SER B O 1
ATOM 2767 N N . THR B 1 57 ? 11.578 15.43 13.711 1 92.69 57 THR B N 1
ATOM 2768 C CA . THR B 1 57 ? 12.781 15.922 14.367 1 92.69 57 THR B CA 1
ATOM 2769 C C . THR B 1 57 ? 13.875 16.219 13.336 1 92.69 57 THR B C 1
ATOM 2771 O O . THR B 1 57 ? 14.961 16.672 13.695 1 92.69 57 THR B O 1
ATOM 2774 N N . ASP B 1 58 ? 13.625 15.891 12.094 1 85.44 58 ASP B N 1
ATOM 2775 C CA . ASP B 1 58 ? 14.602 16.188 11.047 1 85.44 58 ASP B CA 1
ATOM 2776 C C . ASP B 1 58 ? 13.906 16.484 9.719 1 85.44 58 ASP B C 1
ATOM 2778 O O . ASP B 1 58 ? 12.703 16.25 9.578 1 85.44 58 ASP B O 1
ATOM 2782 N N . GLY B 1 59 ? 14.586 17.156 8.883 1 85.94 59 GLY B N 1
ATOM 2783 C CA . GLY B 1 59 ? 14.172 17.281 7.496 1 85.94 59 GLY B CA 1
ATOM 2784 C C . GLY B 1 59 ? 12.898 18.094 7.32 1 85.94 59 GLY B C 1
ATOM 2785 O O . GLY B 1 59 ? 12.758 19.172 7.891 1 85.94 59 GLY B O 1
ATOM 2786 N N . ILE B 1 60 ? 12.109 17.594 6.496 1 84.88 60 ILE B N 1
ATOM 2787 C CA . ILE B 1 60 ? 10.883 18.266 6.082 1 84.88 60 ILE B CA 1
ATOM 2788 C C . ILE B 1 60 ? 9.914 18.344 7.258 1 84.88 60 ILE B C 1
ATOM 2790 O O . ILE B 1 60 ? 9.258 19.359 7.465 1 84.88 60 ILE B O 1
ATOM 2794 N N . GLY B 1 61 ? 9.906 17.297 8.133 1 92.62 61 GLY B N 1
ATOM 2795 C CA . GLY B 1 61 ? 9.023 17.281 9.281 1 92.62 61 GLY B CA 1
ATOM 2796 C C . GLY B 1 61 ? 9.336 18.359 10.297 1 92.62 61 GLY B C 1
ATOM 2797 O O . GLY B 1 61 ? 8.43 19.031 10.797 1 92.62 61 GLY B O 1
ATOM 2798 N N . LYS B 1 62 ? 10.57 18.469 10.523 1 94.25 62 LYS B N 1
ATOM 2799 C CA . LYS B 1 62 ? 11 19.516 11.453 1 94.25 62 LYS B CA 1
ATOM 2800 C C . LYS B 1 62 ? 10.672 20.906 10.906 1 94.25 62 LYS B C 1
ATOM 2802 O O . LYS B 1 62 ? 10.227 21.781 11.648 1 94.25 62 LYS B O 1
ATOM 2807 N N . GLU B 1 63 ? 10.883 21.109 9.633 1 91.44 63 GLU B N 1
ATOM 2808 C CA . GLU B 1 63 ? 10.609 22.391 9 1 91.44 63 GLU B CA 1
ATOM 2809 C C . GLU B 1 63 ? 9.117 22.719 9.031 1 91.44 63 GLU B C 1
ATOM 2811 O O . GLU B 1 63 ? 8.734 23.859 9.273 1 91.44 63 GLU B O 1
ATOM 2816 N N . PHE B 1 64 ? 8.297 21.734 8.805 1 94.44 64 PHE B N 1
ATOM 2817 C CA . PHE B 1 64 ? 6.855 21.938 8.93 1 94.44 64 PHE B CA 1
ATOM 2818 C C . PHE B 1 64 ? 6.496 22.391 10.336 1 94.44 64 PHE B C 1
ATOM 2820 O O . PHE B 1 64 ? 5.703 23.328 10.516 1 94.44 64 PHE B O 1
ATOM 2827 N N . ALA B 1 65 ? 7.09 21.75 11.336 1 97.81 65 ALA B N 1
ATOM 2828 C CA . ALA B 1 65 ? 6.828 22.109 12.734 1 97.81 65 ALA B CA 1
ATOM 2829 C C . ALA B 1 65 ? 7.199 23.562 13.016 1 97.81 65 ALA B C 1
ATOM 2831 O O . ALA B 1 65 ? 6.406 24.297 13.594 1 97.81 65 ALA B O 1
ATOM 2832 N N . LYS B 1 66 ? 8.297 23.969 12.547 1 97.12 66 LYS B N 1
ATOM 2833 C CA . LYS B 1 66 ? 8.797 25.312 12.781 1 97.12 66 LYS B CA 1
ATOM 2834 C C . LYS B 1 66 ? 7.902 26.344 12.094 1 97.12 66 LYS B C 1
ATOM 2836 O O . LYS B 1 66 ? 7.535 27.359 12.703 1 97.12 66 LYS B O 1
ATOM 2841 N N . GLN B 1 67 ? 7.59 26.094 10.859 1 95.38 67 GLN B N 1
ATOM 2842 C CA . GLN B 1 67 ? 6.816 27.062 10.078 1 95.38 67 GLN B CA 1
ATOM 2843 C C . GLN B 1 67 ? 5.395 27.188 10.609 1 95.38 67 GLN B C 1
ATOM 2845 O O . GLN B 1 67 ? 4.848 28.297 10.68 1 95.38 67 GLN B O 1
ATOM 2850 N N . LEU B 1 68 ? 4.785 26.094 11.016 1 97.56 68 LEU B N 1
ATOM 2851 C CA . LEU B 1 68 ? 3.439 26.141 11.57 1 97.56 68 LEU B CA 1
ATOM 2852 C C . LEU B 1 68 ? 3.441 26.828 12.93 1 97.56 68 LEU B C 1
ATOM 2854 O O . LEU B 1 68 ? 2.506 27.562 13.258 1 97.56 68 LEU B O 1
ATOM 2858 N N . ALA B 1 69 ? 4.48 26.625 13.719 1 98.12 69 ALA B N 1
ATOM 2859 C CA . ALA B 1 69 ? 4.645 27.344 14.984 1 98.12 69 ALA B CA 1
ATOM 2860 C C . ALA B 1 69 ? 4.75 28.844 14.758 1 98.12 69 ALA B C 1
ATOM 2862 O O . ALA B 1 69 ? 4.148 29.641 15.484 1 98.12 69 ALA B O 1
ATOM 2863 N N . SER B 1 70 ? 5.473 29.188 13.695 1 96.69 70 SER B N 1
ATOM 2864 C CA . SER B 1 70 ? 5.648 30.609 13.367 1 96.69 70 SER B CA 1
ATOM 2865 C C . SER B 1 70 ? 4.32 31.25 12.984 1 96.69 70 SER B C 1
ATOM 2867 O O . SER B 1 70 ? 4.184 32.469 13.039 1 96.69 70 SER B O 1
ATOM 2869 N N . LYS B 1 71 ? 3.396 30.406 12.617 1 95.38 71 LYS B N 1
ATOM 2870 C CA . LYS B 1 71 ? 2.066 30.891 12.258 1 95.38 71 LYS B CA 1
ATOM 2871 C C . LYS B 1 71 ? 1.122 30.828 13.453 1 95.38 71 LYS B C 1
ATOM 2873 O O . LYS B 1 71 ? -0.08 31.062 13.312 1 95.38 71 LYS B O 1
ATOM 2878 N N . GLY B 1 72 ? 1.63 30.438 14.602 1 96.5 72 GLY B N 1
ATOM 2879 C CA . GLY B 1 72 ? 0.887 30.547 15.852 1 96.5 72 GLY B CA 1
ATOM 2880 C C . GLY B 1 72 ? 0.261 29.234 16.297 1 96.5 72 GLY B C 1
ATOM 2881 O O . GLY B 1 72 ? -0.498 29.203 17.266 1 96.5 72 GLY B O 1
ATOM 2882 N N . MET B 1 73 ? 0.519 28.141 15.672 1 97.88 73 MET B N 1
ATOM 2883 C CA . MET B 1 73 ? -0.044 26.844 16.047 1 97.88 73 MET B CA 1
ATOM 2884 C C . MET B 1 73 ? 0.76 26.203 17.188 1 97.88 73 MET B C 1
ATOM 2886 O O . MET B 1 73 ? 1.99 26.281 17.188 1 97.88 73 MET B O 1
ATOM 2890 N N . ASP B 1 74 ? 0.09 25.594 18.125 1 98.69 74 ASP B N 1
ATOM 2891 C CA . ASP B 1 74 ? 0.777 24.672 19.016 1 98.69 74 ASP B CA 1
ATOM 2892 C C . ASP B 1 74 ? 1.197 23.406 18.281 1 98.69 74 ASP B C 1
ATOM 2894 O O . ASP B 1 74 ? 0.545 22.984 17.328 1 98.69 74 ASP B O 1
ATOM 2898 N N . ILE B 1 75 ? 2.295 22.766 18.719 1 98.81 75 ILE B N 1
ATOM 2899 C CA . ILE B 1 75 ? 2.902 21.719 17.906 1 98.81 75 ILE B CA 1
ATOM 2900 C C . ILE B 1 75 ? 3.004 20.422 18.719 1 98.81 75 ILE B C 1
ATOM 2902 O O . ILE B 1 75 ? 3.48 20.438 19.859 1 98.81 75 ILE B O 1
ATOM 2906 N N . CYS B 1 76 ? 2.518 19.344 18.219 1 98.88 76 CYS B N 1
ATOM 2907 C CA . CYS B 1 76 ? 2.766 18 18.734 1 98.88 76 CYS B CA 1
ATOM 2908 C C . CYS B 1 76 ? 3.742 17.234 17.844 1 98.88 76 CYS B C 1
ATOM 2910 O O . CYS B 1 76 ? 3.438 16.953 16.688 1 98.88 76 CYS B O 1
ATOM 2912 N N . LEU B 1 77 ? 4.895 16.938 18.391 1 98.81 77 LEU B N 1
ATOM 2913 C CA . LEU B 1 77 ? 5.973 16.266 17.656 1 98.81 77 LEU B CA 1
ATOM 2914 C C . LEU B 1 77 ? 5.953 14.766 17.906 1 98.81 77 LEU B C 1
ATOM 2916 O O . LEU B 1 77 ? 5.883 14.328 19.047 1 98.81 77 LEU B O 1
ATOM 2920 N N . ILE B 1 78 ? 6 13.969 16.859 1 98.69 78 ILE B N 1
ATOM 2921 C CA . ILE B 1 78 ? 6.07 12.523 17 1 98.69 78 ILE B CA 1
ATOM 2922 C C . ILE B 1 78 ? 7.297 11.984 16.266 1 98.69 78 ILE B C 1
ATOM 2924 O O . ILE B 1 78 ? 7.488 12.273 15.086 1 98.69 78 ILE B O 1
ATOM 2928 N N . SER B 1 79 ? 8.164 11.297 16.875 1 97.81 79 SER B N 1
ATOM 2929 C CA . SER B 1 79 ? 9.344 10.641 16.328 1 97.81 79 SER B CA 1
ATOM 2930 C C . SER B 1 79 ? 9.867 9.562 17.266 1 97.81 79 SER B C 1
ATOM 2932 O O . SER B 1 79 ? 9.297 9.336 18.328 1 97.81 79 SER B O 1
ATOM 2934 N N . ARG B 1 80 ? 10.914 8.898 16.906 1 95.75 80 ARG B N 1
ATOM 2935 C CA . ARG B 1 80 ? 11.359 7.734 17.672 1 95.75 80 ARG B CA 1
ATOM 2936 C C . ARG B 1 80 ? 12.398 8.125 18.719 1 95.75 80 ARG B C 1
ATOM 2938 O O . ARG B 1 80 ? 12.586 7.422 19.703 1 95.75 80 ARG B O 1
ATOM 2945 N N . ASN B 1 81 ? 13.102 9.219 18.516 1 97 81 ASN B N 1
ATOM 2946 C CA . ASN B 1 81 ? 14.18 9.617 19.422 1 97 81 ASN B CA 1
ATOM 2947 C C . ASN B 1 81 ? 13.719 10.68 20.406 1 97 81 ASN B C 1
ATOM 2949 O O . ASN B 1 81 ? 13.484 11.836 20.031 1 97 81 ASN B O 1
ATOM 2953 N N . GLU B 1 82 ? 13.695 10.305 21.672 1 97.94 82 GLU B N 1
ATOM 2954 C CA . GLU B 1 82 ? 13.141 11.188 22.688 1 97.94 82 GLU B CA 1
ATOM 2955 C C . GLU B 1 82 ? 14 12.438 22.875 1 97.94 82 GLU B C 1
ATOM 2957 O O . GLU B 1 82 ? 13.477 13.539 23 1 97.94 82 GLU B O 1
ATOM 2962 N N . GLU B 1 83 ? 15.258 12.266 22.844 1 98.06 83 GLU B N 1
ATOM 2963 C CA . GLU B 1 83 ? 16.156 13.406 23.031 1 98.06 83 GLU B CA 1
ATOM 2964 C C . GLU B 1 83 ? 16 14.422 21.906 1 98.06 83 GLU B C 1
ATOM 2966 O O . GLU B 1 83 ? 15.93 15.625 22.156 1 98.06 83 GLU B O 1
ATOM 2971 N N . LYS B 1 84 ? 15.938 13.969 20.703 1 97.88 84 LYS B N 1
ATOM 2972 C CA . LYS B 1 84 ? 15.734 14.859 19.562 1 97.88 84 LYS B CA 1
ATOM 2973 C C . LYS B 1 84 ? 14.383 15.562 19.641 1 97.88 84 LYS B C 1
ATOM 2975 O O . LYS B 1 84 ? 14.266 16.734 19.297 1 97.88 84 LYS B O 1
ATOM 2980 N N . LEU B 1 85 ? 13.438 14.828 20.141 1 98.56 85 LEU B N 1
ATOM 2981 C CA . LEU B 1 85 ? 12.102 15.391 20.297 1 98.56 85 LEU B CA 1
ATOM 2982 C C . LEU B 1 85 ? 12.125 16.531 21.312 1 98.56 85 LEU B C 1
ATOM 2984 O O . LEU B 1 85 ? 11.602 17.625 21.047 1 98.56 85 LEU B O 1
ATOM 2988 N N . LYS B 1 86 ? 12.727 16.328 22.438 1 98.31 86 LYS B N 1
ATOM 2989 C CA . LYS B 1 86 ? 12.82 17.328 23.5 1 98.31 86 LYS B CA 1
ATOM 2990 C C . LYS B 1 86 ? 13.555 18.578 23.016 1 98.31 86 LYS B C 1
ATOM 2992 O O . LYS B 1 86 ? 13.109 19.688 23.266 1 98.31 86 LYS B O 1
ATOM 2997 N N . ASN B 1 87 ? 14.594 18.344 22.328 1 98.25 87 ASN B N 1
ATOM 2998 C CA . ASN B 1 87 ? 15.375 19.453 21.797 1 98.25 87 ASN B CA 1
ATOM 2999 C C . ASN B 1 87 ? 14.586 20.266 20.781 1 98.25 87 ASN B C 1
ATOM 3001 O O . ASN B 1 87 ? 14.609 21.5 20.812 1 98.25 87 ASN B O 1
ATOM 3005 N N . THR B 1 88 ? 13.93 19.562 19.875 1 98.31 88 THR B N 1
ATOM 3006 C CA . THR B 1 88 ? 13.125 20.234 18.859 1 98.31 88 THR B CA 1
ATOM 3007 C C . THR B 1 88 ? 11.977 21.016 19.516 1 98.31 88 THR B C 1
ATOM 3009 O O . THR B 1 88 ? 11.695 22.141 19.125 1 98.31 88 THR B O 1
ATOM 3012 N N . ALA B 1 89 ? 11.336 20.438 20.484 1 98.56 89 ALA B N 1
ATOM 3013 C CA . ALA B 1 89 ? 10.25 21.094 21.219 1 98.56 89 ALA B CA 1
ATOM 3014 C C . ALA B 1 89 ? 10.734 22.375 21.891 1 98.56 89 ALA B C 1
ATOM 3016 O O . ALA B 1 89 ? 10.102 23.422 21.75 1 98.56 89 ALA B O 1
ATOM 3017 N N . LYS B 1 90 ? 11.828 22.297 22.547 1 98.25 90 LYS B N 1
ATOM 3018 C CA . LYS B 1 90 ? 12.398 23.453 23.234 1 98.25 90 LYS B CA 1
ATOM 3019 C C . LYS B 1 90 ? 12.75 24.562 22.25 1 98.25 90 LYS B C 1
ATOM 3021 O O . LYS B 1 90 ? 12.461 25.734 22.5 1 98.25 90 LYS B O 1
ATOM 3026 N N . GLU B 1 91 ? 13.367 24.141 21.188 1 98.12 91 GLU B N 1
ATOM 3027 C CA . GLU B 1 91 ? 13.719 25.109 20.156 1 98.12 91 GLU B CA 1
ATOM 3028 C C . GLU B 1 91 ? 12.484 25.844 19.656 1 98.12 91 GLU B C 1
ATOM 3030 O O . GLU B 1 91 ? 12.508 27.062 19.5 1 98.12 91 GLU B O 1
ATOM 3035 N N . ILE B 1 92 ? 11.414 25.141 19.438 1 98.31 92 ILE B N 1
ATOM 3036 C CA . ILE B 1 92 ? 10.188 25.703 18.891 1 98.31 92 ILE B CA 1
ATOM 3037 C C . ILE B 1 92 ? 9.539 26.625 19.938 1 98.31 92 ILE B C 1
ATOM 3039 O O . ILE B 1 92 ? 9.125 27.734 19.609 1 98.31 92 ILE B O 1
ATOM 3043 N N . GLU B 1 93 ? 9.477 26.234 21.141 1 98.31 93 GLU B N 1
ATOM 3044 C CA . GLU B 1 93 ? 8.898 27.047 22.219 1 98.31 93 GLU B CA 1
ATOM 3045 C C . GLU B 1 93 ? 9.68 28.344 22.422 1 98.31 93 GLU B C 1
ATOM 3047 O O . GLU B 1 93 ? 9.094 29.422 22.531 1 98.31 93 GLU B O 1
ATOM 3052 N N . ASP B 1 94 ? 10.953 28.203 22.406 1 98.12 94 ASP B N 1
ATOM 3053 C CA . ASP B 1 94 ? 11.82 29.359 22.641 1 98.12 94 ASP B CA 1
ATOM 3054 C C . ASP B 1 94 ? 11.719 30.359 21.5 1 98.12 94 ASP B C 1
ATOM 3056 O O . ASP B 1 94 ? 11.758 31.578 21.734 1 98.12 94 ASP B O 1
ATOM 3060 N N . THR B 1 95 ? 11.617 29.859 20.328 1 97.81 95 THR B N 1
ATOM 3061 C CA . THR B 1 95 ? 11.672 30.719 19.141 1 97.81 95 THR B CA 1
ATOM 3062 C C . THR B 1 95 ? 10.312 31.344 18.859 1 97.81 95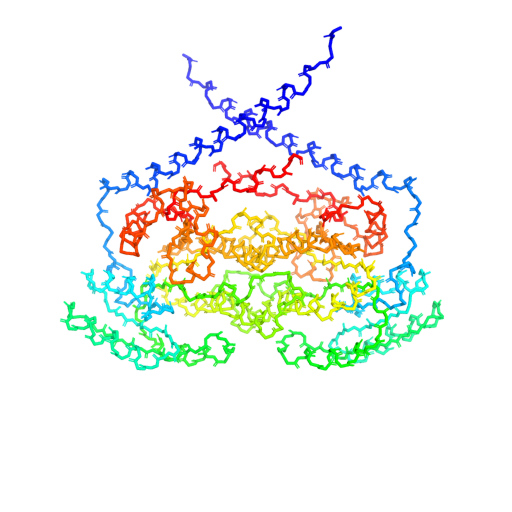 THR B C 1
ATOM 3064 O O . THR B 1 95 ? 10.234 32.5 18.469 1 97.81 95 THR B O 1
ATOM 3067 N N . HIS B 1 96 ? 9.242 30.562 19.078 1 97.5 96 HIS B N 1
ATOM 3068 C CA . HIS B 1 96 ? 7.965 31.031 18.547 1 97.5 96 HIS B CA 1
ATOM 3069 C C . HIS B 1 96 ? 6.965 31.266 19.672 1 97.5 96 HIS B C 1
ATOM 3071 O O . HIS B 1 96 ? 5.879 31.812 19.453 1 97.5 96 HIS B O 1
ATOM 3077 N N . GLY B 1 97 ? 7.211 30.891 20.906 1 97.31 97 GLY B N 1
ATOM 3078 C CA . GLY B 1 97 ? 6.379 31.156 22.062 1 97.31 97 GLY B CA 1
ATOM 3079 C C . GLY B 1 97 ? 5.086 30.359 22.062 1 97.31 97 GLY B C 1
ATOM 3080 O O . GLY B 1 97 ? 4.078 30.812 22.609 1 97.31 97 GLY B O 1
ATOM 3081 N N . VAL B 1 98 ? 5.023 29.219 21.375 1 98.25 98 VAL B N 1
ATOM 3082 C CA . VAL B 1 98 ? 3.848 28.359 21.328 1 98.25 98 VAL B CA 1
ATOM 3083 C C . VAL B 1 98 ? 4.055 27.156 22.25 1 98.25 98 VAL B C 1
ATOM 3085 O O . VAL B 1 98 ? 5.16 26.938 22.734 1 98.25 98 VAL B O 1
ATOM 3088 N N . LYS B 1 99 ? 2.992 26.375 22.531 1 98.5 99 LYS B N 1
ATOM 3089 C CA . LYS B 1 99 ? 3.092 25.141 23.312 1 98.5 99 LYS B CA 1
ATOM 3090 C C . LYS B 1 99 ? 3.529 23.969 22.438 1 98.5 99 LYS B C 1
ATOM 3092 O O . LYS B 1 99 ? 3.191 23.922 21.25 1 98.5 99 LYS B O 1
ATOM 3097 N N . THR B 1 100 ? 4.301 23.109 23.016 1 98.62 100 THR B N 1
ATOM 3098 C CA . THR B 1 100 ? 4.707 21.906 22.312 1 98.62 100 THR B CA 1
ATOM 3099 C C . THR B 1 100 ? 4.398 20.672 23.156 1 98.62 100 THR B C 1
ATOM 3101 O O . THR B 1 100 ? 4.277 20.75 24.375 1 98.62 100 THR B O 1
ATOM 3104 N N . LYS B 1 101 ? 4.113 19.609 22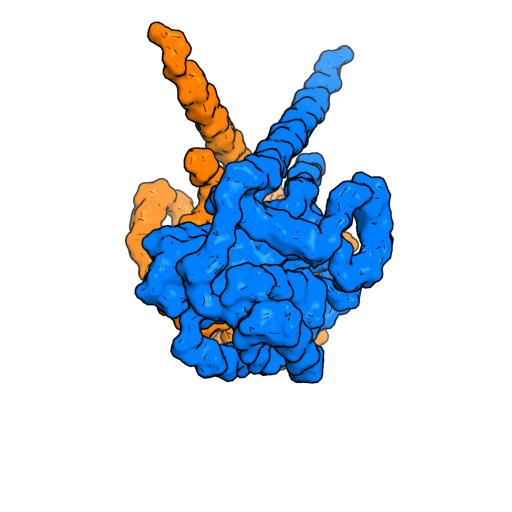.547 1 98.38 101 LYS B N 1
ATOM 3105 C CA . LYS B 1 101 ? 4.008 18.234 23.062 1 98.38 101 LYS B CA 1
ATOM 3106 C C . LYS B 1 101 ? 4.781 17.266 22.188 1 98.38 101 LYS B C 1
ATOM 3108 O O . LYS B 1 101 ? 4.922 17.469 20.984 1 98.38 101 LYS B O 1
ATOM 3113 N N . TYR B 1 102 ? 5.391 16.281 22.844 1 98.5 102 TYR B N 1
ATOM 3114 C CA . TYR B 1 102 ? 6.047 15.281 22.016 1 98.5 102 TYR B CA 1
ATOM 3115 C C . TYR B 1 102 ? 5.598 13.875 22.406 1 98.5 102 TYR B C 1
ATOM 3117 O O . TYR B 1 102 ? 5.242 13.633 23.562 1 98.5 102 TYR B O 1
ATOM 3125 N N . ILE B 1 103 ? 5.469 12.969 21.484 1 98.62 103 ILE B N 1
ATOM 3126 C CA . ILE B 1 103 ? 5.133 11.562 21.641 1 98.62 103 ILE B CA 1
ATOM 3127 C C . ILE B 1 103 ? 6.227 10.695 21.031 1 98.62 103 ILE B C 1
ATOM 3129 O O . ILE B 1 103 ? 6.555 10.844 19.844 1 98.62 103 ILE B O 1
ATOM 3133 N N . VAL B 1 104 ? 6.812 9.82 21.828 1 98.44 104 VAL B N 1
ATOM 3134 C CA . VAL B 1 104 ? 7.82 8.898 21.328 1 98.44 104 VAL B CA 1
ATOM 3135 C C . VAL B 1 104 ? 7.141 7.711 20.641 1 98.44 104 VAL B C 1
ATOM 3137 O O . VAL B 1 104 ? 6.336 7.012 21.266 1 98.44 104 VAL B O 1
ATOM 3140 N N . ALA B 1 105 ? 7.41 7.523 19.406 1 98.19 105 ALA B N 1
ATOM 3141 C CA . ALA B 1 105 ? 6.816 6.414 18.656 1 98.19 105 ALA B CA 1
ATOM 3142 C C . ALA B 1 105 ? 7.738 5.949 17.531 1 98.19 105 ALA B C 1
ATOM 3144 O O . ALA B 1 105 ? 8.172 6.754 16.703 1 98.19 105 ALA B O 1
ATOM 3145 N N . ASP B 1 106 ? 8.109 4.703 17.578 1 97.62 106 ASP B N 1
ATOM 3146 C CA . ASP B 1 106 ? 8.789 4.043 16.469 1 97.62 106 ASP B CA 1
ATOM 3147 C C . ASP B 1 106 ? 7.785 3.35 15.555 1 97.62 106 ASP B C 1
ATOM 3149 O O . ASP B 1 106 ? 7.27 2.277 15.875 1 97.62 106 ASP B O 1
ATOM 3153 N N . PHE B 1 107 ? 7.598 3.934 14.367 1 96.94 107 PHE B N 1
ATOM 3154 C CA . PHE B 1 107 ? 6.516 3.498 13.492 1 96.94 107 PHE B CA 1
ATOM 3155 C C . PHE B 1 107 ? 6.867 2.182 12.805 1 96.94 107 PHE B C 1
ATOM 3157 O O . PHE B 1 107 ? 6.055 1.624 12.062 1 96.94 107 PHE B O 1
ATOM 3164 N N . THR B 1 108 ? 8.086 1.659 13.023 1 94.75 108 THR B N 1
ATOM 3165 C CA . THR B 1 108 ? 8.359 0.289 12.602 1 94.75 108 THR B CA 1
ATOM 3166 C C . THR B 1 108 ? 7.562 -0.702 13.445 1 94.75 108 THR B C 1
ATOM 3168 O O . THR B 1 108 ? 7.379 -1.856 13.055 1 94.75 108 THR B O 1
ATOM 3171 N N . ASN B 1 109 ? 7.172 -0.203 14.609 1 93.94 109 ASN B N 1
ATOM 3172 C CA . ASN B 1 109 ? 6.348 -1.009 15.508 1 93.94 109 ASN B CA 1
ATOM 3173 C C . ASN B 1 109 ? 4.859 -0.776 15.258 1 93.94 109 ASN B C 1
ATOM 3175 O O . ASN B 1 109 ? 4.438 0.35 14.984 1 93.94 109 ASN B O 1
ATOM 3179 N N . THR B 1 110 ? 4.086 -1.867 15.375 1 92.06 110 THR B N 1
ATOM 3180 C CA . THR B 1 110 ? 2.674 -1.77 15.031 1 92.06 110 THR B CA 1
ATOM 3181 C C . THR B 1 110 ? 1.831 -1.505 16.281 1 92.06 110 THR B C 1
ATOM 3183 O O . THR B 1 110 ? 0.616 -1.318 16.188 1 92.06 110 THR B O 1
ATOM 3186 N N . ASP B 1 111 ? 2.393 -1.373 17.438 1 92.12 111 ASP B N 1
ATOM 3187 C CA . ASP B 1 111 ? 1.642 -1.225 18.672 1 92.12 111 ASP B CA 1
ATOM 3188 C C . ASP B 1 111 ? 1.774 0.191 19.234 1 92.12 111 ASP B C 1
ATOM 3190 O O . ASP B 1 111 ? 1.422 0.446 20.391 1 92.12 111 ASP B O 1
ATOM 3194 N N . VAL B 1 112 ? 2.154 1.168 18.484 1 96.81 112 VAL B N 1
ATOM 3195 C CA . VAL B 1 112 ? 2.432 2.518 18.969 1 96.81 112 VAL B CA 1
ATOM 3196 C C . VAL B 1 112 ? 1.151 3.348 18.938 1 96.81 112 VAL B C 1
ATOM 3198 O O . VAL B 1 112 ? 1.071 4.398 19.578 1 96.81 112 VAL B O 1
ATOM 3201 N N . TYR B 1 113 ? 0.106 2.926 18.281 1 97.12 113 TYR B N 1
ATOM 3202 C CA . TYR B 1 113 ? -1.015 3.785 17.922 1 97.12 113 TYR B CA 1
ATOM 3203 C C . TYR B 1 113 ? -1.967 3.969 19.094 1 97.12 113 TYR B C 1
ATOM 3205 O O . TYR B 1 113 ? -2.625 5.004 19.219 1 97.12 113 TYR B O 1
ATOM 3213 N N . ASP B 1 114 ? -2.008 2.998 19.984 1 95.94 114 ASP B N 1
ATOM 3214 C CA . ASP B 1 114 ? -2.818 3.176 21.188 1 95.94 114 ASP B CA 1
ATOM 3215 C C . ASP B 1 114 ? -2.285 4.32 22.031 1 95.94 114 ASP B C 1
ATOM 3217 O O . ASP B 1 114 ? -3.049 5.184 22.484 1 95.94 114 ASP B O 1
ATOM 3221 N N . ASN B 1 115 ? -1.021 4.285 22.234 1 97.31 115 ASN B N 1
ATOM 3222 C CA . ASN B 1 115 ? -0.375 5.352 22.984 1 97.31 115 ASN B CA 1
ATOM 3223 C C . ASN B 1 115 ? -0.552 6.707 22.312 1 97.31 115 ASN B C 1
ATOM 3225 O O . ASN B 1 115 ? -0.822 7.711 22.969 1 97.31 115 ASN B O 1
ATOM 3229 N N . ILE B 1 116 ? -0.458 6.758 21.016 1 98.25 116 ILE B N 1
ATOM 3230 C CA . ILE B 1 116 ? -0.623 7.996 20.266 1 98.25 116 ILE B CA 1
ATOM 3231 C C . ILE B 1 116 ? -2.051 8.508 20.422 1 98.25 116 ILE B C 1
ATOM 3233 O O . ILE B 1 116 ? -2.264 9.695 20.703 1 98.25 116 ILE B O 1
ATOM 3237 N N . ARG B 1 117 ? -2.984 7.625 20.266 1 96.62 117 ARG B N 1
ATOM 3238 C CA . ARG B 1 117 ? -4.391 7.988 20.391 1 96.62 117 ARG B CA 1
ATOM 3239 C C . ARG B 1 117 ? -4.68 8.578 21.766 1 96.62 117 ARG B C 1
ATOM 3241 O O . ARG B 1 117 ? -5.359 9.602 21.875 1 96.62 117 ARG B O 1
ATOM 3248 N N . GLU B 1 118 ? -4.148 7.969 22.766 1 97.06 118 GLU B N 1
ATOM 3249 C CA . GLU B 1 118 ? -4.359 8.43 24.141 1 97.06 118 GLU B CA 1
ATOM 3250 C C . GLU B 1 118 ? -3.76 9.82 24.344 1 97.06 118 GLU B C 1
ATOM 3252 O O . GLU B 1 118 ? -4.398 10.695 24.938 1 97.06 118 GLU B O 1
ATOM 3257 N N . ASN B 1 119 ? -2.6 10.039 23.859 1 97.94 119 ASN B N 1
ATOM 3258 C CA . ASN B 1 119 ? -1.907 11.312 24.047 1 97.94 119 ASN B CA 1
ATOM 3259 C C . ASN B 1 119 ? -2.562 12.43 23.234 1 97.94 119 ASN B C 1
ATOM 3261 O O . ASN B 1 119 ? -2.537 13.594 23.641 1 97.94 119 ASN B O 1
ATOM 3265 N N . LEU B 1 120 ? -3.174 12.086 22.109 1 97.94 120 LEU B N 1
ATOM 3266 C CA . LEU B 1 120 ? -3.809 13.086 21.25 1 97.94 120 LEU B CA 1
ATOM 3267 C C . LEU B 1 120 ? -5.254 13.328 21.688 1 97.94 120 LEU B C 1
ATOM 3269 O O . LEU B 1 120 ? -5.898 14.266 21.203 1 97.94 120 LEU B O 1
ATOM 3273 N N . GLY B 1 121 ? -5.703 12.422 22.578 1 95.19 121 GLY B N 1
ATOM 3274 C CA . GLY B 1 121 ? -7.09 12.5 23.016 1 95.19 121 GLY B CA 1
ATOM 3275 C C . GLY B 1 121 ? -7.453 13.844 23.609 1 95.19 121 GLY B C 1
ATOM 3276 O O . GLY B 1 121 ? -6.754 14.344 24.5 1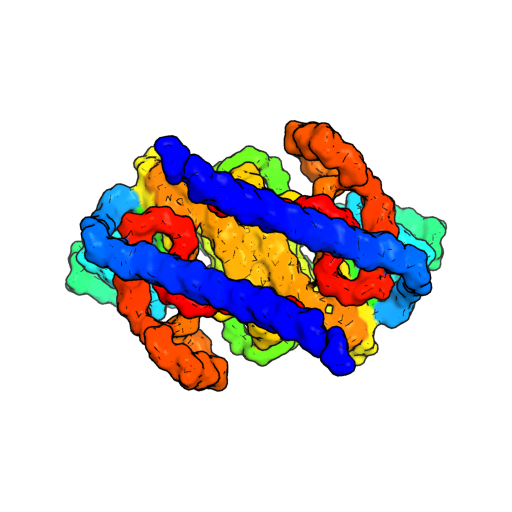 95.19 121 GLY B O 1
ATOM 3277 N N . GLY B 1 122 ? -8.5 14.461 23.109 1 93.62 122 GLY B N 1
ATOM 3278 C CA . GLY B 1 122 ? -9.016 15.703 23.672 1 93.62 122 GLY B CA 1
ATOM 3279 C C . GLY B 1 122 ? -8.344 16.938 23.109 1 93.62 122 GLY B C 1
ATOM 3280 O O . GLY B 1 122 ? -8.75 18.062 23.406 1 93.62 122 GLY B O 1
ATOM 3281 N N . MET B 1 123 ? -7.309 16.766 22.359 1 96.75 123 MET B N 1
ATOM 3282 C CA . MET B 1 123 ? -6.625 17.891 21.734 1 96.75 123 MET B CA 1
ATOM 3283 C C . MET B 1 123 ? -7.414 18.422 20.531 1 96.75 123 MET B C 1
ATOM 3285 O O . MET B 1 123 ? -8.016 17.641 19.797 1 96.75 123 MET B O 1
ATOM 3289 N N . ASP B 1 124 ? -7.426 19.719 20.438 1 97.75 124 ASP B N 1
ATOM 3290 C CA . ASP B 1 124 ? -8.023 20.359 19.266 1 97.75 124 ASP B CA 1
ATOM 3291 C C . ASP B 1 124 ? -7.066 20.312 18.078 1 97.75 124 ASP B C 1
ATOM 3293 O O . ASP B 1 124 ? -6.461 21.328 17.734 1 97.75 124 ASP B O 1
ATOM 3297 N N . ILE B 1 125 ? -7.082 19.203 17.469 1 98.19 125 ILE B N 1
ATOM 3298 C CA . ILE B 1 125 ? -6.152 18.984 16.375 1 98.19 125 ILE B CA 1
ATOM 3299 C C . ILE B 1 125 ? -6.715 19.594 15.086 1 98.19 125 ILE B C 1
ATOM 3301 O O . ILE B 1 125 ? -7.766 19.172 14.602 1 98.19 125 ILE B O 1
ATOM 3305 N N . GLY B 1 126 ? -5.953 20.516 14.578 1 97.94 126 GLY B N 1
ATOM 3306 C CA . GLY B 1 126 ? -6.375 21.188 13.352 1 97.94 126 GLY B CA 1
ATOM 3307 C C . GLY B 1 126 ? -5.605 20.719 12.133 1 97.94 126 GLY B C 1
ATOM 3308 O O . GLY B 1 126 ? -6.113 20.781 11.008 1 97.94 126 GLY B O 1
ATOM 3309 N N . ILE B 1 127 ? -4.332 20.312 12.336 1 98.06 127 ILE B N 1
ATOM 3310 C CA . ILE B 1 127 ? -3.484 19.953 11.203 1 98.06 127 ILE B CA 1
ATOM 3311 C C . ILE B 1 127 ? -2.736 18.656 11.508 1 98.06 127 ILE B C 1
ATOM 3313 O O . ILE B 1 127 ? -2.236 18.469 12.625 1 98.06 127 ILE B O 1
ATOM 3317 N N . LEU B 1 128 ? -2.775 17.75 10.586 1 98.25 128 LEU B N 1
ATOM 3318 C CA . LEU B 1 128 ? -1.921 16.562 10.594 1 98.25 128 LEU B CA 1
ATOM 3319 C C . LEU B 1 128 ? -0.953 16.578 9.414 1 98.25 128 LEU B C 1
ATOM 3321 O O . LEU B 1 128 ? -1.37 16.734 8.266 1 98.25 128 LEU B O 1
ATOM 3325 N N . VAL B 1 129 ? 0.351 16.531 9.734 1 97 129 VAL B N 1
ATOM 3326 C CA . VAL B 1 129 ? 1.376 16.344 8.711 1 97 129 VAL B CA 1
ATOM 3327 C C . VAL B 1 129 ? 1.938 14.93 8.789 1 97 129 VAL B C 1
ATOM 3329 O O . VAL B 1 129 ? 2.758 14.633 9.664 1 97 129 VAL B O 1
ATOM 3332 N N . ASN B 1 130 ? 1.419 14.094 7.926 1 96.31 130 ASN B N 1
ATOM 3333 C CA . ASN B 1 130 ? 2.004 12.766 7.746 1 96.31 130 ASN B CA 1
ATOM 3334 C C . ASN B 1 130 ? 3.32 12.836 6.98 1 96.31 130 ASN B C 1
ATOM 3336 O O . ASN B 1 130 ? 3.328 12.812 5.746 1 96.31 130 ASN B O 1
ATOM 3340 N N . ASN B 1 131 ? 4.41 12.766 7.719 1 92.44 131 ASN B N 1
ATOM 3341 C CA . ASN B 1 131 ? 5.707 13.008 7.098 1 92.44 131 ASN B CA 1
ATOM 3342 C C . ASN B 1 131 ? 6.645 11.82 7.285 1 92.44 131 ASN B C 1
ATOM 3344 O O . ASN B 1 131 ? 7.637 11.688 6.562 1 92.44 131 ASN B O 1
ATOM 3348 N N . VAL B 1 132 ? 6.336 10.938 8.266 1 92 132 VAL B N 1
ATOM 3349 C CA . VAL B 1 132 ? 7.25 9.836 8.547 1 92 132 VAL B CA 1
ATOM 3350 C C . VAL B 1 132 ? 7.316 8.898 7.344 1 92 132 VAL B C 1
ATOM 3352 O O . VAL B 1 132 ? 6.297 8.633 6.699 1 92 132 VAL B O 1
ATOM 3355 N N . GLY B 1 133 ? 8.492 8.484 6.988 1 88.19 133 GLY B N 1
ATOM 3356 C CA . GLY B 1 133 ? 8.688 7.562 5.879 1 88.19 133 GLY B CA 1
ATOM 3357 C C . GLY B 1 133 ? 10.109 7.051 5.77 1 88.19 133 GLY B C 1
ATOM 3358 O O . GLY B 1 133 ? 11.039 7.668 6.301 1 88.19 133 GLY B O 1
ATOM 3359 N N . ILE B 1 134 ? 10.219 5.887 5.23 1 84.56 134 ILE B N 1
ATOM 3360 C CA . ILE B 1 134 ? 11.531 5.332 4.926 1 84.56 134 ILE B CA 1
ATOM 3361 C C . ILE B 1 134 ? 11.57 4.848 3.477 1 84.56 134 ILE B C 1
ATOM 3363 O O . ILE B 1 134 ? 10.562 4.371 2.951 1 84.56 134 ILE B O 1
ATOM 3367 N N . VAL B 1 135 ? 12.508 5.059 2.781 1 70.25 135 VAL B N 1
ATOM 3368 C CA . VAL B 1 135 ? 12.617 4.715 1.367 1 70.25 135 VAL B CA 1
ATOM 3369 C C . VAL B 1 135 ? 13.422 3.43 1.21 1 70.25 135 VAL B C 1
ATOM 3371 O O . VAL B 1 135 ? 12.922 2.428 0.702 1 70.25 135 VAL B O 1
ATOM 3374 N N . ALA B 1 136 ? 14.695 3.4 1.097 1 63.78 136 ALA B N 1
ATOM 3375 C CA . ALA B 1 136 ? 15.469 2.189 0.841 1 63.78 136 ALA B CA 1
ATOM 3376 C C . ALA B 1 136 ? 16.641 2.066 1.814 1 63.78 136 ALA B C 1
ATOM 3378 O O . ALA B 1 136 ? 17.203 3.076 2.252 1 63.78 136 ALA B O 1
ATOM 3379 N N . GLU B 1 137 ? 16.672 0.81 2.225 1 59.81 137 GLU B N 1
ATOM 3380 C CA . GLU B 1 137 ? 17.875 0.501 2.982 1 59.81 137 GLU B CA 1
ATOM 3381 C C . GLU B 1 137 ? 19.078 0.303 2.059 1 59.81 137 GLU B C 1
ATOM 3383 O O . GLU B 1 137 ? 20.172 0.806 2.33 1 59.81 137 GLU B O 1
ATOM 3388 N N . ARG B 1 138 ? 18.828 -0.528 1.034 1 63.66 138 ARG B N 1
ATOM 3389 C CA . ARG B 1 138 ? 19.828 -0.881 0.033 1 63.66 138 ARG B CA 1
ATOM 3390 C C . ARG B 1 138 ? 19.25 -0.808 -1.374 1 63.66 138 ARG B C 1
ATOM 3392 O O . ARG B 1 138 ? 18.094 -1.18 -1.594 1 63.66 138 ARG B O 1
ATOM 3399 N N . PHE B 1 139 ? 20.109 -0.217 -2.156 1 66.44 139 PHE B N 1
ATOM 3400 C CA . PHE B 1 139 ? 19.703 -0.24 -3.561 1 66.44 139 PHE B CA 1
ATOM 3401 C C . PHE B 1 139 ? 19.891 -1.633 -4.152 1 66.44 139 PHE B C 1
ATOM 3403 O O . PHE B 1 139 ? 20.875 -2.316 -3.852 1 66.44 139 PHE B O 1
ATOM 3410 N N . GLY B 1 140 ? 18.891 -2.184 -4.738 1 71.81 140 GLY B N 1
ATOM 3411 C CA . GLY B 1 140 ? 18.969 -3.498 -5.355 1 71.81 140 GLY B CA 1
ATOM 3412 C C . GLY B 1 140 ? 17.609 -4.102 -5.652 1 71.81 140 GLY B C 1
ATOM 3413 O O . GLY B 1 140 ? 16.578 -3.475 -5.414 1 71.81 140 GLY B O 1
ATOM 3414 N N . PRO B 1 141 ? 17.766 -5.328 -6.188 1 77.94 141 PRO B N 1
ATOM 3415 C CA . PRO B 1 141 ? 16.516 -6.012 -6.531 1 77.94 141 PRO B CA 1
ATOM 3416 C C . PRO B 1 141 ? 15.703 -6.398 -5.305 1 77.94 141 PRO B C 1
ATOM 3418 O O . PRO B 1 141 ? 16.234 -6.422 -4.188 1 77.94 141 PRO B O 1
ATOM 3421 N N . PHE B 1 142 ? 14.438 -6.633 -5.414 1 82.19 142 PHE B N 1
ATOM 3422 C CA . PHE B 1 142 ? 13.461 -6.895 -4.363 1 82.19 142 PHE B CA 1
ATOM 3423 C C . PHE B 1 142 ? 13.883 -8.086 -3.514 1 82.19 142 PHE B C 1
ATOM 3425 O O . PHE B 1 142 ? 13.758 -8.055 -2.289 1 82.19 142 PHE B O 1
ATOM 3432 N N . TRP B 1 143 ? 14.461 -9.117 -4.168 1 81.31 143 TRP B N 1
ATOM 3433 C CA . TRP B 1 143 ? 14.719 -10.367 -3.465 1 81.31 143 TRP B CA 1
ATOM 3434 C C . TRP B 1 143 ? 15.977 -10.266 -2.615 1 81.31 143 TRP B C 1
ATOM 3436 O O . TRP B 1 143 ? 16.281 -11.172 -1.836 1 81.31 143 TRP B O 1
ATOM 3446 N N . VAL B 1 144 ? 16.656 -9.094 -2.775 1 82.19 144 VAL B N 1
ATOM 3447 C CA . VAL B 1 144 ? 17.844 -8.883 -1.967 1 82.19 144 VAL B CA 1
ATOM 3448 C C . VAL B 1 144 ? 17.5 -8.055 -0.732 1 82.19 144 VAL B C 1
ATOM 3450 O O . VAL B 1 144 ? 18.281 -7.988 0.22 1 82.19 144 VAL B O 1
ATOM 3453 N N . GLN B 1 145 ? 16.328 -7.523 -0.755 1 84.81 145 GLN B N 1
ATOM 3454 C CA . GLN B 1 145 ? 15.875 -6.762 0.405 1 84.81 145 GLN B CA 1
ATOM 3455 C C . GLN B 1 145 ? 15.523 -7.688 1.567 1 84.81 145 GLN B C 1
ATOM 3457 O O . GLN B 1 145 ? 15 -8.781 1.358 1 84.81 145 GLN B O 1
ATOM 3462 N N . SER B 1 146 ? 15.867 -7.203 2.75 1 88.5 146 SER B N 1
ATOM 3463 C CA . SER B 1 146 ? 15.508 -8.016 3.904 1 88.5 146 SER B CA 1
ATOM 3464 C C . SER B 1 146 ? 14.008 -7.957 4.176 1 88.5 146 SER B C 1
ATOM 3466 O O . SER B 1 146 ? 13.375 -6.918 3.975 1 88.5 146 SER B O 1
ATOM 3468 N N . GLU B 1 147 ? 13.5 -9.07 4.656 1 89.56 147 GLU B N 1
ATOM 3469 C CA . GLU B 1 147 ? 12.086 -9.133 5.027 1 89.56 147 GLU B CA 1
ATOM 3470 C C . GLU B 1 147 ? 11.75 -8.078 6.078 1 89.56 147 GLU B C 1
ATOM 3472 O O . GLU B 1 147 ? 10.656 -7.5 6.051 1 89.56 147 GLU B O 1
ATOM 3477 N N . GLN B 1 148 ? 12.68 -7.918 6.965 1 91.88 148 GLN B N 1
ATOM 3478 C CA . GLN B 1 148 ? 12.461 -6.906 7.996 1 91.88 148 GLN B CA 1
ATOM 3479 C C . GLN B 1 148 ? 12.297 -5.52 7.383 1 91.88 148 GLN B C 1
ATOM 3481 O O . GLN B 1 148 ? 11.422 -4.758 7.789 1 91.88 148 GLN B O 1
ATOM 3486 N N . PHE B 1 149 ? 13.102 -5.238 6.449 1 90.62 149 PHE B N 1
ATOM 3487 C CA . PHE B 1 149 ? 13.023 -3.924 5.82 1 90.62 149 PHE B CA 1
ATOM 3488 C C . PHE B 1 149 ? 11.727 -3.781 5.031 1 90.62 149 PHE B C 1
ATOM 3490 O O . PHE B 1 149 ? 11.117 -2.707 5.012 1 90.62 149 PHE B O 1
ATOM 3497 N N . ILE B 1 150 ? 11.328 -4.84 4.406 1 90.94 150 ILE B N 1
ATOM 3498 C CA . ILE B 1 150 ? 10.055 -4.844 3.689 1 90.94 150 ILE B CA 1
ATOM 3499 C C . ILE B 1 150 ? 8.914 -4.527 4.656 1 90.94 150 ILE B C 1
ATOM 3501 O O . ILE B 1 150 ? 8.078 -3.67 4.379 1 90.94 150 ILE B O 1
ATOM 3505 N N . ARG B 1 151 ? 8.969 -5.172 5.758 1 93.62 151 ARG B N 1
ATOM 3506 C CA . ARG B 1 151 ? 7.961 -4.941 6.789 1 93.62 151 ARG B CA 1
ATOM 3507 C C . ARG B 1 151 ? 8.008 -3.498 7.289 1 93.62 151 ARG B C 1
ATOM 3509 O O . ARG B 1 151 ? 6.969 -2.854 7.438 1 93.62 151 ARG B O 1
ATOM 3516 N N . ASP B 1 152 ? 9.195 -3.053 7.52 1 93.56 152 ASP B N 1
ATOM 3517 C CA . ASP B 1 152 ? 9.375 -1.688 8.008 1 93.56 152 ASP B CA 1
ATOM 3518 C C . ASP B 1 152 ? 8.82 -0.673 7.008 1 93.56 152 ASP B C 1
ATOM 3520 O O . ASP B 1 152 ? 8.203 0.317 7.402 1 93.56 152 ASP B O 1
ATOM 3524 N N . GLN B 1 153 ? 9.047 -0.895 5.742 1 92.12 153 GLN B N 1
ATOM 3525 C CA . GLN B 1 153 ? 8.562 0.021 4.715 1 92.12 153 GLN B CA 1
ATOM 3526 C C . GLN B 1 153 ? 7.035 0.09 4.711 1 92.12 153 GLN B C 1
ATOM 3528 O O . GLN B 1 153 ? 6.457 1.172 4.586 1 92.12 153 GLN B O 1
ATOM 3533 N N . ILE B 1 154 ? 6.438 -1.002 4.855 1 94.56 154 ILE B N 1
ATOM 3534 C CA . ILE B 1 154 ? 4.977 -1.061 4.859 1 94.56 154 ILE B CA 1
ATOM 3535 C C . ILE B 1 154 ? 4.441 -0.395 6.125 1 94.56 154 ILE B C 1
ATOM 3537 O O . ILE B 1 154 ? 3.502 0.402 6.066 1 94.56 154 ILE B O 1
ATOM 3541 N N . ASN B 1 155 ? 5.062 -0.703 7.254 1 95.69 155 ASN B N 1
ATOM 3542 C CA . ASN B 1 155 ? 4.617 -0.151 8.531 1 95.69 155 ASN B CA 1
ATOM 3543 C C . ASN B 1 155 ? 4.809 1.361 8.586 1 95.69 155 ASN B C 1
ATOM 3545 O O . ASN B 1 155 ? 3.877 2.1 8.906 1 95.69 155 ASN B O 1
ATOM 3549 N N . VAL B 1 156 ? 5.934 1.821 8.195 1 95.19 156 VAL B N 1
ATOM 3550 C CA . VAL B 1 156 ? 6.324 3.213 8.391 1 95.19 156 VAL B CA 1
ATOM 3551 C C . VAL B 1 156 ? 5.648 4.094 7.348 1 95.19 156 VAL B C 1
ATOM 3553 O O . VAL B 1 156 ? 5.238 5.219 7.645 1 95.19 156 VAL B O 1
ATOM 3556 N N . ASN B 1 157 ? 5.5 3.572 6.18 1 92.75 157 ASN B N 1
ATOM 3557 C CA . ASN B 1 157 ? 5.012 4.438 5.109 1 92.75 157 ASN B CA 1
ATOM 3558 C C . ASN B 1 157 ? 3.504 4.301 4.926 1 92.75 157 ASN B C 1
ATOM 3560 O O . ASN B 1 157 ? 2.824 5.277 4.594 1 92.75 157 ASN B O 1
ATOM 3564 N N . LEU B 1 158 ? 3.008 3.117 5.086 1 94.75 158 LEU B N 1
ATOM 3565 C CA . LEU B 1 158 ? 1.607 2.9 4.746 1 94.75 158 LEU B CA 1
ATOM 3566 C C . LEU B 1 158 ? 0.748 2.807 6 1 94.75 158 LEU B C 1
ATOM 3568 O O . LEU B 1 158 ? -0.274 3.488 6.109 1 94.75 158 LEU B O 1
ATOM 3572 N N . LEU B 1 159 ? 1.176 1.965 6.914 1 96.38 159 LEU B N 1
ATOM 3573 C CA . LEU B 1 159 ? 0.374 1.795 8.125 1 96.38 159 LEU B CA 1
ATOM 3574 C C . LEU B 1 159 ? 0.317 3.092 8.922 1 96.38 159 LEU B C 1
ATOM 3576 O O . LEU B 1 159 ? -0.747 3.477 9.414 1 96.38 159 LEU B O 1
ATOM 3580 N N . SER B 1 160 ? 1.427 3.75 9.062 1 97.12 160 SER B N 1
ATOM 3581 C CA . SER B 1 160 ? 1.462 5 9.812 1 97.12 160 SER B CA 1
ATOM 3582 C C . SER B 1 160 ? 0.544 6.047 9.195 1 97.12 160 SER B C 1
ATOM 3584 O O . SER B 1 160 ? -0.221 6.707 9.898 1 97.12 160 SER B O 1
ATOM 3586 N N . LEU B 1 161 ? 0.591 6.184 7.875 1 95.81 161 LEU B N 1
ATOM 3587 C CA . LEU B 1 161 ? -0.23 7.141 7.137 1 95.81 161 LEU B CA 1
ATOM 3588 C C . LEU B 1 161 ? -1.713 6.895 7.395 1 95.81 161 LEU B C 1
ATOM 3590 O O . LEU B 1 161 ? -2.449 7.824 7.738 1 95.81 161 LEU B O 1
ATOM 3594 N N . THR B 1 162 ? -2.135 5.688 7.254 1 95.69 162 THR B N 1
ATOM 3595 C CA . THR B 1 162 ? -3.545 5.336 7.367 1 95.69 162 THR B CA 1
ATOM 3596 C C . THR B 1 162 ? -4.016 5.438 8.812 1 95.69 162 THR B C 1
ATOM 3598 O O . THR B 1 162 ? -5.086 5.984 9.086 1 95.69 162 THR B O 1
ATOM 3601 N N . MET B 1 163 ? -3.205 4.973 9.734 1 96.44 163 MET B N 1
ATOM 3602 C CA . MET B 1 163 ? -3.582 4.953 11.141 1 96.44 163 MET B CA 1
ATOM 3603 C C . MET B 1 163 ? -3.633 6.367 11.711 1 96.44 163 MET B C 1
ATOM 3605 O O . MET B 1 163 ? -4.578 6.723 12.422 1 96.44 163 MET B O 1
ATOM 3609 N N . MET B 1 164 ? -2.641 7.156 11.422 1 97.62 164 MET B N 1
ATOM 3610 C CA . MET B 1 164 ? -2.627 8.531 11.922 1 97.62 164 MET B CA 1
ATOM 3611 C C . MET B 1 164 ? -3.82 9.312 11.383 1 97.62 164 MET B C 1
ATOM 3613 O O . MET B 1 164 ? -4.438 10.086 12.117 1 97.62 164 MET B O 1
ATOM 3617 N N . THR B 1 165 ? -4.09 9.133 10.117 1 96.5 165 THR B N 1
ATOM 3618 C CA . THR B 1 165 ? -5.254 9.781 9.523 1 96.5 165 THR B CA 1
ATOM 3619 C C . THR B 1 165 ? -6.535 9.344 10.234 1 96.5 165 THR B C 1
ATOM 3621 O O . THR B 1 165 ? -7.391 10.18 10.539 1 96.5 165 THR B O 1
ATOM 3624 N N . SER B 1 166 ? -6.625 8.062 10.492 1 94.94 166 SER B N 1
ATOM 3625 C CA . SER B 1 166 ? -7.801 7.527 11.164 1 94.94 166 SER B CA 1
ATOM 3626 C C . SER B 1 166 ? -7.945 8.109 12.57 1 94.94 166 SER B C 1
ATOM 3628 O O . SER B 1 166 ? -9.062 8.383 13.023 1 94.94 166 SER B O 1
ATOM 3630 N N . ILE B 1 167 ? -6.902 8.32 13.242 1 96.25 167 ILE B N 1
ATOM 3631 C CA . ILE B 1 167 ? -6.895 8.758 14.633 1 96.25 167 ILE B CA 1
ATOM 3632 C C . ILE B 1 167 ? -7.371 10.211 14.719 1 96.25 167 ILE B C 1
ATOM 3634 O O . ILE B 1 167 ? -8.133 10.57 15.617 1 96.25 167 ILE B O 1
ATOM 3638 N N . VAL B 1 168 ? -7.031 11.086 13.734 1 96.94 168 VAL B N 1
ATOM 3639 C CA . VAL B 1 168 ? -7.258 12.523 13.883 1 96.94 168 VAL B CA 1
ATOM 3640 C C . VAL B 1 168 ? -8.57 12.906 13.203 1 96.94 168 VAL B C 1
ATOM 3642 O O . VAL B 1 168 ? -9.172 13.938 13.531 1 96.94 168 VAL B O 1
ATOM 3645 N N . THR B 1 169 ? -9.039 12.141 12.25 1 95.06 169 THR B N 1
ATOM 3646 C CA . THR B 1 169 ? -10.133 12.523 11.367 1 95.06 169 THR B CA 1
ATOM 3647 C C . THR B 1 169 ? -11.43 12.695 12.156 1 95.06 169 THR B C 1
ATOM 3649 O O . THR B 1 169 ? -12.195 13.633 11.922 1 95.06 169 THR B O 1
ATOM 3652 N N . PRO B 1 170 ? -11.703 11.812 13.172 1 93.75 170 PRO B N 1
ATOM 3653 C CA . PRO B 1 170 ? -12.969 11.969 13.898 1 93.75 170 PRO B CA 1
ATOM 3654 C C . PRO B 1 170 ? -13.094 13.336 14.57 1 93.75 170 PRO B C 1
ATOM 3656 O O . PRO B 1 170 ? -14.156 13.953 14.516 1 93.75 170 PRO B O 1
ATOM 3659 N N . CYS B 1 171 ? -12.047 13.805 15.164 1 94.75 171 CYS B N 1
ATOM 3660 C CA . CYS B 1 171 ? -12.078 15.117 15.805 1 94.75 171 CYS B CA 1
ATOM 3661 C C . CYS B 1 171 ? -12.266 16.219 14.773 1 94.75 171 CYS B C 1
ATOM 3663 O O . CYS B 1 171 ? -13.023 17.156 15 1 94.75 171 CYS B O 1
ATOM 3665 N N . MET B 1 172 ? -11.633 16.141 13.656 1 96.94 172 MET B N 1
ATOM 3666 C CA . MET B 1 172 ? -11.742 17.125 12.594 1 96.94 172 MET B CA 1
ATOM 3667 C C . MET B 1 172 ? -13.148 17.141 12.008 1 96.94 172 MET B C 1
ATOM 3669 O O . MET B 1 172 ? -13.703 18.203 11.742 1 96.94 172 MET B O 1
ATOM 3673 N N . VAL B 1 173 ? -13.688 15.961 11.859 1 95 173 VAL B N 1
ATOM 3674 C CA . VAL B 1 173 ? -15.031 15.836 11.297 1 95 173 VAL B CA 1
ATOM 3675 C C . VAL B 1 173 ? -16.047 16.453 12.258 1 95 173 VAL B C 1
ATOM 3677 O O . VAL B 1 173 ? -16.953 17.172 11.828 1 95 173 VAL B O 1
ATOM 3680 N N . ALA B 1 174 ? -15.891 16.172 13.516 1 95 174 ALA B N 1
ATOM 3681 C CA . ALA B 1 174 ? -16.797 16.719 14.531 1 95 174 ALA B CA 1
ATOM 3682 C C . ALA B 1 174 ? -16.781 18.234 14.523 1 95 174 ALA B C 1
ATOM 3684 O O . ALA B 1 174 ? -17.812 18.875 14.719 1 95 174 ALA B O 1
ATOM 3685 N N . LYS B 1 175 ? -15.695 18.859 14.25 1 96.62 175 LYS B N 1
ATOM 3686 C CA . LYS B 1 175 ? -15.523 20.297 14.289 1 96.62 175 LYS B CA 1
ATOM 3687 C C . LYS B 1 175 ? -15.68 20.906 12.898 1 96.62 175 LYS B C 1
ATOM 3689 O O . LYS B 1 175 ? -15.695 22.141 12.75 1 96.62 175 LYS B O 1
ATOM 3694 N N . LYS B 1 176 ? -15.711 20.094 11.883 1 96.44 176 LYS B N 1
ATOM 3695 C CA . LYS B 1 176 ? -15.875 20.469 10.484 1 96.44 176 LYS B CA 1
ATOM 3696 C C . LYS B 1 176 ? -14.75 21.406 10.031 1 96.44 176 LYS B C 1
ATOM 3698 O O . LYS B 1 176 ? -15.008 22.422 9.398 1 96.44 176 LYS B O 1
ATOM 3703 N N . ARG B 1 177 ? -13.609 21.094 10.453 1 96.31 177 ARG B N 1
ATOM 3704 C CA . ARG B 1 177 ? -12.391 21.781 10.039 1 96.31 177 ARG B CA 1
ATOM 3705 C C . ARG B 1 177 ? -11.164 20.906 10.203 1 96.31 177 ARG B C 1
ATOM 3707 O O . ARG B 1 177 ? -11.109 20.078 11.125 1 96.31 177 ARG B O 1
ATOM 3714 N N . GLY B 1 178 ? -10.242 21.125 9.336 1 96.12 178 GLY B N 1
ATOM 3715 C CA . GLY B 1 178 ? -8.992 20.375 9.438 1 96.12 178 GLY B CA 1
ATOM 3716 C C . GLY B 1 178 ? -8.188 20.375 8.148 1 96.12 178 GLY B C 1
ATOM 3717 O O . GLY B 1 178 ? -8.742 20.594 7.07 1 96.12 178 GLY B O 1
ATOM 3718 N N . LEU B 1 179 ? -6.887 20.219 8.312 1 95.5 179 LEU B N 1
ATOM 3719 C CA . LEU B 1 179 ? -5.941 20.094 7.203 1 95.5 179 LEU B CA 1
ATOM 3720 C C . LEU B 1 179 ? -5.02 18.906 7.406 1 95.5 179 LEU B C 1
ATOM 3722 O O . LEU B 1 179 ? -4.375 18.781 8.453 1 95.5 179 LEU B O 1
ATOM 3726 N N . ILE B 1 180 ? -5.078 18.016 6.465 1 95.62 180 ILE B N 1
ATOM 3727 C CA . ILE B 1 180 ? -4.188 16.859 6.492 1 95.62 180 ILE B CA 1
ATOM 3728 C C . ILE B 1 180 ? -3.221 16.938 5.309 1 95.62 180 ILE B C 1
ATOM 3730 O O . ILE B 1 180 ? -3.645 17.047 4.16 1 95.62 180 ILE B O 1
ATOM 3734 N N . LEU B 1 181 ? -1.927 16.938 5.621 1 92.44 181 LEU B N 1
ATOM 3735 C CA . LEU B 1 181 ? -0.872 16.938 4.617 1 92.44 181 LEU B CA 1
ATOM 3736 C C . LEU B 1 181 ? -0.143 15.602 4.598 1 92.44 181 LEU B C 1
ATOM 3738 O O . LEU B 1 181 ? 0.398 15.164 5.617 1 92.44 181 LEU B O 1
ATOM 3742 N N . ASN B 1 182 ? -0.212 14.914 3.477 1 90.38 182 ASN B N 1
ATOM 3743 C CA . ASN B 1 182 ? 0.506 13.656 3.285 1 90.38 182 ASN B CA 1
ATOM 3744 C C . ASN B 1 182 ? 1.774 13.852 2.459 1 90.38 182 ASN B C 1
ATOM 3746 O O . ASN B 1 182 ? 1.714 14.336 1.327 1 90.38 182 ASN B O 1
ATOM 3750 N N . MET B 1 183 ? 2.889 13.461 3.01 1 83 183 MET B N 1
ATOM 3751 C CA . MET B 1 183 ? 4.152 13.57 2.287 1 83 183 MET B CA 1
ATOM 3752 C C . MET B 1 183 ? 4.41 12.328 1.448 1 83 183 MET B C 1
ATOM 3754 O O . MET B 1 183 ? 4.559 11.227 1.989 1 83 183 MET B O 1
ATOM 3758 N N . SER B 1 184 ? 4.262 12.391 0.203 1 70.5 184 SER B N 1
ATOM 3759 C CA . SER B 1 184 ? 4.621 11.32 -0.717 1 70.5 184 SER B CA 1
ATOM 3760 C C . SER B 1 184 ? 6 11.555 -1.326 1 70.5 184 SER B C 1
ATOM 3762 O O . SER B 1 184 ? 6.613 12.602 -1.104 1 70.5 184 SER B O 1
ATOM 3764 N N . SER B 1 185 ? 6.906 10.508 -1.708 1 52.06 185 SER B N 1
ATOM 3765 C CA . SER B 1 185 ? 8.266 10.719 -2.195 1 52.06 185 SER B CA 1
ATOM 3766 C C . SER B 1 185 ? 8.273 11.039 -3.688 1 52.06 185 SER B C 1
ATOM 3768 O O . SER B 1 185 ? 7.32 10.727 -4.398 1 52.06 185 SER B O 1
ATOM 3770 N N . LEU B 1 186 ? 9.164 11.906 -4.062 1 44.09 186 LEU B N 1
ATOM 3771 C CA . LEU B 1 186 ? 9.367 12.352 -5.441 1 44.09 186 LEU B CA 1
ATOM 3772 C C . LEU B 1 186 ? 9.648 11.164 -6.355 1 44.09 186 LEU B C 1
ATOM 3774 O O . LEU B 1 186 ? 9.406 11.234 -7.562 1 44.09 186 LEU B O 1
ATOM 3778 N N . LEU B 1 187 ? 10.414 10.164 -6.004 1 39.69 187 LEU B N 1
ATOM 3779 C CA . LEU B 1 187 ? 10.805 9.297 -7.109 1 39.69 187 LEU B CA 1
ATOM 3780 C C . LEU B 1 187 ? 9.617 8.492 -7.613 1 39.69 187 LEU B C 1
ATOM 3782 O O . LEU B 1 187 ? 9.742 7.297 -7.895 1 39.69 187 LEU B O 1
ATOM 3786 N N . ALA B 1 188 ? 8.477 8.953 -7.242 1 38.47 188 ALA B N 1
ATOM 3787 C CA . ALA B 1 188 ? 7.387 7.984 -7.352 1 38.47 188 ALA B CA 1
ATOM 3788 C C . ALA B 1 188 ? 7.312 7.406 -8.766 1 38.47 188 ALA B C 1
ATOM 3790 O O . ALA B 1 188 ? 7.047 6.215 -8.938 1 38.47 188 ALA B O 1
ATOM 3791 N N . ASP B 1 189 ? 7.137 8.383 -9.82 1 35.75 189 ASP B N 1
ATOM 3792 C CA . ASP B 1 189 ? 6.605 7.832 -11.07 1 35.75 189 ASP B CA 1
ATOM 3793 C C . ASP B 1 189 ? 7.699 7.141 -11.875 1 35.75 189 ASP B C 1
ATOM 3795 O O . ASP B 1 189 ? 7.508 6.832 -13.055 1 35.75 189 ASP B O 1
ATOM 3799 N N . VAL B 1 190 ? 8.969 7.297 -11.477 1 36.03 190 VAL B N 1
ATOM 3800 C CA . VAL B 1 190 ? 9.891 6.562 -12.336 1 36.03 190 VAL B CA 1
ATOM 3801 C C . VAL B 1 190 ? 10.07 5.141 -11.812 1 36.03 190 VAL B C 1
ATOM 3803 O O . VAL B 1 190 ? 10.43 4.945 -10.648 1 36.03 190 VAL B O 1
ATOM 3806 N N . PRO B 1 191 ? 9.359 4.18 -12.523 1 40.03 191 PRO B N 1
ATOM 3807 C CA . PRO B 1 191 ? 9.727 2.812 -12.148 1 40.03 191 PRO B CA 1
ATOM 3808 C C . PRO B 1 191 ? 11.234 2.646 -11.945 1 40.03 191 PRO B C 1
ATOM 3810 O O . PRO B 1 191 ? 12.016 2.824 -12.883 1 40.03 191 PRO B O 1
ATOM 3813 N N . PHE B 1 192 ? 11.766 3.219 -10.859 1 43.56 192 PHE B N 1
ATOM 3814 C CA . PHE B 1 192 ? 13.164 2.891 -10.617 1 43.56 192 PHE B CA 1
ATOM 3815 C C . PHE B 1 192 ? 13.312 1.432 -10.195 1 43.56 192 PHE B C 1
ATOM 3817 O O . PHE B 1 192 ? 12.758 1.012 -9.18 1 43.56 192 PHE B O 1
ATOM 3824 N N . THR B 1 193 ? 13.648 0.606 -11.227 1 48.12 193 THR B N 1
ATOM 3825 C CA . THR B 1 193 ? 13.891 -0.82 -11.039 1 48.12 193 THR B CA 1
ATOM 3826 C C . THR B 1 193 ? 14.781 -1.063 -9.82 1 48.12 193 THR B C 1
ATOM 3828 O O . THR B 1 193 ? 14.82 -2.176 -9.289 1 48.12 193 THR B O 1
ATOM 3831 N N . ILE B 1 194 ? 15.258 0.132 -9.125 1 54.28 194 ILE B N 1
ATOM 3832 C CA . ILE B 1 194 ? 16.266 -0.144 -8.109 1 54.28 194 ILE B CA 1
ATOM 3833 C C . ILE B 1 194 ? 15.664 0.04 -6.719 1 54.28 194 ILE B C 1
ATOM 3835 O O . ILE B 1 194 ? 16.312 -0.252 -5.711 1 54.28 194 ILE B O 1
ATOM 3839 N N . LEU B 1 195 ? 14.453 0.448 -6.664 1 63.31 195 LEU B N 1
ATOM 3840 C CA . LEU B 1 195 ? 13.727 0.51 -5.398 1 63.31 195 LEU B CA 1
ATOM 3841 C C . LEU B 1 195 ? 12.344 -0.123 -5.531 1 63.31 195 LEU B C 1
ATOM 3843 O O . LEU B 1 195 ? 11.359 0.573 -5.793 1 63.31 195 LEU B O 1
ATOM 3847 N N . PRO B 1 196 ? 12.281 -1.375 -5.32 1 68.44 196 PRO B N 1
ATOM 3848 C CA . PRO B 1 196 ? 11.117 -2.133 -5.777 1 68.44 196 PRO B CA 1
ATOM 3849 C C . PRO B 1 196 ? 9.828 -1.721 -5.066 1 68.44 196 PRO B C 1
ATOM 3851 O O . PRO B 1 196 ? 8.75 -1.737 -5.672 1 68.44 196 PRO B O 1
ATOM 3854 N N . LEU B 1 197 ? 9.914 -1.228 -3.762 1 82.38 197 LEU B N 1
ATOM 3855 C CA . LEU B 1 197 ? 8.68 -0.93 -3.043 1 82.38 197 LEU B CA 1
ATOM 3856 C C . LEU B 1 197 ? 8.391 0.567 -3.053 1 82.38 197 LEU B C 1
ATOM 3858 O O . LEU B 1 197 ? 7.309 1 -2.645 1 82.38 197 LEU B O 1
ATOM 3862 N N . TYR B 1 198 ? 9.258 1.301 -3.604 1 75.94 198 TYR B N 1
ATOM 3863 C CA . TYR B 1 198 ? 9.109 2.752 -3.59 1 75.94 198 TYR B CA 1
ATOM 3864 C C . TYR B 1 198 ? 7.898 3.184 -4.41 1 75.94 198 TYR B C 1
ATOM 3866 O O . TYR B 1 198 ? 7.02 3.895 -3.912 1 75.94 198 TYR B O 1
ATOM 3874 N N . CYS B 1 199 ? 7.867 2.646 -5.562 1 71.94 199 CYS B N 1
ATOM 3875 C CA . CYS B 1 199 ? 6.812 3.068 -6.477 1 71.94 199 CYS B CA 1
ATOM 3876 C C . CYS B 1 199 ? 5.445 2.594 -5.988 1 71.94 199 CYS B C 1
ATOM 3878 O O . CYS B 1 199 ? 4.496 3.377 -5.93 1 71.94 199 CYS B O 1
ATOM 3880 N N . PRO B 1 200 ? 5.348 1.351 -5.613 1 80.62 200 PRO B N 1
ATOM 3881 C CA . PRO B 1 200 ? 4.059 0.903 -5.086 1 80.62 200 PRO B CA 1
ATOM 3882 C C . PRO B 1 200 ? 3.609 1.71 -3.867 1 80.62 200 PRO B C 1
ATOM 3884 O O . PRO B 1 200 ? 2.426 2.035 -3.742 1 80.62 200 PRO B O 1
ATOM 3887 N N . ILE B 1 201 ? 4.477 2.021 -3.01 1 85.62 201 ILE B N 1
ATOM 3888 C CA . ILE B 1 201 ? 4.168 2.77 -1.797 1 85.62 201 ILE B CA 1
ATOM 3889 C C . ILE B 1 201 ? 3.662 4.164 -2.164 1 85.62 201 ILE B C 1
ATOM 3891 O O . ILE B 1 201 ? 2.639 4.617 -1.644 1 85.62 201 ILE B O 1
ATOM 3895 N N . LYS B 1 202 ? 4.32 4.73 -2.99 1 76.44 202 LYS B N 1
ATOM 3896 C CA . LYS B 1 202 ? 3.939 6.078 -3.404 1 76.44 202 LYS B CA 1
ATOM 3897 C C . LYS B 1 202 ? 2.584 6.074 -4.105 1 76.44 202 LYS B C 1
ATOM 3899 O O . LYS B 1 202 ? 1.796 7.012 -3.945 1 76.44 202 LYS B O 1
ATOM 3904 N N . MET B 1 203 ? 2.361 5.129 -4.918 1 73.75 203 MET B N 1
ATOM 3905 C CA . MET B 1 203 ? 1.066 5.02 -5.582 1 73.75 203 MET B CA 1
ATOM 3906 C C . MET B 1 203 ? -0.055 4.84 -4.562 1 73.75 203 MET B C 1
ATOM 3908 O O . MET B 1 203 ? -1.139 5.406 -4.723 1 73.75 203 MET B O 1
ATOM 3912 N N . PHE B 1 204 ? 0.253 4.055 -3.637 1 84.38 204 PHE B N 1
ATOM 3913 C CA . PHE B 1 204 ? -0.712 3.887 -2.557 1 84.38 204 PHE B CA 1
ATOM 3914 C C . PHE B 1 204 ? -1.015 5.219 -1.885 1 84.38 204 PHE B C 1
ATOM 3916 O O . PHE B 1 204 ? -2.18 5.59 -1.719 1 84.38 204 PHE B O 1
ATOM 3923 N N . MET B 1 205 ? -0.043 5.926 -1.543 1 84.69 205 MET B N 1
ATOM 3924 C CA . MET B 1 205 ? -0.191 7.188 -0.825 1 84.69 205 MET B CA 1
ATOM 3925 C C . MET B 1 205 ? -0.978 8.195 -1.654 1 84.69 205 MET B C 1
ATOM 3927 O O . MET B 1 205 ? -1.852 8.891 -1.13 1 84.69 205 MET B O 1
ATOM 3931 N N . SER B 1 206 ? -0.616 8.234 -2.848 1 72.62 206 SER B N 1
ATOM 3932 C CA . SER B 1 206 ? -1.3 9.156 -3.742 1 72.62 206 SER B CA 1
ATOM 3933 C C . SER B 1 206 ? -2.783 8.82 -3.857 1 72.62 206 SER B C 1
ATOM 3935 O O . SER B 1 206 ? -3.635 9.703 -3.738 1 72.62 206 SER B O 1
ATOM 3937 N N . MET B 1 207 ? -3.074 7.59 -4.086 1 73.25 207 MET B N 1
ATOM 3938 C CA . MET B 1 207 ? -4.465 7.172 -4.242 1 73.25 207 MET B CA 1
ATOM 3939 C C . MET B 1 207 ? -5.223 7.312 -2.924 1 73.25 207 MET B C 1
ATOM 3941 O O . MET B 1 207 ? -6.402 7.668 -2.916 1 73.25 207 MET B O 1
ATOM 3945 N N . PHE B 1 208 ? -4.555 7.023 -1.886 1 84.94 208 PHE B N 1
ATOM 3946 C CA . PHE B 1 208 ? -5.141 7.227 -0.567 1 84.94 208 PHE B CA 1
ATOM 3947 C C . PHE B 1 208 ? -5.551 8.68 -0.375 1 84.94 208 PHE B C 1
ATOM 3949 O O . PHE B 1 208 ? -6.688 8.969 0.008 1 84.94 208 PHE B O 1
ATOM 3956 N N . GLY B 1 209 ? -4.637 9.523 -0.643 1 81.19 209 GLY B N 1
ATOM 3957 C CA . GLY B 1 209 ? -4.922 10.945 -0.547 1 81.19 209 GLY B CA 1
ATOM 3958 C C . GLY B 1 209 ? -6.105 11.375 -1.393 1 81.19 209 GLY B C 1
ATOM 3959 O O . GLY B 1 209 ? -6.977 12.109 -0.924 1 81.19 209 GLY B O 1
ATOM 3960 N N . THR B 1 210 ? -6.125 10.867 -2.541 1 71.56 210 THR B N 1
ATOM 3961 C CA . THR B 1 210 ? -7.176 11.242 -3.479 1 71.56 210 THR B CA 1
ATOM 3962 C C . THR B 1 210 ? -8.531 10.727 -3 1 71.56 210 THR B C 1
ATOM 3964 O O . THR B 1 210 ? -9.516 11.477 -2.98 1 71.56 210 THR B O 1
ATOM 3967 N N . CYS B 1 211 ? -8.609 9.5 -2.605 1 72.19 211 CYS B N 1
ATOM 3968 C CA . CYS B 1 211 ? -9.867 8.883 -2.201 1 72.19 211 CYS B CA 1
ATOM 3969 C C . CYS B 1 211 ? -10.406 9.523 -0.931 1 72.19 211 CYS B C 1
ATOM 3971 O O . CYS B 1 211 ? -11.586 9.883 -0.864 1 72.19 211 CYS B O 1
ATOM 3973 N N . ILE B 1 212 ? -9.594 9.781 -0.059 1 83.19 212 ILE B N 1
ATOM 3974 C CA . ILE B 1 212 ? -10.031 10.25 1.252 1 83.19 212 ILE B CA 1
ATOM 3975 C C . ILE B 1 212 ? -10.328 11.742 1.192 1 83.19 212 ILE B C 1
ATOM 3977 O O . ILE B 1 212 ? -11.242 12.227 1.865 1 83.19 212 ILE B O 1
ATOM 3981 N N . SER B 1 213 ? -9.547 12.484 0.395 1 81.38 213 SER B N 1
ATOM 3982 C CA . SER B 1 213 ? -9.789 13.914 0.248 1 81.38 213 SER B CA 1
ATOM 3983 C C . SER B 1 213 ? -11.227 14.18 -0.201 1 81.38 213 SER B C 1
ATOM 3985 O O . SER B 1 213 ? -11.859 15.133 0.262 1 81.38 213 SER B O 1
ATOM 3987 N N . HIS B 1 214 ? -11.664 13.359 -1.028 1 72.5 214 HIS B N 1
ATOM 3988 C CA . HIS B 1 214 ? -13.023 13.523 -1.523 1 72.5 214 HIS B CA 1
ATOM 3989 C C . HIS B 1 214 ? -14.047 13.344 -0.401 1 72.5 214 HIS B C 1
ATOM 3991 O O . HIS B 1 214 ? -15 14.117 -0.296 1 72.5 214 HIS B O 1
ATOM 3997 N N . GLU B 1 215 ? -13.891 12.43 0.425 1 77.81 215 GLU B N 1
ATOM 3998 C CA . GLU B 1 215 ? -14.781 12.172 1.549 1 77.81 215 GLU B CA 1
ATOM 3999 C C . GLU B 1 215 ? -14.719 13.305 2.572 1 77.81 215 GLU B C 1
ATOM 4001 O O . GLU B 1 215 ? -15.75 13.719 3.111 1 77.81 215 GLU B O 1
ATOM 4006 N N . LEU B 1 216 ? -13.594 13.836 2.744 1 87.69 216 LEU B N 1
ATOM 4007 C CA . LEU B 1 216 ? -13.359 14.812 3.803 1 87.69 216 LEU B CA 1
ATOM 4008 C C . LEU B 1 216 ? -13.844 16.188 3.381 1 87.69 216 LEU B C 1
ATOM 4010 O O . LEU B 1 216 ? -14.18 17.031 4.23 1 87.69 216 LEU B O 1
ATOM 4014 N N . LYS B 1 217 ? -13.859 16.391 2.129 1 82.12 217 LYS B N 1
ATOM 4015 C CA . LYS B 1 217 ? -14.305 17.688 1.61 1 82.12 217 LYS B CA 1
ATOM 4016 C C . LYS B 1 217 ? -15.734 18 2.053 1 82.12 217 LYS B C 1
ATOM 4018 O O . LYS B 1 217 ? -16.062 19.141 2.34 1 82.12 217 LYS B O 1
ATOM 4023 N N . GLU B 1 218 ? -16.5 16.969 2.15 1 84.62 218 GLU B N 1
ATOM 4024 C CA . GLU B 1 218 ? -17.891 17.141 2.58 1 84.62 218 GLU B CA 1
ATOM 4025 C C . GLU B 1 218 ? -17.953 17.609 4.031 1 84.62 218 GLU B C 1
ATOM 4027 O O . GLU B 1 218 ? -18.984 18.125 4.465 1 84.62 218 GLU B O 1
ATOM 4032 N N . HIS B 1 219 ? -16.938 17.516 4.738 1 91.81 219 HIS B N 1
ATOM 4033 C CA . HIS B 1 219 ? -16.891 17.891 6.145 1 91.81 219 HIS B CA 1
ATOM 4034 C C . HIS B 1 219 ? -15.961 19.094 6.355 1 91.81 219 HIS B C 1
ATOM 4036 O O . HIS B 1 219 ? -15.516 19.344 7.477 1 91.81 219 HIS B O 1
ATOM 4042 N N . ASN B 1 220 ? -15.57 19.75 5.254 1 93.44 220 ASN B N 1
ATOM 4043 C CA . ASN B 1 220 ? -14.75 20.953 5.281 1 93.44 220 ASN B CA 1
ATOM 4044 C C . ASN B 1 220 ? -13.344 20.656 5.793 1 93.44 220 ASN B C 1
ATOM 4046 O O . ASN B 1 220 ? -12.781 21.453 6.562 1 93.44 220 ASN B O 1
ATOM 4050 N N . ILE B 1 221 ? -12.93 19.516 5.562 1 94 221 ILE B N 1
ATOM 4051 C CA . ILE B 1 221 ? -11.562 19.109 5.867 1 94 221 ILE B CA 1
ATOM 4052 C C . ILE B 1 221 ? -10.766 18.984 4.57 1 94 221 ILE B C 1
ATOM 4054 O O . ILE B 1 221 ? -11.219 18.375 3.607 1 94 221 ILE B O 1
ATOM 4058 N N . GLN B 1 222 ? -9.609 19.625 4.547 1 90.69 222 GLN B N 1
ATOM 4059 C CA . GLN B 1 222 ? -8.742 19.594 3.375 1 90.69 222 GLN B CA 1
ATOM 4060 C C . GLN B 1 222 ? -7.648 18.531 3.535 1 90.69 222 GLN B C 1
ATOM 4062 O O . GLN B 1 222 ? -7.027 18.438 4.594 1 90.69 222 GLN B O 1
ATOM 4067 N N . MET B 1 223 ? -7.523 17.719 2.559 1 90.06 223 MET B N 1
ATOM 4068 C CA . MET B 1 223 ? -6.414 16.766 2.496 1 90.06 223 MET B CA 1
ATOM 4069 C C . MET B 1 223 ? -5.602 16.969 1.222 1 90.06 223 MET B C 1
ATOM 4071 O O . MET B 1 223 ? -6.16 17.016 0.124 1 90.06 223 MET B O 1
ATOM 4075 N N . THR B 1 224 ? -4.281 17.141 1.41 1 83.38 224 THR B N 1
ATOM 4076 C CA . THR B 1 224 ? -3.383 17.344 0.283 1 83.38 224 THR B CA 1
ATOM 4077 C C . THR B 1 224 ? -2.203 16.391 0.342 1 83.38 224 THR B C 1
ATOM 4079 O O . THR B 1 224 ? -1.594 16.203 1.398 1 83.38 224 THR B O 1
ATOM 4082 N N . THR B 1 225 ? -2.02 15.688 -0.741 1 82.38 225 THR B N 1
ATOM 4083 C CA . THR B 1 225 ? -0.84 14.836 -0.877 1 82.38 225 THR B CA 1
ATOM 4084 C C . THR B 1 225 ? 0.283 15.586 -1.593 1 82.38 225 THR B C 1
ATOM 4086 O O . THR B 1 225 ? 0.101 16.062 -2.713 1 82.38 225 THR B O 1
ATOM 4089 N N . LEU B 1 226 ? 1.408 15.695 -0.837 1 76 226 LEU B N 1
ATOM 4090 C CA . LEU B 1 226 ? 2.553 16.438 -1.345 1 76 226 LEU B CA 1
ATOM 4091 C C . LEU B 1 226 ? 3.555 15.508 -2.018 1 76 226 LEU B C 1
ATOM 4093 O O . LEU B 1 226 ? 3.939 14.484 -1.445 1 76 226 LEU B O 1
ATOM 4097 N N . THR B 1 227 ? 3.824 15.602 -3.238 1 60.59 227 THR B N 1
ATOM 4098 C CA . THR B 1 227 ? 4.82 14.82 -3.969 1 60.59 227 THR B CA 1
ATOM 4099 C C . THR B 1 227 ? 6.062 15.664 -4.25 1 60.59 227 THR B C 1
ATOM 4101 O O . THR B 1 227 ? 6.094 16.422 -5.219 1 60.59 227 THR B O 1
ATOM 4104 N N . PRO B 1 228 ? 7.027 15.57 -3.225 1 49.12 228 PRO B N 1
ATOM 4105 C CA . PRO B 1 228 ? 8.219 16.406 -3.42 1 49.12 228 PRO B CA 1
ATOM 4106 C C . PRO B 1 228 ? 9.039 15.984 -4.641 1 49.12 228 PRO B C 1
ATOM 4108 O O . PRO B 1 228 ? 9.078 14.805 -4.984 1 49.12 228 PRO B O 1
ATOM 4111 N N . GLY B 1 229 ? 9.055 16.688 -5.66 1 45.28 229 GLY B N 1
ATOM 4112 C CA . GLY B 1 229 ? 10.07 16.391 -6.656 1 45.28 229 GLY B CA 1
ATOM 4113 C C . GLY B 1 229 ? 11.398 15.969 -6.047 1 45.28 229 GLY B C 1
ATOM 4114 O O . GLY B 1 229 ? 11.516 15.836 -4.828 1 45.28 229 GLY B O 1
ATOM 4115 N N . LEU B 1 230 ? 12.438 15.617 -6.645 1 38.53 230 LEU B N 1
ATOM 4116 C CA . LEU B 1 230 ? 13.758 15.234 -6.172 1 38.53 230 LEU B CA 1
ATOM 4117 C C . LEU B 1 230 ? 14.25 16.188 -5.082 1 38.53 230 LEU B C 1
ATOM 4119 O O . LEU B 1 230 ? 14.547 17.344 -5.359 1 38.53 230 LEU B O 1
ATOM 4123 N N . ILE B 1 231 ? 13.688 16.203 -4 1 38.53 231 ILE B N 1
ATOM 4124 C CA . ILE B 1 231 ? 14.195 17.047 -2.924 1 38.53 231 ILE B CA 1
ATOM 4125 C C . ILE B 1 231 ? 15.398 16.359 -2.262 1 38.53 231 ILE B C 1
ATOM 4127 O O . ILE B 1 231 ? 15.375 15.156 -2.014 1 38.53 231 ILE B O 1
ATOM 4131 N N . ILE B 1 232 ? 16.516 16.906 -2.279 1 36.53 232 ILE B N 1
ATOM 4132 C CA . ILE B 1 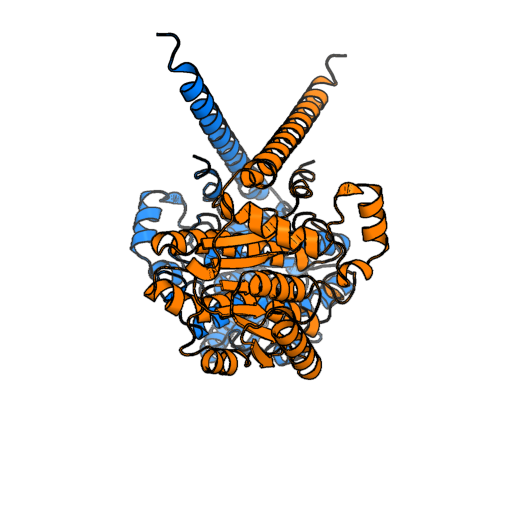232 ? 17.766 16.516 -1.618 1 36.53 232 ILE B CA 1
ATOM 4133 C C . ILE B 1 232 ? 17.531 16.391 -0.115 1 36.53 232 ILE B C 1
ATOM 4135 O O . ILE B 1 232 ? 17.281 17.391 0.569 1 36.53 232 ILE B O 1
ATOM 4139 N N . THR B 1 233 ? 16.859 15.484 0.379 1 38.47 233 THR B N 1
ATOM 4140 C CA . THR B 1 233 ? 16.922 15.273 1.821 1 38.47 233 THR B CA 1
ATOM 4141 C C . THR B 1 233 ? 18.078 14.336 2.182 1 38.47 233 THR B C 1
ATOM 4143 O O . THR B 1 233 ? 18.719 13.758 1.299 1 38.47 233 THR B O 1
ATOM 4146 N N . LYS B 1 234 ? 18.469 14.211 3.375 1 39.53 234 LYS B N 1
ATOM 4147 C CA . LYS B 1 234 ? 19.531 13.312 3.824 1 39.53 234 LYS B CA 1
ATOM 4148 C C . LYS B 1 234 ? 19.406 11.938 3.174 1 39.53 234 LYS B C 1
ATOM 4150 O O . LYS B 1 234 ? 20.406 11.273 2.904 1 39.53 234 LYS B O 1
ATOM 4155 N N . CYS B 1 235 ? 18.203 11.547 2.998 1 38.88 235 CYS B N 1
ATOM 4156 C CA . CYS B 1 235 ? 18.031 10.219 2.428 1 38.88 235 CYS B CA 1
ATOM 4157 C C . CYS B 1 235 ? 18.484 10.18 0.974 1 38.88 235 CYS B C 1
ATOM 4159 O O . CYS B 1 235 ? 18.969 9.148 0.497 1 38.88 235 CYS B O 1
ATOM 4161 N N . SER B 1 236 ? 18.281 11.242 0.27 1 39.91 236 SER B N 1
ATOM 4162 C CA . SER B 1 236 ? 18.734 11.32 -1.113 1 39.91 236 SER B CA 1
ATOM 4163 C C . SER B 1 236 ? 20.266 11.203 -1.202 1 39.91 236 SER B C 1
ATOM 4165 O O . SER B 1 236 ? 20.797 10.859 -2.254 1 39.91 236 SER B O 1
ATOM 4167 N N . LEU B 1 237 ? 20.891 11.562 -0.188 1 39.91 237 LEU B N 1
ATOM 4168 C CA . LEU B 1 237 ? 22.359 11.531 -0.191 1 39.91 237 LEU B CA 1
ATOM 4169 C C . LEU B 1 237 ? 22.859 10.094 -0.225 1 39.91 237 LEU B C 1
ATOM 4171 O O . LEU B 1 237 ? 24.062 9.859 -0.439 1 39.91 237 LEU B O 1
ATOM 4175 N N . MET B 1 238 ? 21.969 9.312 0.061 1 37.5 238 MET B N 1
ATOM 4176 C CA . MET B 1 238 ? 22.516 7.957 0.082 1 37.5 238 MET B CA 1
ATOM 4177 C C . MET B 1 238 ? 22.688 7.414 -1.333 1 37.5 238 MET B C 1
ATOM 4179 O O . MET B 1 238 ? 23.328 6.387 -1.537 1 37.5 238 MET B O 1
ATOM 4183 N N . TYR B 1 239 ? 22 8.078 -2.299 1 36.59 239 TYR B N 1
ATOM 4184 C CA . TYR B 1 239 ? 22.297 7.629 -3.654 1 36.59 239 TYR B CA 1
ATOM 4185 C C . TYR B 1 239 ? 22.922 8.75 -4.469 1 36.59 239 TYR B C 1
ATOM 4187 O O . TYR B 1 239 ? 22.25 9.422 -5.254 1 36.59 239 TYR B O 1
ATOM 4195 N N . PRO B 1 240 ? 24.094 8.953 -4.285 1 45.06 240 PRO B N 1
ATOM 4196 C CA . PRO B 1 240 ? 24.812 10.07 -4.898 1 45.06 240 PRO B CA 1
ATOM 4197 C C . PRO B 1 240 ? 24.719 10.07 -6.422 1 45.06 240 PRO B C 1
ATOM 4199 O O . PRO B 1 240 ? 24.641 11.141 -7.043 1 45.06 240 PRO B O 1
ATOM 4202 N N . LYS B 1 241 ? 24.719 8.898 -6.902 1 45.72 241 LYS B N 1
ATOM 4203 C CA . LYS B 1 241 ? 24.75 8.859 -8.359 1 45.72 241 LYS B CA 1
ATOM 4204 C C . LYS B 1 241 ? 23.422 9.312 -8.961 1 45.72 241 LYS B C 1
ATOM 4206 O O . LYS B 1 241 ? 23.406 10.023 -9.961 1 45.72 241 LYS B O 1
ATOM 4211 N N . VAL B 1 242 ? 22.422 8.859 -8.391 1 44.19 242 VAL B N 1
ATOM 4212 C CA . VAL B 1 242 ? 21.109 9.281 -8.859 1 44.19 242 VAL B CA 1
ATOM 4213 C C . VAL B 1 242 ? 20.922 10.781 -8.609 1 44.19 242 VAL B C 1
ATOM 4215 O O . VAL B 1 242 ? 20.406 11.5 -9.461 1 44.19 242 VAL B O 1
ATOM 4218 N N . VAL B 1 243 ? 21.516 11.18 -7.523 1 46.72 243 VAL B N 1
ATOM 4219 C CA . VAL B 1 243 ? 21.484 12.602 -7.203 1 46.72 243 VAL B CA 1
ATOM 4220 C C . VAL B 1 243 ? 22.281 13.383 -8.242 1 46.72 243 VAL B C 1
ATOM 4222 O O . VAL B 1 243 ? 21.859 14.461 -8.68 1 46.72 243 VAL B O 1
ATOM 4225 N N . SER B 1 244 ? 23.391 12.82 -8.469 1 46.12 244 SER B N 1
ATOM 4226 C CA . SER B 1 244 ? 24.219 13.492 -9.453 1 46.12 244 SER B CA 1
ATOM 4227 C C . SER B 1 244 ? 23.531 13.555 -10.82 1 46.12 244 SER B C 1
ATOM 4229 O O . SER B 1 244 ? 23.609 14.57 -11.516 1 46.12 244 SER B O 1
ATOM 4231 N N . MET B 1 245 ? 22.953 12.539 -11.156 1 43.66 245 MET B N 1
ATOM 4232 C CA . MET B 1 245 ? 22.281 12.484 -12.445 1 43.66 245 MET B CA 1
ATOM 4233 C C . MET B 1 245 ? 21.094 13.43 -12.484 1 43.66 245 MET B C 1
ATOM 4235 O O . MET B 1 245 ? 20.875 14.125 -13.477 1 43.66 245 MET B O 1
ATOM 4239 N N . VAL B 1 246 ? 20.406 13.383 -11.438 1 45.03 246 VAL B N 1
ATOM 4240 C CA . VAL B 1 246 ? 19.25 14.273 -11.328 1 45.03 246 VAL B CA 1
ATOM 4241 C C . VAL B 1 246 ? 19.734 15.719 -11.188 1 45.03 246 VAL B C 1
ATOM 4243 O O . VAL B 1 246 ? 19.125 16.641 -11.742 1 45.03 246 VAL B O 1
ATOM 4246 N N . LYS B 1 247 ? 20.812 15.906 -10.391 1 46 247 LYS B N 1
ATOM 4247 C CA . LYS B 1 247 ? 21.391 17.25 -10.281 1 46 247 LYS B CA 1
ATOM 4248 C C . LYS B 1 247 ? 21.766 17.797 -11.656 1 46 247 LYS B C 1
ATOM 4250 O O . LYS B 1 247 ? 21.703 19 -11.883 1 46 247 LYS B O 1
ATOM 4255 N N . LYS B 1 248 ? 22.406 16.984 -12.344 1 43.53 248 LYS B N 1
ATOM 4256 C CA . LYS B 1 248 ? 22.844 17.438 -13.656 1 43.53 248 LYS B CA 1
ATOM 4257 C C . LYS B 1 248 ? 21.656 17.797 -14.539 1 43.53 248 LYS B C 1
ATOM 4259 O O . LYS B 1 248 ? 21.75 18.672 -15.391 1 43.53 248 LYS B O 1
ATOM 4264 N N . ILE B 1 249 ? 20.766 17.047 -14.453 1 39.38 249 ILE B N 1
ATOM 4265 C CA . ILE B 1 249 ? 19.625 17.281 -15.328 1 39.38 249 ILE B CA 1
ATOM 4266 C C . ILE B 1 249 ? 18.75 18.391 -14.75 1 39.38 249 ILE B C 1
ATOM 4268 O O . ILE B 1 249 ? 18.281 19.266 -15.484 1 39.38 249 ILE B O 1
ATOM 4272 N N . LEU B 1 250 ? 18.156 18.266 -13.438 1 41.12 250 LEU B N 1
ATOM 4273 C CA . LEU B 1 250 ? 17.203 19.266 -13 1 41.12 250 LEU B CA 1
ATOM 4274 C C . LEU B 1 250 ? 17.828 20.219 -11.992 1 41.12 250 LEU B C 1
ATOM 4276 O O . LEU B 1 250 ? 17.828 19.938 -10.789 1 41.12 250 LEU B O 1
ATOM 4280 N N . PRO B 1 251 ? 18.859 20.891 -12.234 1 38.75 251 PRO B N 1
ATOM 4281 C CA . PRO B 1 251 ? 19.406 21.875 -11.297 1 38.75 251 PRO B CA 1
ATOM 4282 C C . PRO B 1 251 ? 18.328 22.531 -10.445 1 38.75 251 PRO B C 1
ATOM 4284 O O . PRO B 1 251 ? 18.562 22.875 -9.281 1 38.75 251 PRO B O 1
ATOM 4287 N N . PHE B 1 252 ? 17.375 23.141 -11.008 1 38.81 252 PHE B N 1
ATOM 4288 C CA . PHE B 1 252 ? 16.406 24.078 -10.461 1 38.81 252 PHE B CA 1
ATOM 4289 C C . PHE B 1 252 ? 15.539 23.422 -9.398 1 38.81 252 PHE B C 1
ATOM 4291 O O . PHE B 1 252 ? 14.781 24.094 -8.695 1 38.81 252 PHE B O 1
ATOM 4298 N N . PHE B 1 253 ? 15.672 22.078 -9.211 1 43.19 253 PHE B N 1
ATOM 4299 C CA . PHE B 1 253 ? 14.633 21.391 -8.461 1 43.19 253 PHE B CA 1
ATOM 4300 C C . PHE B 1 253 ? 15.102 21.078 -7.043 1 43.19 253 PHE B C 1
ATOM 4302 O O . PHE B 1 253 ? 14.414 20.375 -6.297 1 43.19 253 PHE B O 1
ATOM 4309 N N . ILE B 1 254 ? 16.328 21.531 -6.707 1 44.22 254 ILE B N 1
ATOM 4310 C CA . ILE B 1 254 ? 16.703 21.203 -5.34 1 44.22 254 ILE B CA 1
ATOM 4311 C C . ILE B 1 254 ? 16.062 22.203 -4.375 1 44.22 254 ILE B C 1
ATOM 4313 O O . ILE B 1 254 ? 16.531 23.328 -4.242 1 44.22 254 ILE B O 1
ATOM 4317 N N . LEU B 1 255 ? 14.867 22.094 -4.062 1 53.31 255 LEU B N 1
ATOM 4318 C CA . LEU B 1 255 ? 14.227 22.953 -3.072 1 53.31 255 LEU B CA 1
ATOM 4319 C C . LEU B 1 255 ? 14.719 22.625 -1.668 1 53.31 255 LEU B C 1
ATOM 4321 O O . LEU B 1 255 ? 14.93 21.453 -1.333 1 53.31 255 LEU B O 1
ATOM 4325 N N . THR B 1 256 ? 15.469 23.75 -0.997 1 62 256 THR B N 1
ATOM 4326 C CA . THR B 1 256 ? 15.68 23.594 0.438 1 62 256 THR B CA 1
ATOM 4327 C C . THR B 1 256 ? 14.383 23.188 1.136 1 62 256 THR B C 1
ATOM 4329 O O . THR B 1 256 ? 13.297 23.359 0.587 1 62 256 THR B O 1
ATOM 4332 N N . THR B 1 257 ? 14.539 22.531 2.273 1 75.25 257 THR B N 1
ATOM 4333 C CA . THR B 1 257 ? 13.375 22.109 3.051 1 75.25 257 THR B CA 1
ATOM 4334 C C . THR B 1 257 ? 12.469 23.297 3.354 1 75.25 257 THR B C 1
ATOM 4336 O O . THR B 1 257 ? 11.242 23.188 3.283 1 75.25 257 THR B O 1
ATOM 4339 N N . GLU B 1 258 ? 13.125 24.422 3.631 1 78.31 258 GLU B N 1
ATOM 4340 C CA . GLU B 1 258 ? 12.375 25.625 3.973 1 78.31 258 GLU B CA 1
ATOM 4341 C C . GLU B 1 258 ? 11.555 26.125 2.783 1 78.31 258 GLU B C 1
ATOM 4343 O O . GLU B 1 258 ? 10.367 26.422 2.92 1 78.31 258 GLU B O 1
ATOM 4348 N N . LYS B 1 259 ? 12.195 26.188 1.668 1 72.38 259 LYS B N 1
ATOM 4349 C CA . LYS B 1 259 ? 11.5 26.656 0.468 1 72.38 259 LYS B CA 1
ATOM 4350 C C . LYS B 1 259 ? 10.367 25.703 0.086 1 72.38 259 LYS B C 1
ATOM 4352 O O . LYS B 1 259 ? 9.312 26.141 -0.375 1 72.38 259 LYS B O 1
ATOM 4357 N N . PHE B 1 260 ? 10.57 24.484 0.368 1 75.5 260 PHE B N 1
ATOM 4358 C CA . PHE B 1 260 ? 9.547 23.484 0.05 1 75.5 260 PHE B CA 1
ATOM 4359 C C . PHE B 1 260 ? 8.312 23.703 0.918 1 75.5 260 PHE B C 1
ATOM 4361 O O . PHE B 1 260 ? 7.191 23.766 0.407 1 75.5 260 PHE B O 1
ATOM 4368 N N . VAL B 1 261 ? 8.516 23.844 2.191 1 82.5 261 VAL B N 1
ATOM 4369 C CA . VAL B 1 261 ? 7.406 23.969 3.131 1 82.5 261 VAL B CA 1
ATOM 4370 C C . VAL B 1 261 ? 6.645 25.266 2.867 1 82.5 261 VAL B C 1
ATOM 4372 O O . VAL B 1 261 ? 5.414 25.281 2.842 1 82.5 261 VAL B O 1
ATOM 4375 N N . ILE B 1 262 ? 7.359 26.312 2.598 1 78.56 262 ILE B N 1
ATOM 4376 C CA . ILE B 1 262 ? 6.734 27.609 2.318 1 78.56 262 ILE B CA 1
ATOM 4377 C C . ILE B 1 262 ? 5.906 27.516 1.039 1 78.56 262 ILE B C 1
ATOM 4379 O O . ILE B 1 262 ? 4.785 28.016 0.979 1 78.56 262 ILE B O 1
ATOM 4383 N N . SER B 1 263 ? 6.527 26.812 0.088 1 72.69 263 SER B N 1
ATOM 4384 C CA . SER B 1 263 ? 5.809 26.625 -1.169 1 72.69 263 SER B CA 1
ATOM 4385 C C . SER B 1 263 ? 4.527 25.828 -0.963 1 72.69 263 SER B C 1
ATOM 4387 O O . SER B 1 263 ? 3.51 26.094 -1.61 1 72.69 263 SER B O 1
ATOM 4389 N N . THR B 1 264 ? 4.602 24.844 -0.124 1 78.69 264 THR B N 1
ATOM 4390 C CA . THR B 1 264 ? 3.426 24.047 0.2 1 78.69 264 THR B CA 1
ATOM 4391 C C . THR B 1 264 ? 2.326 24.922 0.797 1 78.69 264 THR B C 1
ATOM 4393 O O . THR B 1 264 ? 1.155 24.781 0.436 1 78.69 264 THR B O 1
ATOM 4396 N N . PHE B 1 265 ? 2.662 25.891 1.657 1 82.62 265 PHE B N 1
ATOM 4397 C CA . PHE B 1 265 ? 1.694 26.766 2.299 1 82.62 265 PHE B CA 1
ATOM 4398 C C . PHE B 1 265 ? 0.999 27.656 1.268 1 82.62 265 PHE B C 1
ATOM 4400 O O . PHE B 1 265 ? -0.202 27.906 1.374 1 82.62 265 PHE B O 1
ATOM 4407 N N . TYR B 1 266 ? 1.75 27.984 0.256 1 73.88 266 TYR B N 1
ATOM 4408 C CA . TYR B 1 266 ? 1.163 28.797 -0.808 1 73.88 266 TYR B CA 1
ATOM 4409 C C . TYR B 1 266 ? 0.192 27.969 -1.646 1 73.88 266 TYR B C 1
ATOM 4411 O O . TYR B 1 266 ? -0.853 28.469 -2.066 1 73.88 266 TYR B O 1
ATOM 4419 N N . SER B 1 267 ? 0.56 26.688 -1.779 1 70.88 267 SER B N 1
ATOM 4420 C CA . SER B 1 267 ? -0.26 25.828 -2.619 1 70.88 267 SER B CA 1
ATOM 4421 C C . SER B 1 267 ? -1.593 25.516 -1.949 1 70.88 267 SER B C 1
ATOM 4423 O O . SER B 1 267 ? -2.578 25.203 -2.627 1 70.88 267 SER B O 1
ATOM 4425 N N . LEU B 1 268 ? -1.603 25.531 -0.709 1 77 268 LEU B N 1
ATOM 4426 C CA . LEU B 1 268 ? -2.812 25.234 0.047 1 77 268 LEU B CA 1
ATOM 4427 C C . LEU B 1 268 ? -3.881 26.297 -0.185 1 77 268 LEU B C 1
ATOM 4429 O O . LEU B 1 268 ? -5.062 26.062 0.081 1 77 268 LEU B O 1
ATOM 4433 N N . ARG B 1 269 ? -3.447 27.406 -0.762 1 67.5 269 ARG B N 1
ATOM 4434 C CA . ARG B 1 269 ? -4.379 28.5 -1.035 1 67.5 269 ARG B CA 1
ATOM 4435 C C . ARG B 1 269 ? -5.312 28.141 -2.189 1 67.5 269 ARG B C 1
ATOM 4437 O O . ARG B 1 269 ? -6.41 28.688 -2.297 1 67.5 269 ARG B O 1
ATOM 4444 N N . SER B 1 270 ? -4.879 27.219 -3.148 1 58.94 270 SER B N 1
ATOM 4445 C CA . SER B 1 270 ? -5.629 26.875 -4.352 1 58.94 270 SER B CA 1
ATOM 4446 C C . SER B 1 270 ? -6.379 25.562 -4.172 1 58.94 270 SER B C 1
ATOM 4448 O O . SER B 1 270 ? -7.145 25.141 -5.047 1 58.94 270 SER B O 1
ATOM 4450 N N . SER B 1 271 ? -6.875 25.125 -3.141 1 55.31 271 SER B N 1
ATOM 4451 C CA . SER B 1 271 ? -7.66 23.969 -2.732 1 55.31 271 SER B CA 1
ATOM 4452 C C . SER B 1 271 ? -7.309 22.734 -3.562 1 55.31 271 SER B C 1
ATOM 4454 O O . SER B 1 271 ? -8.188 21.953 -3.916 1 55.31 271 SER B O 1
ATOM 4456 N N . THR B 1 272 ? -6.156 22.484 -4.059 1 54 272 THR B N 1
ATOM 4457 C CA . THR B 1 272 ? -5.949 21.297 -4.887 1 54 272 THR B CA 1
ATOM 4458 C C . THR B 1 272 ? -5.645 20.078 -4.023 1 54 272 THR B C 1
ATOM 4460 O O . THR B 1 272 ? -5.062 20.203 -2.945 1 54 272 THR B O 1
ATOM 4463 N N . ASP B 1 273 ? -6.352 18.906 -4.289 1 51.72 273 ASP B N 1
ATOM 4464 C CA . ASP B 1 273 ? -6.266 17.625 -3.576 1 51.72 273 ASP B CA 1
ATOM 4465 C C . ASP B 1 273 ? -4.863 17.031 -3.686 1 51.72 273 ASP B C 1
ATOM 4467 O O . ASP B 1 273 ? -4.43 16.281 -2.809 1 51.72 273 ASP B O 1
ATOM 4471 N N . THR B 1 274 ? -4.285 17.109 -4.852 1 46.97 274 THR B N 1
ATOM 4472 C CA . THR B 1 274 ? -2.928 16.609 -5.039 1 46.97 274 THR B CA 1
ATOM 4473 C C . THR B 1 274 ? -1.996 17.719 -5.492 1 46.97 274 THR B C 1
ATOM 4475 O O . THR B 1 274 ? -2.365 18.547 -6.336 1 46.97 274 THR B O 1
ATOM 4478 N N . THR B 1 275 ? -1.188 18.312 -4.77 1 42.09 275 THR B N 1
ATOM 4479 C CA . THR B 1 275 ? -0.248 19.328 -5.211 1 42.09 275 THR B CA 1
ATOM 4480 C C . THR B 1 275 ? 1.179 18.781 -5.215 1 42.09 275 THR B C 1
ATOM 4482 O O . THR B 1 275 ? 1.538 17.969 -4.371 1 42.09 275 THR B O 1
ATOM 4485 N N . CYS B 1 276 ? 1.679 18.469 -6.496 1 37.84 276 CYS B N 1
ATOM 4486 C CA . CYS B 1 276 ? 3.117 18.234 -6.547 1 37.84 276 CYS B CA 1
ATOM 4487 C C . CYS B 1 276 ? 3.877 19.375 -5.875 1 37.84 276 CYS B C 1
ATOM 4489 O O . CYS B 1 276 ? 3.584 20.547 -6.109 1 37.84 276 CYS B O 1
ATOM 4491 N N . GLY B 1 277 ? 3.971 19.234 -4.605 1 35.66 27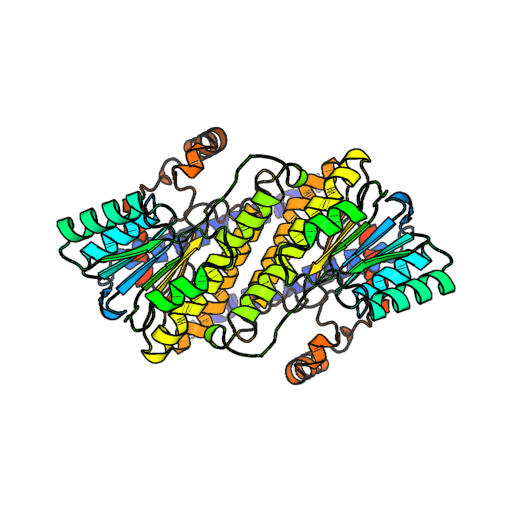7 GLY B N 1
ATOM 4492 C CA . GLY B 1 277 ? 4.715 20.406 -4.164 1 35.66 277 GLY B CA 1
ATOM 4493 C C . GLY B 1 277 ? 5.543 21.047 -5.266 1 35.66 277 GLY B C 1
ATOM 4494 O O . GLY B 1 277 ? 5.68 22.266 -5.32 1 35.66 277 GLY B O 1
ATOM 4495 N N . TYR B 1 278 ? 6.77 20.422 -5.789 1 30.88 278 TYR B N 1
ATOM 4496 C CA . TYR B 1 278 ? 7.531 20.938 -6.926 1 30.88 278 TYR B CA 1
ATOM 4497 C C . TYR B 1 278 ? 7.133 20.219 -8.211 1 30.88 278 TYR B C 1
ATOM 4499 O O . TYR B 1 278 ? 6.668 19.078 -8.172 1 30.88 278 TYR B O 1
ATOM 4507 N N . PHE B 1 279 ? 6.938 20.906 -9.383 1 31.12 279 PHE B N 1
ATOM 4508 C CA . PHE B 1 279 ? 6.605 20.688 -10.789 1 31.12 279 PHE B CA 1
ATOM 4509 C C . PHE B 1 279 ? 7.234 19.391 -11.297 1 31.12 279 PHE B C 1
ATOM 4511 O O . PHE B 1 279 ? 7.031 19.016 -12.453 1 31.12 279 PHE B O 1
ATOM 4518 N N . GLY B 1 280 ? 8.328 18.828 -10.961 1 28.92 280 GLY B N 1
ATOM 4519 C CA . GLY B 1 280 ? 9.094 18.094 -11.961 1 28.92 280 GLY B CA 1
ATOM 4520 C C . GLY B 1 280 ? 8.43 16.812 -12.406 1 28.92 280 GLY B C 1
ATOM 4521 O O . GLY B 1 280 ? 8.281 16.562 -13.602 1 28.92 280 GLY B O 1
ATOM 4522 N N . PHE B 1 281 ? 8.406 15.727 -11.664 1 29.33 281 PHE B N 1
ATOM 4523 C CA . PHE B 1 281 ? 8.609 14.43 -12.305 1 29.33 281 PHE B CA 1
ATOM 4524 C C . PHE B 1 281 ? 7.277 13.789 -12.664 1 29.33 281 PHE B C 1
ATOM 4526 O O . PHE B 1 281 ? 6.785 12.922 -11.93 1 29.33 281 PHE B O 1
ATOM 4533 N N . TYR B 1 282 ? 6.266 14.398 -12.922 1 30.3 282 TYR B N 1
ATOM 4534 C CA . TYR B 1 282 ? 5.164 13.586 -13.422 1 30.3 282 TYR B CA 1
ATOM 4535 C C . TYR B 1 282 ? 5.602 12.75 -14.617 1 30.3 282 TYR B C 1
ATOM 4537 O O . TYR B 1 282 ? 4.773 12.125 -15.281 1 30.3 282 TYR B O 1
ATOM 4545 N N . ILE B 1 283 ? 6.75 12.984 -15.297 1 28.66 283 ILE B N 1
ATOM 4546 C CA . ILE B 1 283 ? 7.004 12.445 -16.625 1 28.66 283 ILE B CA 1
ATOM 4547 C C . ILE B 1 283 ? 7.145 10.93 -16.547 1 28.66 283 ILE B C 1
ATOM 4549 O O . ILE B 1 283 ? 7.234 10.25 -17.578 1 28.66 283 ILE B O 1
ATOM 4553 N N . CYS B 1 284 ? 7.32 10.367 -15.453 1 28.98 284 CYS B N 1
ATOM 4554 C CA . CYS B 1 284 ? 7.938 9.07 -15.719 1 28.98 284 CYS B CA 1
ATOM 4555 C C . CYS B 1 284 ? 6.969 8.141 -16.438 1 28.98 284 CYS B C 1
ATOM 4557 O O . CYS B 1 284 ? 7.387 7.164 -17.062 1 28.98 284 CYS B O 1
ATOM 4559 N N . GLY B 1 285 ? 5.715 7.957 -15.945 1 28.5 285 GLY B N 1
ATOM 4560 C CA . GLY B 1 285 ? 5.098 6.762 -16.5 1 28.5 285 GLY B CA 1
ATOM 4561 C C . GLY B 1 285 ? 4.871 6.84 -17.984 1 28.5 285 GLY B C 1
ATOM 4562 O O . GLY B 1 285 ? 4.312 5.922 -18.594 1 28.5 285 GLY B O 1
ATOM 4563 N N . VAL B 1 286 ? 4.984 7.914 -18.578 1 26.55 286 VAL B N 1
ATOM 4564 C CA . VAL B 1 286 ? 4.613 7.957 -19.984 1 26.55 286 VAL B CA 1
ATOM 4565 C C . VAL B 1 286 ? 5.645 7.191 -20.812 1 26.55 286 VAL B C 1
ATOM 4567 O O . VAL B 1 286 ? 5.398 6.871 -21.984 1 26.55 286 VAL B O 1
ATOM 4570 N N . SER B 1 287 ? 6.816 7.082 -20.375 1 26.27 287 SER B N 1
ATOM 4571 C CA . SER B 1 287 ? 7.738 6.734 -21.453 1 26.27 287 SER B CA 1
ATOM 4572 C C . SER B 1 287 ? 7.594 5.27 -21.844 1 26.27 287 SER B C 1
ATOM 4574 O O . SER B 1 287 ? 7.957 4.887 -22.969 1 26.27 287 SER B O 1
ATOM 4576 N N . ASN B 1 288 ? 7.5 4.262 -20.922 1 25.45 288 ASN B N 1
ATOM 4577 C CA . ASN B 1 288 ? 7.828 2.984 -21.547 1 25.45 288 ASN B CA 1
ATOM 4578 C C . ASN B 1 288 ? 6.68 2.465 -22.406 1 25.45 288 ASN B C 1
ATOM 4580 O O . ASN B 1 288 ? 6.582 1.264 -22.656 1 25.45 288 ASN B O 1
ATOM 4584 N N . LEU B 1 289 ? 5.684 3.178 -22.719 1 24.72 289 LEU B N 1
ATOM 4585 C CA . LEU B 1 289 ? 4.852 2.688 -23.812 1 24.72 289 LEU B CA 1
ATOM 4586 C C . LEU B 1 289 ? 5.668 2.525 -25.094 1 24.72 289 LEU B C 1
ATOM 4588 O O . LEU B 1 289 ? 5.113 2.248 -26.156 1 24.72 289 LEU B O 1
ATOM 4592 N N . GLU B 1 290 ? 6.93 2.82 -25.156 1 23.36 290 GLU B N 1
ATOM 4593 C CA . GLU B 1 290 ? 7.484 2.355 -26.422 1 23.36 290 GLU B CA 1
ATOM 4594 C C . GLU B 1 290 ? 7.684 0.842 -26.422 1 23.36 290 GLU B C 1
ATOM 4596 O O . GLU B 1 290 ? 8.125 0.273 -25.422 1 23.36 290 GLU B O 1
#

pLDDT: mean 74.38, std 23.56, range [23.34, 98.88]